Protein AF-A0A7C5PS23-F1 (afdb_monomer)

Foldseek 3Di:
DQLLLLLLCVLQVQLCLLLLLLLQLLLQLLLCVLVVHDPPDPVSLVSSLVSLLVSLLVLLVPDDPPDPDRSNVVSVVSSVVSNVSSVVSLVSRPDPCSVVSSVCLQQADQLVPDDPVLVVVLCVLVVVLVVVCVVCVVLSCCCRNPVPVCVVVVHDSSVSSSSSSSSVSSNSSSVCNHQHSLLSSLLNNLLNVLLVLPDDDPVSSSVSSVVLLVVLLVVLVVVCVVHRSNVSSSLSSVLVSLVSVLVSVVVVPPDPVVNVVSVCVSVVSVVVVVVVVVVVVVVVVVLVVVVVPPDDDDDDDDDDDDDDDDDPVVVVLVVLLCQCQDSDLVSVVVSLVVCVVPPDLVCLVSLVNSLVSDPDLVSNLSSLLSNLLSVNLVSLVVLLVSLVPDPDPVSNVSSVVSNVQAADDDPVQVPDPDNDSVVSNVCCVVQSVQWGQDPVSNHTYGVPD

Mean predicted aligned error: 16.63 Å

Solvent-accessible surface area (backbone atoms only — not comparable to full-atom values): 24236 Å² total; per-residue (Å²): 109,47,26,58,52,18,42,43,32,60,54,59,63,35,77,59,49,59,61,21,37,42,30,28,16,49,29,19,30,49,52,26,40,60,74,72,38,58,83,88,38,72,64,19,52,51,35,11,48,52,36,16,44,52,49,14,46,51,56,22,73,63,61,56,93,88,49,96,62,60,61,46,57,55,36,52,52,51,24,53,51,28,46,54,49,34,53,54,50,45,73,71,28,91,53,87,56,44,64,58,57,48,49,45,41,48,58,17,45,69,74,89,75,66,50,71,68,58,52,52,53,50,49,52,55,50,48,53,50,48,49,53,48,60,76,44,38,66,61,54,49,36,54,31,72,38,48,67,65,33,45,77,71,69,47,62,61,53,60,56,38,27,53,47,37,35,53,47,32,56,50,45,51,60,42,20,51,41,41,2,50,69,34,48,50,42,47,18,47,50,18,24,51,54,9,58,75,78,33,88,52,67,70,57,18,39,54,47,8,48,54,47,48,53,50,27,47,54,54,12,56,70,70,14,78,93,51,65,44,45,65,38,22,41,52,38,44,52,51,54,49,52,53,51,52,48,54,52,47,66,74,63,73,67,57,76,76,58,53,59,54,51,51,49,48,51,52,47,51,51,48,49,51,50,50,49,51,50,51,52,49,51,53,54,51,51,56,54,61,60,63,67,73,76,77,89,79,88,80,92,77,90,75,90,77,80,94,71,91,73,59,75,68,59,57,52,50,58,48,45,46,48,30,36,62,42,91,50,64,70,47,25,51,54,37,50,55,51,37,72,76,53,79,56,72,89,46,49,68,40,47,54,54,29,47,74,71,48,82,53,69,68,62,38,48,54,48,31,49,56,38,40,74,64,67,38,68,66,30,56,56,51,41,50,48,45,40,58,68,46,84,53,68,67,66,25,51,51,36,50,52,50,46,62,62,43,30,66,69,56,70,82,64,65,71,44,95,69,76,51,42,69,58,53,49,54,46,43,74,71,47,53,86,54,48,42,78,36,84,88,77,63,21,31,34,46,92,89,117

Secondary structure (DSSP, 8-state):
-HHHHHHHHHHHT-TTHHHHHHHHHHHHHHHHHHTTPPTTSHHHHHHHHHHHHHHHHHHHHH--TT-SS-HHHHHHHHHHHHHHHHHHHHHT-S-TTHHHHHHHHHH---GGG--HHHHHHHHHHHHHHHHHHHHTHHHHHHHHH-HHHHHHTT--HHHHHHHHHHHHHHHHHHHHHHH-HHHHHHHHHHHHHHHHHH-SSHHHHHHHHHHHHHHHHHHHHHHTTTS-HHHHHHHHHHHHHHHHHHHHHHHTT--HHHHHHHHHHHHHHHHHHHHHHHHHHHHHHHHHHHHTTS-----------------HHHHHHHHHHHHHT-S-HHHHHHHHHHHHHS--GGGHHHHHHHHHH---HHHHHHHHHHHHHTT-THHHHHHHHHHHH--SHHHHHHHHHHHHHHB---HHHHS-SS--HHHHHHHHHHHGGG-EEETTTTEEE-TT-

pLDDT: mean 80.52, std 16.59, range [25.97, 97.06]

Sequence (449 aa):
MHAWLGIHILSRGVIFVDLALAQIAALGAMTGILFGIEPGTTLSYVFALGFTLVGALVFSLTRFEKSKIPQEAIIGIVYAVAGALGIVVTAGTPDIHAVEKVRHILMGRSIVWVSGAVVLKTSLVYGGVALVHYLFRKPFLLVSTRPEEARERGMNLRFWDFLFYTTFGVVITSSVQIAGVLLVFCFLIVPAVFGAMWAEKISTRLFLGWGLGTLASMIGLLLSYELPSGPVIVVVFGGLLLSSGMVKLLLSGRRKAQITGGAGLIVGLSLLVLLFASRFHAAAESEENTGSRTGTAGEGVQGTPSHKAVPHEDLSLRHMERELLSSDSSRREKALEVLRAHPNPKLLPALHKALQREDDPDLRIHIAEEGMRMRDRAFVGEVVQLIGKTEMPFFREEAIHLLKRFVELPPELTRAEDLDASRLASWWKKAGKQLVWDPKKHRFASPGN

Structure (mmCIF, N/CA/C/O backbone):
data_AF-A0A7C5PS23-F1
#
_entry.id   AF-A0A7C5PS23-F1
#
loop_
_atom_site.group_PDB
_atom_site.id
_atom_site.type_symbol
_atom_site.label_atom_id
_atom_site.label_alt_id
_atom_site.label_comp_id
_atom_site.label_asym_id
_atom_site.label_entity_id
_atom_site.label_seq_id
_atom_site.pdbx_PDB_ins_code
_atom_site.Cartn_x
_atom_site.Cartn_y
_atom_site.Cartn_z
_atom_site.occupancy
_atom_site.B_iso_or_equiv
_atom_site.auth_seq_id
_atom_site.auth_comp_id
_atom_site.auth_asym_id
_atom_site.auth_atom_id
_atom_site.pdbx_PDB_model_num
ATOM 1 N N . MET A 1 1 ? -12.350 8.199 2.920 1.00 91.25 1 MET A N 1
ATOM 2 C CA . MET A 1 1 ? -12.542 6.732 2.834 1.00 91.25 1 MET A CA 1
ATOM 3 C C . MET A 1 1 ? -11.549 5.937 3.670 1.00 91.25 1 MET A C 1
ATOM 5 O O . MET A 1 1 ? -12.010 5.169 4.503 1.00 91.25 1 MET A O 1
ATOM 9 N N . HIS A 1 2 ? -10.233 6.144 3.536 1.00 94.12 2 HIS A N 1
ATOM 10 C CA . HIS A 1 2 ? -9.227 5.377 4.292 1.00 94.12 2 HIS A CA 1
ATOM 11 C C . HIS A 1 2 ? -9.458 5.339 5.813 1.00 94.12 2 HIS A C 1
ATOM 13 O O . HIS A 1 2 ? -9.547 4.253 6.365 1.00 94.12 2 HIS A O 1
ATOM 19 N N . ALA A 1 3 ? -9.704 6.473 6.480 1.00 94.81 3 ALA A N 1
ATOM 20 C CA . ALA A 1 3 ? -9.984 6.471 7.925 1.00 94.81 3 ALA A CA 1
ATOM 21 C C . ALA A 1 3 ? -11.211 5.618 8.329 1.00 94.81 3 ALA A C 1
ATOM 23 O O . ALA A 1 3 ? -11.201 4.984 9.379 1.00 94.81 3 ALA A O 1
ATOM 24 N N . TRP A 1 4 ? -12.259 5.564 7.495 1.00 96.25 4 TRP A N 1
ATOM 25 C CA . TRP A 1 4 ? -13.438 4.724 7.751 1.00 96.25 4 TRP A CA 1
ATOM 26 C C . TRP A 1 4 ? -13.089 3.237 7.661 1.00 96.25 4 TRP A C 1
ATOM 28 O O . TRP A 1 4 ? -13.391 2.468 8.570 1.00 96.25 4 TRP A O 1
ATOM 38 N N . LEU A 1 5 ? -12.404 2.844 6.586 1.00 96.88 5 LEU A N 1
ATOM 39 C CA . LEU A 1 5 ? -11.954 1.468 6.391 1.00 96.88 5 LEU A CA 1
ATOM 40 C C . LEU A 1 5 ? -10.955 1.052 7.476 1.00 96.88 5 LEU A C 1
ATOM 42 O O . LEU A 1 5 ? -11.089 -0.026 8.043 1.00 96.88 5 LEU A O 1
ATOM 46 N N . GLY A 1 6 ? -10.029 1.938 7.842 1.00 96.50 6 GLY A N 1
ATOM 47 C CA . GLY A 1 6 ? -9.070 1.734 8.923 1.00 96.50 6 GLY A CA 1
ATOM 48 C C . GLY A 1 6 ? -9.733 1.456 10.273 1.00 96.50 6 GLY A C 1
ATOM 49 O O . GLY A 1 6 ? -9.273 0.587 11.006 1.00 96.50 6 GLY A O 1
ATOM 50 N N . ILE A 1 7 ? -10.859 2.111 10.592 1.00 95.44 7 ILE A N 1
ATOM 51 C CA . ILE A 1 7 ? -11.634 1.800 11.806 1.00 95.44 7 ILE A CA 1
ATOM 52 C C . ILE A 1 7 ? -12.150 0.356 11.764 1.00 95.44 7 ILE A C 1
ATOM 54 O O . ILE A 1 7 ? -12.026 -0.355 12.759 1.00 95.44 7 ILE A O 1
ATOM 58 N N . HIS A 1 8 ? -12.685 -0.099 10.628 1.00 96.00 8 HIS A N 1
ATOM 59 C CA . HIS A 1 8 ? -13.132 -1.486 10.474 1.00 96.00 8 HIS A CA 1
ATOM 60 C C . HIS A 1 8 ? -11.981 -2.485 10.586 1.00 96.00 8 HIS A C 1
ATOM 62 O O . HIS A 1 8 ? -12.124 -3.490 11.279 1.00 96.00 8 HIS A O 1
ATOM 68 N N . ILE A 1 9 ? -10.850 -2.206 9.936 1.00 95.50 9 ILE A N 1
ATOM 69 C CA . ILE A 1 9 ? -9.643 -3.036 9.996 1.00 95.50 9 ILE A CA 1
ATOM 70 C C . ILE A 1 9 ? -9.133 -3.164 11.431 1.00 95.50 9 ILE A C 1
ATOM 72 O O . ILE A 1 9 ? -8.915 -4.277 11.913 1.00 95.50 9 ILE A O 1
ATOM 76 N N . LEU A 1 10 ? -9.038 -2.039 12.143 1.00 94.19 10 LEU A N 1
ATOM 77 C CA . LEU A 1 10 ? -8.621 -2.006 13.539 1.00 94.19 10 LEU A CA 1
ATOM 78 C C . LEU A 1 10 ? -9.597 -2.776 14.440 1.00 94.19 10 LEU A C 1
ATOM 80 O O . LEU A 1 10 ? -9.163 -3.538 15.295 1.00 94.19 10 LEU A O 1
ATOM 84 N N . SER A 1 11 ? -10.911 -2.633 14.229 1.00 92.12 11 SER A N 1
ATOM 85 C CA . SER A 1 11 ? -11.928 -3.391 14.976 1.00 92.12 11 SER A CA 1
ATOM 86 C C . SER A 1 11 ? -11.888 -4.895 14.703 1.00 92.12 11 SER A C 1
ATOM 88 O O . SER A 1 11 ? -12.205 -5.680 15.589 1.00 92.12 11 SER A O 1
ATOM 90 N N . ARG A 1 12 ? -11.493 -5.298 13.493 1.00 91.62 12 ARG A N 1
ATOM 91 C CA . ARG A 1 12 ? -11.368 -6.704 13.089 1.00 91.62 12 ARG A CA 1
ATOM 92 C C . ARG A 1 12 ? -10.048 -7.345 13.533 1.00 91.62 12 ARG A C 1
ATOM 94 O O . ARG A 1 12 ? -9.945 -8.565 13.453 1.00 91.62 12 ARG A O 1
ATOM 101 N N . GLY A 1 13 ? -9.065 -6.552 13.966 1.00 90.69 13 GLY A N 1
ATOM 102 C CA . GLY A 1 13 ? -7.738 -7.035 14.360 1.00 90.69 13 GLY A CA 1
ATOM 103 C C . GLY A 1 13 ? -6.916 -7.594 13.194 1.00 90.69 13 GLY A C 1
ATOM 104 O O . GLY A 1 13 ? -6.137 -8.517 13.402 1.00 90.69 13 GLY A O 1
ATOM 105 N N . VAL A 1 14 ? -7.133 -7.078 11.979 1.00 93.12 14 VAL A N 1
ATOM 106 C CA . VAL A 1 14 ? -6.509 -7.569 10.734 1.00 93.12 14 VAL A CA 1
ATOM 107 C C . VAL A 1 14 ? -5.661 -6.489 10.059 1.00 93.12 14 VAL A C 1
ATOM 109 O O . VAL A 1 14 ? -5.931 -6.087 8.930 1.00 93.12 14 VAL A O 1
ATOM 112 N N . ILE A 1 15 ? -4.706 -5.926 10.797 1.00 93.56 15 ILE A N 1
ATOM 113 C CA . ILE A 1 15 ? -4.019 -4.676 10.446 1.00 93.56 15 ILE A CA 1
ATOM 114 C C . ILE A 1 15 ? -3.259 -4.816 9.124 1.00 93.56 15 ILE A C 1
ATOM 116 O O . ILE A 1 15 ? -3.315 -3.892 8.323 1.00 93.56 15 ILE A O 1
ATOM 120 N N . PHE A 1 16 ? -2.630 -5.967 8.871 1.00 93.38 16 PHE A N 1
ATOM 121 C CA . PHE A 1 16 ? -1.811 -6.218 7.678 1.00 93.38 16 PHE A CA 1
ATOM 122 C C . PHE A 1 16 ? -2.591 -6.664 6.434 1.00 93.38 16 PHE A C 1
ATOM 124 O O . PHE A 1 16 ? -1.989 -6.987 5.404 1.00 93.38 16 PHE A O 1
ATOM 131 N N . VAL A 1 17 ? -3.929 -6.717 6.490 1.00 95.38 17 VAL A N 1
ATOM 132 C CA . VAL A 1 17 ? -4.725 -7.172 5.335 1.00 95.38 17 VAL A CA 1
ATOM 133 C C . VAL A 1 17 ? -4.585 -6.246 4.130 1.00 95.38 17 VAL A C 1
ATOM 135 O O . VAL A 1 17 ? -4.748 -6.675 2.991 1.00 95.38 17 VAL A O 1
ATOM 138 N N . ASP A 1 18 ? -4.261 -4.980 4.365 1.00 93.88 18 ASP A N 1
ATOM 139 C CA . ASP A 1 18 ? -4.000 -4.005 3.319 1.00 93.88 18 ASP A CA 1
ATOM 140 C C . ASP A 1 18 ? -2.707 -4.313 2.555 1.00 93.88 18 ASP A C 1
ATOM 142 O O . ASP A 1 18 ? -2.748 -4.381 1.328 1.00 93.88 18 ASP A O 1
ATOM 146 N N . LEU A 1 19 ? -1.602 -4.599 3.254 1.00 93.12 19 LEU A N 1
ATOM 147 C CA . LEU A 1 19 ? -0.331 -5.004 2.654 1.00 93.12 19 LEU A CA 1
ATOM 148 C C . LEU A 1 19 ? -0.496 -6.304 1.872 1.00 93.12 19 LEU A C 1
ATOM 150 O O . LEU A 1 19 ? -0.012 -6.420 0.747 1.00 93.12 19 LEU A O 1
ATOM 154 N N . ALA A 1 20 ? -1.228 -7.269 2.432 1.00 95.69 20 ALA A N 1
ATOM 155 C CA . ALA A 1 20 ? -1.489 -8.529 1.754 1.00 95.69 20 ALA A CA 1
ATOM 156 C C . ALA A 1 20 ? -2.298 -8.326 0.464 1.00 95.69 20 ALA A C 1
ATOM 158 O O . ALA A 1 20 ? -1.911 -8.834 -0.585 1.00 95.69 20 ALA A O 1
ATOM 159 N N . LEU A 1 21 ? -3.383 -7.544 0.499 1.00 95.81 21 LEU A N 1
ATOM 160 C CA . LEU A 1 21 ? -4.170 -7.255 -0.704 1.00 95.81 21 LEU A CA 1
ATOM 161 C C . LEU A 1 21 ? -3.401 -6.415 -1.723 1.00 95.81 21 LEU A C 1
ATOM 163 O O . LEU A 1 21 ? -3.561 -6.647 -2.918 1.00 95.81 21 LEU A O 1
ATOM 167 N N . ALA A 1 22 ? -2.556 -5.483 -1.277 1.00 92.75 22 ALA A N 1
ATOM 168 C CA . ALA A 1 22 ? -1.664 -4.733 -2.151 1.00 92.75 22 ALA A CA 1
ATOM 169 C C . ALA A 1 22 ? -0.671 -5.663 -2.862 1.00 92.75 22 ALA A C 1
ATOM 171 O O . ALA A 1 22 ? -0.489 -5.550 -4.072 1.00 92.75 22 ALA A O 1
ATOM 172 N N . GLN A 1 23 ? -0.095 -6.631 -2.144 1.00 93.19 23 GLN A N 1
ATOM 173 C CA . GLN A 1 23 ? 0.831 -7.605 -2.718 1.00 93.19 23 GLN A CA 1
ATOM 174 C C . GLN A 1 23 ? 0.135 -8.558 -3.698 1.00 93.19 23 GLN A C 1
ATOM 176 O O . GLN A 1 23 ? 0.675 -8.857 -4.760 1.00 93.19 23 GLN A O 1
ATOM 181 N N . ILE A 1 24 ? -1.086 -8.995 -3.384 1.00 95.50 24 ILE A N 1
ATOM 182 C CA . ILE A 1 24 ? -1.919 -9.798 -4.290 1.00 95.50 24 ILE A CA 1
ATOM 183 C C . ILE A 1 24 ? -2.291 -8.994 -5.545 1.00 95.50 24 ILE A C 1
ATOM 185 O O . ILE A 1 24 ? -2.220 -9.519 -6.655 1.00 95.50 24 ILE A O 1
ATOM 189 N N . ALA A 1 25 ? -2.654 -7.718 -5.392 1.00 93.56 25 ALA A N 1
ATOM 190 C CA . ALA A 1 25 ? -2.940 -6.830 -6.517 1.00 93.56 25 ALA A CA 1
ATOM 191 C C . ALA A 1 25 ? -1.703 -6.649 -7.408 1.00 93.56 25 ALA A C 1
ATOM 193 O O . ALA A 1 25 ? -1.803 -6.722 -8.633 1.00 93.56 25 ALA A O 1
ATOM 194 N N . ALA A 1 26 ? -0.531 -6.456 -6.795 1.00 89.69 26 ALA A N 1
ATOM 195 C CA . ALA A 1 26 ? 0.741 -6.355 -7.498 1.00 89.69 26 ALA A CA 1
ATOM 196 C C . ALA A 1 26 ? 1.068 -7.653 -8.250 1.00 89.69 26 ALA A C 1
ATOM 198 O O . ALA A 1 26 ? 1.420 -7.589 -9.423 1.00 89.69 26 ALA A O 1
ATOM 199 N N . LEU A 1 27 ? 0.871 -8.822 -7.630 1.00 92.31 27 LEU A N 1
ATOM 200 C CA . LEU A 1 27 ? 0.997 -10.122 -8.296 1.00 92.31 27 LEU A CA 1
ATOM 201 C C . LEU A 1 27 ? 0.056 -10.235 -9.507 1.00 92.31 27 LEU A C 1
ATOM 203 O O . LEU A 1 27 ? 0.470 -10.708 -10.565 1.00 92.31 27 LEU A O 1
ATOM 207 N N . GLY A 1 28 ? -1.190 -9.772 -9.388 1.00 92.75 28 GLY A N 1
ATOM 208 C CA . GLY A 1 28 ? -2.127 -9.735 -10.512 1.00 92.75 28 GLY A CA 1
ATOM 209 C C . GLY A 1 28 ? -1.650 -8.827 -11.645 1.00 92.75 28 GLY A C 1
ATOM 210 O O . GLY A 1 28 ? -1.681 -9.227 -12.808 1.00 92.75 28 GLY A O 1
ATOM 211 N N . ALA A 1 29 ? -1.136 -7.638 -11.319 1.00 89.00 29 ALA A N 1
ATOM 212 C CA . ALA A 1 29 ? -0.546 -6.731 -12.302 1.00 89.00 29 ALA A CA 1
ATOM 213 C C . ALA A 1 29 ? 0.681 -7.353 -12.996 1.00 89.00 29 ALA A C 1
ATOM 215 O O . ALA A 1 29 ? 0.767 -7.294 -14.220 1.00 89.00 29 ALA A O 1
ATOM 216 N N . MET A 1 30 ? 1.580 -7.999 -12.241 1.00 87.62 30 MET A N 1
ATOM 217 C CA . MET A 1 30 ? 2.749 -8.725 -12.766 1.00 87.62 30 MET A CA 1
ATOM 218 C C . MET A 1 30 ? 2.343 -9.859 -13.698 1.00 87.62 30 MET A C 1
ATOM 220 O O . MET A 1 30 ? 2.901 -10.017 -14.778 1.00 87.62 30 MET A O 1
ATOM 224 N N . THR A 1 31 ? 1.323 -10.616 -13.304 1.00 90.56 31 THR A N 1
ATOM 225 C CA . THR A 1 31 ? 0.764 -11.680 -14.136 1.00 90.56 31 THR A CA 1
ATOM 226 C C . THR A 1 31 ? 0.205 -11.104 -15.438 1.00 90.56 31 THR A C 1
ATOM 228 O O . THR A 1 31 ? 0.403 -11.682 -16.498 1.00 90.56 31 THR A O 1
ATOM 231 N N . GLY A 1 32 ? -0.427 -9.928 -15.395 1.00 89.56 32 GLY A N 1
ATOM 232 C CA . GLY A 1 32 ? -0.833 -9.207 -16.601 1.00 89.56 32 GLY A CA 1
ATOM 233 C C . GLY A 1 32 ? 0.348 -8.863 -17.517 1.00 89.56 32 GLY A C 1
ATOM 234 O O . GLY A 1 32 ? 0.263 -9.092 -18.721 1.00 89.56 32 GLY A O 1
ATOM 235 N N . ILE A 1 33 ? 1.462 -8.376 -16.958 1.00 85.38 33 ILE A N 1
ATOM 236 C CA . ILE A 1 33 ? 2.686 -8.071 -17.723 1.00 85.38 33 ILE A CA 1
ATOM 237 C C . ILE A 1 33 ? 3.245 -9.338 -18.384 1.00 85.38 33 ILE A C 1
ATOM 239 O O . ILE A 1 33 ? 3.627 -9.291 -19.551 1.00 85.38 33 ILE A O 1
ATOM 243 N N . LEU A 1 34 ? 3.222 -10.480 -17.688 1.00 85.75 34 LEU A N 1
ATOM 244 C CA . LEU A 1 34 ? 3.616 -11.773 -18.258 1.00 85.75 34 LEU A CA 1
ATOM 245 C C . LEU A 1 34 ? 2.776 -12.144 -19.495 1.00 85.75 34 LEU A C 1
ATOM 247 O O . LEU A 1 34 ? 3.300 -12.720 -20.445 1.00 85.75 34 LEU A O 1
ATOM 251 N N . PHE A 1 35 ? 1.496 -11.763 -19.523 1.00 87.12 35 PHE A N 1
ATOM 252 C CA . PHE A 1 35 ? 0.611 -11.914 -20.685 1.00 87.12 35 PHE A CA 1
ATOM 253 C C . PHE A 1 35 ? 0.748 -10.791 -21.733 1.00 87.12 35 PHE A C 1
ATOM 255 O O . PHE A 1 35 ? -0.070 -10.703 -22.648 1.00 87.12 35 PHE A O 1
ATOM 262 N N . GLY A 1 36 ? 1.763 -9.929 -21.624 1.00 83.75 36 GLY A N 1
ATOM 263 C CA . GLY A 1 36 ? 2.016 -8.827 -22.556 1.00 83.75 36 GLY A CA 1
ATOM 264 C C . GLY A 1 36 ? 1.138 -7.593 -22.331 1.00 83.75 36 GLY A C 1
ATOM 265 O O . GLY A 1 36 ? 1.047 -6.741 -23.211 1.00 83.75 36 GLY A O 1
ATOM 266 N N . ILE A 1 37 ? 0.472 -7.476 -21.177 1.00 86.31 37 ILE A N 1
ATOM 267 C CA . ILE A 1 37 ? -0.352 -6.309 -20.849 1.00 86.31 37 ILE A CA 1
ATOM 268 C C . ILE A 1 37 ? 0.539 -5.194 -20.304 1.00 86.31 37 ILE A C 1
ATOM 270 O O . ILE A 1 37 ? 1.207 -5.351 -19.282 1.00 86.31 37 ILE A O 1
ATOM 274 N N . GLU A 1 38 ? 0.494 -4.030 -20.947 1.00 79.69 38 GLU A N 1
ATOM 275 C CA . GLU A 1 38 ? 1.264 -2.870 -20.509 1.00 79.69 38 GLU A CA 1
ATOM 276 C C . GLU A 1 38 ? 0.832 -2.372 -19.110 1.00 79.69 38 GLU A C 1
ATOM 278 O O . GLU A 1 38 ? -0.374 -2.281 -18.816 1.00 79.69 38 GLU A O 1
ATOM 283 N N . PRO A 1 39 ? 1.790 -1.999 -18.237 1.00 76.06 39 PRO A N 1
ATOM 284 C CA . PRO A 1 39 ? 1.496 -1.429 -16.926 1.00 76.06 39 PRO A CA 1
ATOM 285 C C . PRO A 1 39 ? 0.683 -0.134 -17.014 1.00 76.06 39 PRO A C 1
ATOM 287 O O . PRO A 1 39 ? 0.879 0.696 -17.897 1.00 76.06 39 PRO A O 1
ATOM 290 N N . GLY A 1 40 ? -0.216 0.081 -16.052 1.00 73.88 40 GLY A N 1
ATOM 291 C CA . GLY A 1 40 ? -1.007 1.316 -15.966 1.00 73.88 40 GLY A CA 1
ATOM 292 C C . GLY A 1 40 ? -2.178 1.402 -16.952 1.00 73.88 40 GLY A C 1
ATOM 293 O O . GLY A 1 40 ? -2.942 2.367 -16.902 1.00 73.88 40 GLY A O 1
ATOM 294 N N . THR A 1 41 ? -2.371 0.388 -17.798 1.00 83.50 41 THR A N 1
ATOM 295 C CA . THR A 1 41 ? -3.576 0.240 -18.619 1.00 83.50 41 THR A CA 1
ATOM 296 C C . THR A 1 41 ? -4.783 -0.188 -17.780 1.00 83.50 41 THR A C 1
ATOM 298 O O . THR A 1 41 ? -4.661 -0.760 -16.692 1.00 83.50 41 THR A O 1
ATOM 301 N N . THR A 1 42 ? -5.992 0.039 -18.303 1.00 87.00 42 THR A N 1
ATOM 302 C CA . THR A 1 42 ? -7.229 -0.455 -17.675 1.00 87.00 42 THR A CA 1
ATOM 303 C C . THR A 1 42 ? -7.226 -1.980 -17.542 1.00 87.00 42 THR A C 1
ATOM 305 O O . THR A 1 42 ? -7.707 -2.492 -16.536 1.00 87.00 42 THR A O 1
ATOM 308 N N . LEU A 1 43 ? -6.643 -2.705 -18.503 1.00 88.38 43 LEU A N 1
ATOM 309 C CA . LEU A 1 43 ? -6.520 -4.163 -18.441 1.00 88.38 43 LEU A CA 1
ATOM 310 C C . LEU A 1 43 ? -5.600 -4.609 -17.301 1.00 88.38 43 LEU A C 1
ATOM 312 O O . LEU A 1 43 ? -5.982 -5.489 -16.534 1.00 88.38 43 LEU A O 1
ATOM 316 N N . SER A 1 44 ? -4.448 -3.955 -17.119 1.00 87.44 44 SER A N 1
ATOM 317 C CA . SER A 1 44 ? -3.558 -4.222 -15.980 1.00 87.44 44 SER A CA 1
ATOM 318 C C . SER A 1 44 ? -4.279 -4.004 -14.641 1.00 87.44 44 SER A C 1
ATOM 320 O O . SER A 1 44 ? -4.186 -4.835 -13.736 1.00 87.44 44 SER A O 1
ATOM 322 N N . TYR A 1 45 ? -5.092 -2.945 -14.536 1.00 87.88 45 TYR A N 1
ATOM 323 C CA . TYR A 1 45 ? -5.937 -2.705 -13.361 1.00 87.88 45 TYR A CA 1
ATOM 324 C C . TYR A 1 45 ? -6.994 -3.803 -13.147 1.00 87.88 45 TYR A C 1
ATOM 326 O O . TYR A 1 45 ? -7.205 -4.224 -12.013 1.00 87.88 45 TYR A O 1
ATOM 334 N N . VAL A 1 46 ? -7.641 -4.296 -14.209 1.00 92.56 46 VAL A N 1
ATOM 335 C CA . VAL A 1 46 ? -8.621 -5.395 -14.116 1.00 92.56 46 VAL A CA 1
ATOM 336 C C . VAL A 1 46 ? -7.960 -6.695 -13.651 1.00 92.56 46 VAL A C 1
ATOM 338 O O . VAL A 1 46 ? -8.528 -7.386 -12.810 1.00 92.56 46 VAL A O 1
ATOM 341 N N . PHE A 1 47 ? -6.753 -7.004 -14.132 1.00 92.88 47 PHE A N 1
ATOM 342 C CA . PHE A 1 47 ? -5.976 -8.160 -13.670 1.00 92.88 47 PHE A CA 1
ATOM 343 C C . PHE A 1 47 ? -5.606 -8.050 -12.190 1.00 92.88 47 PHE A C 1
ATOM 345 O O . PHE A 1 47 ? -5.849 -8.985 -11.424 1.00 92.88 47 PHE A O 1
ATOM 352 N N . ALA A 1 48 ? -5.081 -6.893 -11.776 1.00 93.38 48 ALA A N 1
ATOM 353 C CA . ALA A 1 48 ? -4.787 -6.611 -10.375 1.00 93.38 48 ALA A CA 1
ATOM 354 C C . ALA A 1 48 ? -6.036 -6.808 -9.507 1.00 93.38 48 ALA A C 1
ATOM 356 O O . ALA A 1 48 ? -6.006 -7.567 -8.541 1.00 93.38 48 ALA A O 1
ATOM 357 N N . LEU A 1 49 ? -7.160 -6.210 -9.915 1.00 94.44 49 LEU A N 1
ATOM 358 C CA . LEU A 1 49 ? -8.427 -6.322 -9.206 1.00 94.44 49 LEU A CA 1
ATOM 359 C C . LEU A 1 49 ? -8.932 -7.770 -9.148 1.00 94.44 49 LEU A C 1
ATOM 361 O O . LEU A 1 49 ? -9.401 -8.200 -8.100 1.00 94.44 49 LEU A O 1
ATOM 365 N N . GLY A 1 50 ? -8.818 -8.534 -10.237 1.00 96.56 50 GLY A N 1
ATOM 366 C CA . GLY A 1 50 ? -9.207 -9.944 -10.283 1.00 96.56 50 GLY A CA 1
ATOM 367 C C . GLY A 1 50 ? -8.472 -10.777 -9.234 1.00 96.56 50 GLY A C 1
ATOM 368 O O . GLY A 1 50 ? -9.102 -11.509 -8.472 1.00 96.56 50 GLY A O 1
ATOM 369 N N . PHE A 1 51 ? -7.157 -10.595 -9.116 1.00 96.81 51 PHE A N 1
ATOM 370 C CA . PHE A 1 51 ? -6.368 -11.233 -8.061 1.00 96.81 51 PHE A CA 1
ATOM 371 C C . PHE A 1 51 ? -6.783 -10.744 -6.672 1.00 96.81 51 PHE A C 1
ATOM 373 O O . PHE A 1 51 ? -6.959 -11.552 -5.760 1.00 96.81 51 PHE A O 1
ATOM 380 N N . THR A 1 52 ? -7.011 -9.442 -6.496 1.00 96.50 52 THR A N 1
ATOM 381 C CA . THR A 1 52 ? -7.502 -8.889 -5.228 1.00 96.50 52 THR A CA 1
ATOM 382 C C . THR A 1 52 ? -8.848 -9.485 -4.816 1.00 96.50 52 THR A C 1
ATOM 384 O O . THR A 1 52 ? -9.049 -9.740 -3.631 1.00 96.50 52 THR A O 1
ATOM 387 N N . LEU A 1 53 ? -9.756 -9.761 -5.75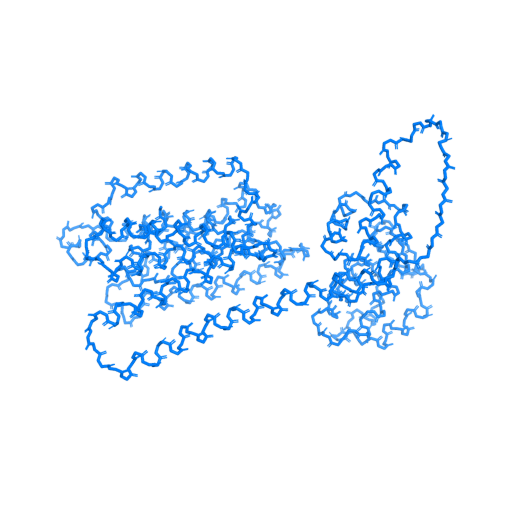9 1.00 96.75 53 LEU A N 1
ATOM 388 C CA . LEU A 1 53 ? -11.030 -10.438 -5.488 1.00 96.75 53 LEU A CA 1
ATOM 389 C C . LEU A 1 53 ? -10.819 -11.880 -5.019 1.00 96.75 53 LEU A C 1
ATOM 391 O O . LEU A 1 53 ? -11.489 -12.318 -4.084 1.00 96.75 53 LEU A O 1
ATOM 395 N N . VAL A 1 54 ? -9.863 -12.598 -5.614 1.00 97.06 54 VAL A N 1
ATOM 396 C CA . VAL A 1 54 ? -9.458 -13.928 -5.133 1.00 97.06 54 VAL A CA 1
ATOM 397 C C . VAL A 1 54 ? -8.903 -13.826 -3.710 1.00 97.06 54 VAL A C 1
ATOM 399 O O . VAL A 1 54 ? -9.323 -14.583 -2.839 1.00 97.06 54 VAL A O 1
ATOM 402 N N . GLY A 1 55 ? -8.040 -12.847 -3.430 1.00 96.12 55 GLY A N 1
ATOM 403 C CA . GLY A 1 55 ? -7.535 -12.578 -2.081 1.00 96.12 55 GLY A CA 1
ATOM 404 C C . GLY A 1 55 ? -8.645 -12.259 -1.075 1.00 96.12 55 GLY A C 1
ATOM 4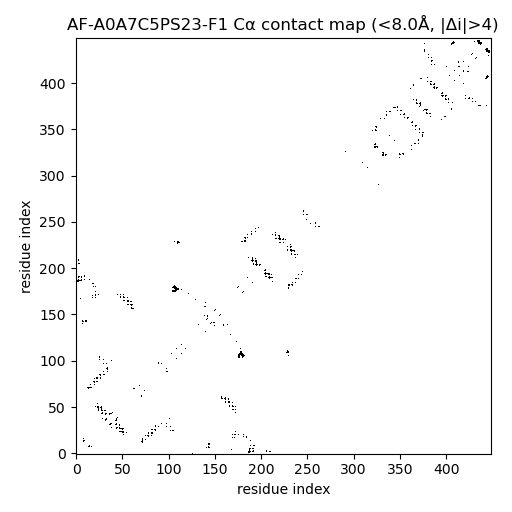05 O O . GLY A 1 55 ? -8.676 -12.813 0.022 1.00 96.12 55 GLY A O 1
ATOM 406 N N . ALA A 1 56 ? -9.608 -11.421 -1.461 1.00 95.62 56 ALA A N 1
ATOM 407 C CA . ALA A 1 56 ? -10.773 -11.087 -0.648 1.00 95.62 56 ALA A CA 1
ATOM 408 C C . ALA A 1 56 ? -11.654 -12.312 -0.359 1.00 95.62 56 ALA A C 1
ATOM 410 O O . ALA A 1 56 ? -12.158 -12.463 0.758 1.00 95.62 56 ALA A O 1
ATOM 411 N N . LEU A 1 57 ? -11.814 -13.202 -1.343 1.00 96.00 57 LEU A N 1
ATOM 412 C CA . LEU A 1 57 ? -12.502 -14.477 -1.169 1.00 96.00 57 LEU A CA 1
ATOM 413 C C . LEU A 1 57 ? -11.758 -15.371 -0.178 1.00 96.00 57 LEU A C 1
ATOM 415 O O . LEU A 1 57 ? -12.377 -15.861 0.763 1.00 96.00 57 LEU A O 1
ATOM 419 N N . VAL A 1 58 ? -10.441 -15.526 -0.337 1.00 94.81 58 VAL A N 1
ATOM 420 C CA . VAL A 1 58 ? -9.598 -16.297 0.588 1.00 94.81 58 VAL A CA 1
ATOM 421 C C . VAL A 1 58 ? -9.749 -15.759 2.010 1.00 94.81 58 VAL A C 1
ATOM 423 O O . VAL A 1 58 ? -10.122 -16.517 2.899 1.00 94.81 58 VAL A O 1
ATOM 426 N N . PHE A 1 59 ? -9.573 -14.453 2.232 1.00 94.00 59 PHE A N 1
ATOM 427 C CA . PHE A 1 59 ? -9.675 -13.870 3.574 1.00 94.00 59 PHE A CA 1
ATOM 428 C C . PHE A 1 59 ? -11.071 -13.963 4.184 1.00 94.00 59 PHE A C 1
ATOM 430 O O . PHE A 1 59 ? -11.191 -14.129 5.397 1.00 94.00 59 PHE A O 1
ATOM 437 N N . SER A 1 60 ? -12.126 -13.893 3.371 1.00 92.56 60 SER A N 1
ATOM 438 C CA . SER A 1 60 ? -13.489 -14.129 3.849 1.00 92.56 60 SER A CA 1
ATOM 439 C C . SER A 1 60 ? -13.711 -15.588 4.263 1.00 92.56 60 SER A C 1
ATOM 441 O O . SER A 1 60 ? -14.284 -15.857 5.319 1.00 92.56 60 SER A O 1
ATOM 443 N N . LEU A 1 61 ? -13.228 -16.543 3.463 1.00 91.38 61 LEU A N 1
ATOM 444 C CA . LEU A 1 61 ? -13.402 -17.970 3.731 1.00 91.38 61 LEU A CA 1
ATOM 445 C C . LEU A 1 61 ? -12.566 -18.456 4.915 1.00 91.38 61 LEU A C 1
ATOM 447 O O . LEU A 1 61 ? -13.007 -19.361 5.621 1.00 91.38 61 LEU A O 1
ATOM 451 N N . THR A 1 62 ? -11.393 -17.864 5.147 1.00 89.56 62 THR A N 1
ATOM 452 C CA . THR A 1 62 ? -10.485 -18.266 6.230 1.00 89.56 62 THR A CA 1
ATOM 453 C C . THR A 1 62 ? -10.787 -17.607 7.571 1.00 89.56 62 THR A C 1
ATOM 455 O O . THR A 1 62 ? -10.197 -17.991 8.580 1.00 89.56 62 THR A O 1
ATOM 458 N N . ARG A 1 63 ? -11.698 -16.626 7.618 1.00 83.88 63 ARG A N 1
ATOM 459 C CA . ARG A 1 63 ? -12.071 -15.956 8.867 1.00 83.88 63 ARG A CA 1
ATOM 460 C C . ARG A 1 63 ? -12.988 -16.858 9.695 1.00 83.88 63 ARG A C 1
ATOM 462 O O . ARG A 1 63 ? -14.207 -16.858 9.531 1.00 83.88 63 ARG A O 1
ATOM 469 N N . PHE A 1 64 ? -12.389 -17.620 10.608 1.00 76.75 64 PHE A N 1
ATOM 470 C CA . PHE A 1 64 ? -13.101 -18.500 11.540 1.00 76.75 64 PHE A CA 1
ATOM 471 C C . PHE A 1 64 ? -13.015 -17.979 12.986 1.00 76.75 64 PHE A C 1
ATOM 473 O O . PHE A 1 64 ? -11.940 -17.623 13.457 1.00 76.75 64 PHE A O 1
ATOM 480 N N . GLU A 1 65 ? -14.133 -17.996 13.719 1.00 62.28 65 GLU A N 1
ATOM 481 C CA . GLU A 1 65 ? -14.229 -17.526 15.120 1.00 62.28 65 GLU A CA 1
ATOM 482 C C . GLU A 1 65 ? -13.433 -18.357 16.121 1.00 62.28 65 GLU A C 1
ATOM 484 O O . GLU A 1 65 ? -12.817 -17.819 17.032 1.00 62.28 65 GLU A O 1
ATOM 489 N N . LYS A 1 66 ? -13.455 -19.683 15.961 1.00 65.25 66 LYS A N 1
ATOM 490 C CA . LYS A 1 66 ? -12.809 -20.634 16.879 1.00 65.25 66 LYS A CA 1
ATOM 491 C C . LYS A 1 66 ? -11.536 -21.219 16.281 1.00 65.25 66 LYS A C 1
ATOM 493 O O . LYS A 1 66 ? -11.190 -22.374 16.524 1.00 65.25 66 LYS A O 1
ATOM 498 N N . SER A 1 67 ? -10.865 -20.435 15.444 1.00 65.31 67 SER A N 1
ATOM 499 C CA . SER A 1 67 ? -9.566 -20.820 14.920 1.00 65.31 67 SER A CA 1
ATOM 500 C C . SER A 1 67 ? -8.521 -20.695 16.021 1.00 65.31 67 SER A C 1
ATOM 502 O O . SER A 1 67 ? -8.388 -19.648 16.647 1.00 65.31 67 SER A O 1
ATOM 504 N N . LYS A 1 68 ? -7.723 -21.748 16.214 1.00 77.00 68 LYS A N 1
ATOM 505 C CA . LYS A 1 68 ? -6.483 -21.658 17.002 1.00 77.00 68 LYS A CA 1
ATOM 506 C C . LYS A 1 68 ? -5.473 -20.689 16.367 1.00 77.00 68 LYS A C 1
ATOM 508 O O . LYS A 1 68 ? -4.539 -20.259 17.031 1.00 77.00 68 LYS A O 1
ATOM 513 N N . ILE A 1 69 ? -5.648 -20.383 15.081 1.00 84.62 69 ILE A N 1
ATOM 514 C CA . ILE A 1 69 ? -4.759 -19.557 14.269 1.00 84.62 69 ILE A CA 1
ATOM 515 C C . ILE A 1 69 ? -5.395 -18.167 14.105 1.00 84.62 69 ILE A C 1
ATOM 517 O O . ILE A 1 69 ? -6.499 -18.075 13.556 1.00 84.62 69 ILE A O 1
ATOM 521 N N . PRO A 1 70 ? -4.734 -17.082 14.538 1.00 88.94 70 PRO A N 1
ATOM 522 C CA . PRO A 1 70 ? -5.249 -15.736 14.327 1.00 88.94 70 PRO A CA 1
ATOM 523 C C . PRO A 1 70 ? -5.318 -15.425 12.826 1.00 88.94 70 PRO A C 1
ATOM 525 O O . PRO A 1 70 ? -4.402 -15.759 12.076 1.00 88.94 70 PRO A O 1
ATOM 528 N N . GLN A 1 71 ? -6.380 -14.741 12.389 1.00 90.25 71 GLN A N 1
ATOM 529 C CA . GLN A 1 71 ? -6.559 -14.349 10.982 1.00 90.25 71 GLN A CA 1
ATOM 530 C C . GLN A 1 71 ? -5.352 -13.560 10.447 1.00 90.25 71 GLN A C 1
ATOM 532 O O . GLN A 1 71 ? -4.968 -13.727 9.293 1.00 90.25 71 GLN A O 1
ATOM 537 N N . GLU A 1 72 ? -4.714 -12.759 11.301 1.00 92.62 72 GLU A N 1
ATOM 538 C CA . GLU A 1 72 ? -3.511 -11.996 10.961 1.00 92.62 72 GLU A CA 1
ATOM 539 C C . GLU A 1 72 ? -2.333 -12.886 10.533 1.00 92.62 72 GLU A C 1
ATOM 541 O O . GLU A 1 72 ? -1.581 -12.526 9.632 1.00 92.62 72 GLU A O 1
ATOM 546 N N . ALA A 1 73 ? -2.199 -14.089 11.105 1.00 93.12 73 ALA A N 1
ATOM 547 C CA . ALA A 1 73 ? -1.167 -15.032 10.676 1.00 93.12 73 ALA A CA 1
ATOM 548 C C . ALA A 1 73 ? -1.436 -15.551 9.256 1.00 93.12 73 ALA A C 1
ATOM 550 O O . ALA A 1 73 ? -0.513 -15.650 8.452 1.00 93.12 73 ALA A O 1
ATOM 551 N N . ILE A 1 74 ? -2.701 -15.830 8.920 1.00 93.44 74 ILE A N 1
ATOM 552 C CA . ILE A 1 74 ? -3.095 -16.242 7.564 1.00 93.44 74 ILE A CA 1
ATOM 553 C C . ILE A 1 74 ? -2.809 -15.111 6.573 1.00 93.44 74 ILE A C 1
ATOM 555 O O . ILE A 1 74 ? -2.232 -15.351 5.516 1.00 93.44 74 ILE A O 1
ATOM 559 N N . ILE A 1 75 ? -3.155 -13.876 6.937 1.00 94.81 75 ILE A N 1
ATOM 560 C CA . ILE A 1 75 ? -2.860 -12.677 6.147 1.00 94.81 75 ILE A CA 1
ATOM 561 C C . ILE A 1 75 ? -1.354 -12.542 5.895 1.00 94.81 75 ILE A C 1
ATOM 563 O O . ILE A 1 75 ? -0.951 -12.343 4.750 1.00 94.81 75 ILE A O 1
ATOM 567 N N . GLY A 1 76 ? -0.523 -12.712 6.928 1.00 95.00 76 GLY A N 1
ATOM 568 C CA . GLY A 1 76 ? 0.935 -12.659 6.806 1.00 95.00 76 GLY A CA 1
ATOM 569 C C . GLY A 1 76 ? 1.509 -13.745 5.888 1.00 95.00 76 GLY A C 1
ATOM 570 O O . GLY A 1 76 ? 2.370 -13.457 5.058 1.00 95.00 76 GLY A O 1
ATOM 571 N N . ILE A 1 77 ? 0.996 -14.978 5.975 1.00 95.56 77 ILE A N 1
ATOM 572 C CA . ILE A 1 77 ? 1.396 -16.077 5.081 1.00 95.56 77 ILE A CA 1
ATOM 573 C C . ILE A 1 77 ? 1.016 -15.755 3.635 1.00 95.56 77 ILE A C 1
ATOM 575 O O . ILE A 1 77 ? 1.845 -15.881 2.738 1.00 95.56 77 ILE A O 1
ATOM 579 N N . VAL A 1 78 ? -0.219 -15.306 3.397 1.00 96.31 78 VAL A N 1
ATOM 580 C CA . VAL A 1 78 ? -0.686 -14.953 2.049 1.00 96.31 78 VAL A CA 1
ATOM 581 C C . VAL A 1 78 ? 0.119 -13.786 1.474 1.00 96.31 78 VAL A C 1
ATOM 583 O O . VAL A 1 78 ? 0.478 -13.832 0.301 1.00 96.31 78 VAL A O 1
ATOM 586 N N . TYR A 1 79 ? 0.459 -12.780 2.285 1.00 94.94 79 TYR A N 1
ATOM 587 C CA . TYR A 1 79 ? 1.360 -11.694 1.893 1.00 94.94 79 TYR A CA 1
ATOM 588 C C . TYR A 1 79 ? 2.723 -12.228 1.425 1.00 94.94 79 TYR A C 1
ATOM 590 O O . TYR A 1 79 ? 3.159 -11.903 0.320 1.00 94.94 79 TYR A O 1
ATOM 598 N N . ALA A 1 80 ? 3.365 -13.094 2.218 1.00 95.19 80 ALA A N 1
ATOM 599 C CA . ALA A 1 80 ? 4.665 -13.671 1.875 1.00 95.19 80 ALA A CA 1
ATOM 600 C C . ALA A 1 80 ? 4.604 -14.522 0.595 1.00 95.19 80 ALA A C 1
ATOM 602 O O . ALA A 1 80 ? 5.459 -14.386 -0.280 1.00 95.19 80 ALA A O 1
ATOM 603 N N . VAL A 1 81 ? 3.566 -15.353 0.450 1.00 96.25 81 VAL A N 1
ATOM 604 C CA . VAL A 1 81 ? 3.349 -16.186 -0.744 1.00 96.25 81 VAL A CA 1
ATOM 605 C C . VAL A 1 81 ? 3.100 -15.325 -1.980 1.00 96.25 81 VAL A C 1
ATOM 607 O O . VAL A 1 81 ? 3.712 -15.569 -3.015 1.00 96.25 81 VAL A O 1
ATOM 610 N N . ALA A 1 82 ? 2.252 -14.298 -1.890 1.00 94.56 82 ALA A N 1
ATOM 611 C CA . ALA A 1 82 ? 1.998 -13.388 -3.006 1.00 94.56 82 ALA A CA 1
ATOM 612 C C . ALA A 1 82 ? 3.268 -12.627 -3.421 1.00 94.56 82 ALA A C 1
ATOM 614 O O . ALA A 1 82 ? 3.508 -12.435 -4.612 1.00 94.56 82 ALA A O 1
ATOM 615 N N . GLY A 1 83 ? 4.104 -12.238 -2.453 1.00 88.56 83 GLY A N 1
ATOM 616 C CA . GLY A 1 83 ? 5.416 -11.640 -2.700 1.00 88.56 83 GLY A CA 1
ATOM 617 C C . GLY A 1 83 ? 6.363 -12.578 -3.437 1.00 88.56 83 GLY A C 1
ATOM 618 O O . GLY A 1 83 ? 6.871 -12.226 -4.500 1.00 88.56 83 GLY A O 1
ATOM 619 N N . ALA A 1 84 ? 6.543 -13.792 -2.917 1.00 91.19 84 ALA A N 1
ATOM 620 C CA . ALA A 1 84 ? 7.396 -14.805 -3.530 1.00 91.19 84 ALA A CA 1
ATOM 621 C C . ALA A 1 84 ? 6.920 -15.180 -4.942 1.00 91.19 84 ALA A C 1
ATOM 623 O O . ALA A 1 84 ? 7.724 -15.230 -5.871 1.00 91.19 84 ALA A O 1
ATOM 624 N N . LEU A 1 85 ? 5.611 -15.370 -5.133 1.00 92.81 85 LEU A N 1
ATOM 625 C CA . LEU A 1 85 ? 5.030 -15.606 -6.455 1.00 92.81 85 LEU A CA 1
ATOM 626 C C . LEU A 1 85 ? 5.252 -14.419 -7.391 1.00 92.81 85 LEU A C 1
ATOM 628 O O . LEU A 1 85 ? 5.539 -14.634 -8.561 1.00 92.81 85 LEU A O 1
ATOM 632 N N . GLY A 1 86 ? 5.168 -13.183 -6.894 1.00 88.62 86 GLY A N 1
ATOM 633 C CA . GLY A 1 86 ? 5.444 -11.991 -7.694 1.00 88.62 86 GLY A CA 1
ATOM 634 C C . GLY A 1 86 ? 6.873 -11.987 -8.235 1.00 88.62 86 GLY A C 1
ATOM 635 O O . GLY A 1 86 ? 7.085 -11.738 -9.420 1.00 88.62 86 GLY A O 1
ATOM 636 N N . ILE A 1 87 ? 7.845 -12.356 -7.396 1.00 84.69 87 ILE A N 1
ATOM 637 C CA . ILE A 1 87 ? 9.250 -12.502 -7.801 1.00 84.69 87 ILE A CA 1
ATOM 638 C C . ILE A 1 87 ? 9.392 -13.597 -8.867 1.00 84.69 87 ILE A C 1
ATOM 640 O O . ILE A 1 87 ? 10.020 -13.361 -9.895 1.00 84.69 87 ILE A O 1
ATOM 644 N N . VAL A 1 88 ? 8.765 -14.763 -8.671 1.00 88.19 88 VAL A N 1
ATOM 645 C CA . VAL A 1 88 ? 8.803 -15.875 -9.640 1.00 88.19 88 VAL A CA 1
ATOM 646 C C . VAL A 1 88 ? 8.176 -15.482 -10.983 1.00 88.19 88 VAL A C 1
ATOM 648 O O . VAL A 1 88 ? 8.762 -15.740 -12.032 1.00 88.19 88 VAL A O 1
ATOM 651 N N . VAL A 1 89 ? 7.013 -14.825 -10.967 1.00 87.56 89 VAL A N 1
ATOM 652 C CA . VAL A 1 89 ? 6.337 -14.332 -12.180 1.00 87.56 89 VAL A CA 1
ATOM 653 C C . VAL A 1 89 ? 7.214 -13.316 -12.906 1.00 87.56 89 VAL A C 1
ATOM 655 O O . VAL A 1 89 ? 7.366 -13.388 -14.125 1.00 87.56 89 VAL A O 1
ATOM 658 N N . THR A 1 90 ? 7.839 -12.404 -12.163 1.00 81.00 90 THR A N 1
ATOM 659 C CA . THR A 1 90 ? 8.735 -11.391 -12.731 1.00 81.00 90 THR A CA 1
ATOM 660 C C . THR A 1 90 ? 9.976 -12.032 -13.352 1.00 81.00 90 THR A C 1
ATOM 662 O O . THR A 1 90 ? 10.346 -11.669 -14.462 1.00 81.00 90 THR A O 1
ATOM 665 N N . ALA A 1 91 ? 10.567 -13.043 -12.707 1.00 81.38 91 ALA A N 1
ATOM 666 C CA . ALA A 1 91 ? 11.707 -13.788 -13.247 1.00 81.38 91 ALA A CA 1
ATOM 667 C C . ALA A 1 91 ? 11.373 -14.547 -14.547 1.00 81.38 91 ALA A C 1
ATOM 669 O O . ALA A 1 91 ? 12.239 -14.724 -15.399 1.00 81.38 91 ALA A O 1
ATOM 670 N N . GLY A 1 92 ? 10.120 -14.984 -14.712 1.00 77.31 92 GLY A N 1
ATOM 671 C CA . GLY A 1 92 ? 9.630 -15.604 -15.947 1.00 77.31 92 GLY A CA 1
ATOM 672 C C . GLY A 1 92 ? 9.196 -14.611 -17.031 1.00 77.31 92 GLY A C 1
ATOM 673 O O . GLY A 1 92 ? 8.842 -15.034 -18.130 1.00 77.31 92 GLY A O 1
ATOM 674 N N . THR A 1 93 ? 9.189 -13.307 -16.742 1.00 77.50 93 THR A N 1
ATOM 675 C CA . THR A 1 93 ? 8.729 -12.280 -17.680 1.00 77.50 93 THR A CA 1
ATOM 676 C C . THR A 1 93 ? 9.876 -11.882 -18.624 1.00 77.50 93 THR A C 1
ATOM 678 O O . THR A 1 93 ? 10.933 -11.480 -18.145 1.00 77.50 93 THR A O 1
ATOM 681 N N . PRO A 1 94 ? 9.698 -11.930 -19.962 1.00 65.56 94 PRO A N 1
ATOM 682 C CA . PRO A 1 94 ? 10.748 -11.559 -20.926 1.00 65.56 94 PRO A CA 1
ATOM 683 C C . PRO A 1 94 ? 11.159 -10.076 -20.890 1.00 65.56 94 PRO A C 1
ATOM 685 O O . PRO A 1 94 ? 12.160 -9.685 -21.488 1.00 65.56 94 PRO A O 1
ATOM 688 N N . ASP A 1 95 ? 10.354 -9.241 -20.232 1.00 67.50 95 ASP A N 1
ATOM 689 C CA . ASP A 1 95 ? 10.552 -7.804 -20.091 1.00 67.50 95 ASP A CA 1
ATOM 690 C C . ASP A 1 95 ? 11.568 -7.493 -18.983 1.00 67.50 95 ASP A C 1
ATOM 692 O O . ASP A 1 95 ? 11.297 -7.636 -17.792 1.00 67.50 95 ASP A O 1
ATOM 696 N N . ILE A 1 96 ? 12.737 -7.009 -19.393 1.00 59.19 96 ILE A N 1
ATOM 697 C CA . ILE A 1 96 ? 13.861 -6.623 -18.529 1.00 59.19 96 ILE A CA 1
ATOM 698 C C . ILE A 1 96 ? 13.465 -5.561 -17.495 1.00 59.19 96 ILE A C 1
ATOM 700 O O . ILE A 1 96 ? 14.028 -5.520 -16.404 1.00 59.19 96 ILE A O 1
ATOM 704 N N . HIS A 1 97 ? 12.504 -4.692 -17.811 1.00 66.75 97 HIS A N 1
ATOM 705 C CA . HIS A 1 97 ? 12.074 -3.626 -16.908 1.00 66.75 97 HIS A CA 1
ATOM 706 C C . HIS A 1 97 ? 10.880 -4.045 -16.046 1.00 66.75 97 HIS A C 1
ATOM 708 O O . HIS A 1 97 ? 10.297 -3.201 -15.369 1.00 66.75 97 HIS A O 1
ATOM 714 N N . ALA A 1 98 ? 10.492 -5.325 -16.044 1.00 65.69 98 ALA A N 1
ATOM 715 C CA . ALA A 1 98 ? 9.383 -5.810 -15.229 1.00 65.69 98 ALA A CA 1
ATOM 716 C C . ALA A 1 98 ? 9.603 -5.526 -13.733 1.00 65.69 98 ALA A C 1
ATOM 718 O O . ALA A 1 98 ? 8.675 -5.080 -13.062 1.00 65.69 98 ALA A O 1
ATOM 719 N N . VAL A 1 99 ? 10.835 -5.683 -13.229 1.00 67.06 99 VAL A N 1
ATOM 720 C CA . VAL A 1 99 ? 11.187 -5.374 -11.829 1.00 67.06 99 VAL A CA 1
ATOM 721 C C . VAL A 1 99 ? 10.993 -3.886 -11.518 1.00 67.06 99 VAL A C 1
ATOM 723 O O . VAL A 1 99 ? 10.351 -3.546 -10.524 1.00 67.06 99 VAL A O 1
ATOM 726 N N . GLU A 1 100 ? 11.472 -2.991 -12.385 1.00 67.94 100 GLU A N 1
ATOM 727 C CA . GLU A 1 100 ? 11.347 -1.542 -12.172 1.00 67.94 100 GLU A CA 1
ATOM 728 C C . GLU A 1 100 ? 9.892 -1.069 -12.326 1.00 67.94 100 GLU A C 1
ATOM 730 O O . GLU A 1 100 ? 9.375 -0.301 -11.516 1.00 67.94 100 GLU A O 1
ATOM 735 N N . LYS A 1 101 ? 9.151 -1.625 -13.292 1.00 67.94 101 LYS A N 1
ATOM 736 C CA . LYS A 1 101 ? 7.705 -1.394 -13.449 1.00 67.94 101 LYS A CA 1
ATOM 737 C C . LYS A 1 101 ? 6.931 -1.797 -12.191 1.00 67.94 101 LYS A C 1
ATOM 739 O O . LYS A 1 101 ? 6.025 -1.078 -11.770 1.00 67.94 101 LYS A O 1
ATOM 744 N N . VAL A 1 102 ? 7.295 -2.916 -11.566 1.00 68.56 102 VAL A N 1
ATOM 745 C CA . VAL A 1 102 ? 6.723 -3.360 -10.287 1.00 68.56 102 VAL A CA 1
ATOM 746 C C . VAL A 1 102 ? 7.087 -2.409 -9.156 1.00 68.56 102 VAL A C 1
ATOM 748 O O . VAL A 1 102 ? 6.207 -2.013 -8.388 1.00 68.56 102 VAL A O 1
ATOM 751 N N . ARG A 1 103 ? 8.356 -2.003 -9.067 1.00 69.50 103 ARG A N 1
ATOM 752 C CA . ARG A 1 103 ? 8.823 -1.041 -8.066 1.00 69.50 103 ARG A CA 1
ATOM 753 C C . ARG A 1 103 ? 8.037 0.265 -8.151 1.00 69.50 103 ARG A C 1
ATOM 755 O O . ARG A 1 103 ? 7.522 0.714 -7.130 1.00 69.50 103 ARG A O 1
ATOM 762 N N . HIS A 1 104 ? 7.845 0.816 -9.347 1.00 70.38 104 HIS A N 1
ATOM 763 C CA . HIS A 1 104 ? 7.034 2.017 -9.552 1.00 70.38 104 HIS A CA 1
ATOM 764 C C . HIS A 1 104 ? 5.564 1.839 -9.142 1.00 70.38 104 HIS A C 1
ATOM 766 O O . HIS A 1 104 ? 4.971 2.761 -8.586 1.00 70.38 104 HIS A O 1
ATOM 772 N N . ILE A 1 105 ? 4.962 0.664 -9.360 1.00 70.06 105 ILE A N 1
ATOM 773 C CA . ILE A 1 105 ? 3.592 0.384 -8.891 1.00 70.06 105 ILE A CA 1
ATOM 774 C C . ILE A 1 105 ? 3.530 0.363 -7.357 1.00 70.06 105 ILE A C 1
ATOM 776 O O . ILE A 1 105 ? 2.588 0.900 -6.777 1.00 70.06 105 ILE A O 1
ATOM 780 N N . LEU A 1 106 ? 4.519 -0.243 -6.694 1.00 70.56 106 LEU A N 1
ATOM 781 C CA . LEU A 1 106 ? 4.552 -0.378 -5.233 1.00 70.56 106 LEU A CA 1
ATOM 782 C C . LEU A 1 106 ? 4.923 0.927 -4.519 1.00 70.56 106 LEU A C 1
ATOM 784 O O . LEU A 1 106 ? 4.401 1.202 -3.437 1.00 70.56 106 LEU A O 1
ATOM 788 N N . MET A 1 107 ? 5.805 1.730 -5.117 1.00 69.75 107 MET A N 1
ATOM 789 C CA . MET A 1 107 ? 6.187 3.053 -4.610 1.00 69.75 107 MET A CA 1
ATOM 790 C C . MET A 1 107 ? 5.139 4.126 -4.918 1.00 69.75 107 MET A C 1
ATOM 792 O O . MET A 1 107 ? 5.115 5.160 -4.252 1.00 69.75 107 MET A O 1
ATOM 796 N N . GLY A 1 108 ? 4.231 3.851 -5.856 1.00 65.50 108 GLY A N 1
ATOM 797 C CA . GLY A 1 108 ? 3.234 4.801 -6.322 1.00 65.50 108 GLY A CA 1
ATOM 798 C C . GLY A 1 108 ? 3.817 5.819 -7.295 1.00 65.50 108 GLY A C 1
ATOM 799 O O . GLY A 1 108 ? 5.030 5.967 -7.456 1.00 65.50 108 GLY A O 1
ATOM 800 N N . ARG A 1 109 ? 2.927 6.555 -7.958 1.00 63.84 109 ARG A N 1
ATOM 801 C CA . ARG A 1 109 ? 3.314 7.717 -8.761 1.00 63.84 109 ARG A CA 1
ATOM 802 C C . ARG A 1 109 ? 3.534 8.905 -7.827 1.00 63.84 109 ARG A C 1
ATOM 804 O O . ARG A 1 109 ? 2.872 9.029 -6.802 1.00 63.84 109 ARG A O 1
ATOM 811 N N . SER A 1 110 ? 4.449 9.810 -8.169 1.00 61.47 110 SER A N 1
ATOM 812 C CA . SER A 1 110 ? 4.618 11.034 -7.377 1.00 61.47 110 SER A CA 1
ATOM 813 C C . SER A 1 110 ? 3.273 11.766 -7.277 1.00 61.47 110 SER A C 1
ATOM 815 O O . SER A 1 110 ? 2.705 12.177 -8.292 1.00 61.47 110 SER A O 1
ATOM 817 N N . ILE A 1 111 ? 2.749 11.896 -6.052 1.00 63.25 111 ILE A N 1
ATOM 818 C CA . ILE A 1 111 ? 1.384 12.383 -5.779 1.00 63.25 111 ILE A CA 1
ATOM 819 C C . ILE A 1 111 ? 1.170 13.820 -6.286 1.00 63.25 111 ILE A C 1
ATOM 821 O O . ILE A 1 111 ? 0.040 14.251 -6.503 1.00 63.25 111 ILE A O 1
ATOM 825 N N . VAL A 1 112 ? 2.274 14.539 -6.501 1.00 60.66 112 VAL A N 1
ATOM 826 C CA . VAL A 1 112 ? 2.336 15.920 -6.985 1.00 60.66 112 VAL A CA 1
ATOM 827 C C . VAL A 1 112 ? 1.922 16.031 -8.459 1.00 60.66 112 VAL A C 1
ATOM 829 O O . VAL A 1 112 ? 1.365 17.047 -8.859 1.00 60.66 112 VAL A O 1
ATOM 832 N N . TRP A 1 113 ? 2.121 14.981 -9.262 1.00 63.06 113 TRP A N 1
ATOM 833 C CA . TRP A 1 113 ? 1.918 15.006 -10.720 1.00 63.06 113 TRP A CA 1
ATOM 834 C C . TRP A 1 113 ? 0.647 14.271 -11.177 1.00 63.06 113 TRP A C 1
ATOM 836 O O . TRP A 1 113 ? 0.542 13.811 -12.315 1.00 63.06 113 TRP A O 1
ATOM 846 N N . VAL A 1 114 ? -0.338 14.123 -10.288 1.00 74.75 114 VAL A N 1
ATOM 847 C CA . VAL A 1 114 ? -1.587 13.411 -10.593 1.00 74.75 114 VAL A CA 1
ATOM 848 C C . VAL A 1 114 ? -2.482 14.259 -11.503 1.00 74.75 114 VAL A C 1
ATOM 850 O O . VAL A 1 114 ? -2.836 15.390 -11.181 1.00 74.75 114 VAL A O 1
ATOM 853 N N . SER A 1 115 ? -2.903 13.694 -12.638 1.00 80.94 115 SER A N 1
ATOM 854 C CA . SER A 1 115 ? -3.781 14.387 -13.586 1.00 80.94 115 SER A CA 1
ATOM 855 C C . SER A 1 115 ? -5.233 14.467 -13.097 1.00 80.94 115 SER A C 1
ATOM 857 O O . SER A 1 115 ? -5.731 13.578 -12.400 1.00 80.94 115 SER A O 1
ATOM 859 N N . GLY A 1 116 ? -5.967 15.497 -13.535 1.00 85.88 116 GLY A N 1
ATOM 860 C CA . GLY A 1 116 ? -7.388 15.665 -13.195 1.00 85.88 116 GLY A CA 1
ATOM 861 C C . GLY A 1 116 ? -8.265 14.468 -13.596 1.00 85.88 116 GLY A C 1
ATOM 862 O O . GLY A 1 116 ? -9.206 14.124 -12.884 1.00 85.88 116 GLY A O 1
ATOM 863 N N . ALA A 1 117 ? -7.914 13.763 -14.677 1.00 85.12 117 ALA A N 1
ATOM 864 C CA . ALA A 1 117 ? -8.603 12.541 -15.094 1.00 85.12 117 ALA A CA 1
ATOM 865 C C . ALA A 1 117 ? -8.452 11.404 -14.066 1.00 85.12 117 ALA A C 1
ATOM 867 O O . ALA A 1 117 ? -9.419 10.700 -13.770 1.00 85.12 117 ALA A O 1
ATOM 868 N N . VAL A 1 118 ? -7.259 11.247 -13.479 1.00 83.44 118 VAL A N 1
ATOM 869 C CA . VAL A 1 118 ? -7.015 10.270 -12.406 1.00 83.44 118 VAL A CA 1
ATOM 870 C C . VAL A 1 118 ? -7.783 10.659 -11.146 1.00 83.44 118 VAL A C 1
ATOM 872 O O . VAL A 1 118 ? -8.384 9.786 -10.517 1.00 83.44 118 VAL A O 1
ATOM 875 N N . VAL A 1 119 ? -7.840 11.952 -10.809 1.00 88.62 119 VAL A N 1
ATOM 876 C CA . VAL A 1 119 ? -8.636 12.449 -9.674 1.00 88.62 119 VAL A CA 1
ATOM 877 C C . VAL A 1 119 ? -10.116 12.127 -9.869 1.00 88.62 119 VAL A C 1
ATOM 879 O O . VAL A 1 119 ? -10.734 11.562 -8.967 1.00 88.62 119 VAL A O 1
ATOM 882 N N . LEU A 1 120 ? -10.683 12.411 -11.046 1.00 91.50 120 LEU A N 1
ATOM 883 C CA . LEU A 1 120 ? -12.090 12.133 -11.342 1.00 91.50 120 LEU A CA 1
ATOM 884 C C . LEU A 1 120 ? -12.392 10.630 -11.286 1.00 91.50 120 LEU A C 1
ATOM 886 O O . LEU A 1 120 ? -13.320 10.218 -10.591 1.00 91.50 120 LEU A O 1
ATOM 890 N N . LYS A 1 121 ? -11.575 9.800 -11.948 1.00 89.00 121 LYS A N 1
ATOM 891 C CA . LYS A 1 121 ? -11.713 8.335 -11.917 1.00 89.00 121 LYS A CA 1
ATOM 892 C C . LYS A 1 121 ? -11.678 7.805 -10.482 1.00 89.00 121 LYS A C 1
ATOM 894 O O . LYS A 1 121 ? -12.552 7.035 -10.088 1.00 89.00 121 LYS A O 1
ATOM 899 N N . THR A 1 122 ? -10.701 8.241 -9.689 1.00 90.12 122 THR A N 1
ATOM 900 C CA . THR A 1 122 ? -10.541 7.804 -8.294 1.00 90.12 122 THR A CA 1
ATOM 901 C C . THR A 1 122 ? -11.708 8.275 -7.432 1.00 90.12 122 THR A C 1
ATOM 903 O O . THR A 1 122 ? -12.222 7.506 -6.624 1.00 90.12 122 THR A O 1
ATOM 906 N N . SER A 1 123 ? -12.190 9.500 -7.653 1.00 92.88 123 SER A N 1
ATOM 907 C CA . SER A 1 123 ? -13.347 10.063 -6.953 1.00 92.88 123 SER A CA 1
ATOM 908 C C . SER A 1 123 ? -14.626 9.279 -7.237 1.00 92.88 123 SER A C 1
ATOM 910 O O . SER A 1 123 ? -15.391 9.020 -6.312 1.00 92.88 123 SER A O 1
ATOM 912 N N . LEU A 1 124 ? -14.839 8.833 -8.479 1.00 94.88 124 LEU A N 1
ATOM 913 C CA . LEU A 1 124 ? -15.977 7.983 -8.845 1.00 94.88 124 LEU A CA 1
ATOM 914 C C . LEU A 1 124 ? -15.894 6.600 -8.190 1.00 94.88 124 LEU A C 1
ATOM 916 O O . LEU A 1 124 ? -16.868 6.151 -7.586 1.00 94.88 124 LEU A O 1
ATOM 920 N N . VAL A 1 125 ? -14.728 5.946 -8.247 1.00 93.81 125 VAL A N 1
ATOM 921 C CA . VAL A 1 125 ? -14.511 4.639 -7.600 1.00 93.81 125 VAL A CA 1
ATOM 922 C C . VAL A 1 125 ? -14.729 4.748 -6.091 1.00 93.81 125 VAL A C 1
ATOM 924 O O . VAL A 1 125 ? -15.487 3.973 -5.505 1.00 93.81 125 VAL A O 1
ATOM 927 N N . TYR A 1 126 ? -14.117 5.743 -5.451 1.00 95.12 126 TYR A N 1
ATOM 928 C CA . TYR A 1 126 ? -14.252 5.959 -4.014 1.00 95.12 126 TYR A CA 1
ATOM 929 C C . TYR A 1 126 ? -15.664 6.379 -3.631 1.00 95.12 126 TYR A C 1
ATOM 931 O O . TYR A 1 126 ? -16.141 5.944 -2.589 1.00 95.12 126 TYR A O 1
ATOM 939 N N . GLY A 1 127 ? -16.336 7.190 -4.448 1.00 96.62 127 GLY A N 1
ATOM 940 C CA . GLY A 1 127 ? -17.724 7.594 -4.253 1.00 96.62 127 GLY A CA 1
ATOM 941 C C . GLY A 1 127 ? -18.671 6.397 -4.291 1.00 96.62 127 GLY A C 1
ATOM 942 O O . GLY A 1 127 ? -19.499 6.248 -3.395 1.00 96.62 127 GLY A O 1
ATOM 943 N N . GLY A 1 128 ? -18.489 5.487 -5.253 1.00 96.94 128 GLY A N 1
ATOM 944 C CA . GLY A 1 128 ? -19.239 4.232 -5.325 1.00 96.94 128 GLY A CA 1
ATOM 945 C C . GLY A 1 128 ? -19.015 3.350 -4.094 1.00 96.94 128 GLY A C 1
ATOM 946 O O . GLY A 1 128 ? -19.973 2.917 -3.452 1.00 96.94 128 GLY A O 1
ATOM 947 N N . VAL A 1 129 ? -17.756 3.146 -3.692 1.00 97.00 129 VAL A N 1
ATOM 948 C CA . VAL A 1 129 ? -17.433 2.365 -2.484 1.00 97.00 129 VAL A CA 1
ATOM 949 C C . VAL A 1 129 ? -17.954 3.045 -1.213 1.00 97.00 129 VAL A C 1
ATOM 951 O O . VAL A 1 129 ? -18.445 2.365 -0.308 1.00 97.00 129 VAL A O 1
ATOM 954 N N . ALA A 1 130 ? -17.880 4.375 -1.134 1.00 96.25 130 ALA A N 1
ATOM 955 C CA . ALA A 1 130 ? -18.412 5.167 -0.029 1.00 96.25 130 ALA A CA 1
ATOM 956 C C . ALA A 1 130 ? -19.924 5.014 0.084 1.00 96.25 130 ALA A C 1
ATOM 958 O O . ALA A 1 130 ? -20.427 4.816 1.186 1.00 96.25 130 ALA A O 1
ATOM 959 N N . LEU A 1 131 ? -20.638 5.048 -1.043 1.00 96.81 131 LEU A N 1
ATOM 960 C CA . LEU A 1 131 ? -22.081 4.859 -1.088 1.00 96.81 131 LEU A CA 1
ATOM 961 C C . LEU A 1 131 ? -22.472 3.468 -0.580 1.00 96.81 131 LEU A C 1
ATOM 963 O O . LEU A 1 131 ? -23.327 3.363 0.295 1.00 96.81 131 LEU A O 1
ATOM 967 N N . VAL A 1 132 ? -21.797 2.412 -1.048 1.00 96.81 132 VAL A N 1
ATOM 968 C CA . VAL A 1 132 ? -22.016 1.039 -0.557 1.00 96.81 132 VAL A CA 1
ATOM 969 C C . VAL A 1 132 ? -21.801 0.967 0.958 1.00 96.81 132 VAL A C 1
ATOM 971 O O . VAL A 1 132 ? -22.665 0.481 1.687 1.00 96.81 132 VAL A O 1
ATOM 974 N N . HIS A 1 133 ? -20.694 1.512 1.466 1.00 96.38 133 HIS A N 1
ATOM 975 C CA . HIS A 1 133 ? -20.422 1.516 2.906 1.00 96.38 133 HIS A CA 1
ATOM 976 C C . HIS A 1 133 ? -21.391 2.381 3.705 1.00 96.38 133 HIS A C 1
ATOM 978 O O . HIS A 1 133 ? -21.681 2.054 4.851 1.00 96.38 133 HIS A O 1
ATOM 984 N N . TYR A 1 134 ? -21.900 3.466 3.127 1.00 95.50 134 TYR A N 1
ATOM 985 C CA . TYR A 1 134 ? -22.878 4.330 3.770 1.00 95.50 134 TYR A CA 1
ATOM 986 C C . TYR A 1 134 ? -24.234 3.629 3.904 1.00 95.50 134 TYR A C 1
ATOM 988 O O . TYR A 1 134 ? -24.797 3.599 5.002 1.00 95.50 134 TYR A O 1
ATOM 996 N N . LEU A 1 135 ? -24.725 3.015 2.821 1.00 95.88 135 LEU A N 1
ATOM 997 C CA . LEU A 1 135 ? -25.984 2.264 2.796 1.00 95.88 135 LEU A CA 1
ATOM 998 C C . LEU A 1 135 ? -25.928 1.059 3.743 1.00 95.88 135 LEU A C 1
ATOM 1000 O O . LEU A 1 135 ? -26.828 0.854 4.559 1.00 95.88 135 LEU A O 1
ATOM 1004 N N . PHE A 1 136 ? -24.824 0.313 3.712 1.00 95.81 136 PHE A N 1
ATOM 1005 C CA . PHE A 1 136 ? -24.620 -0.885 4.525 1.00 95.81 136 PHE A CA 1
ATOM 1006 C C . PHE A 1 136 ? -23.803 -0.625 5.803 1.00 95.81 136 PHE A C 1
ATOM 1008 O O . PHE A 1 136 ? -23.222 -1.543 6.383 1.00 95.81 136 PHE A O 1
ATOM 1015 N N . ARG A 1 137 ? -23.783 0.613 6.317 1.00 94.19 137 ARG A N 1
ATOM 1016 C CA . ARG A 1 137 ? -22.962 0.972 7.492 1.00 94.19 137 ARG A CA 1
ATOM 1017 C C . ARG A 1 137 ? -23.299 0.163 8.744 1.00 94.19 137 ARG A C 1
ATOM 1019 O O . ARG A 1 137 ? -22.406 -0.223 9.490 1.00 94.19 137 ARG A O 1
ATOM 1026 N N . LYS A 1 138 ? -24.591 -0.099 8.980 1.00 93.19 138 LYS A N 1
ATOM 1027 C CA . LYS A 1 138 ? -25.072 -0.851 10.151 1.00 93.19 138 LYS A CA 1
ATOM 1028 C C . LYS A 1 138 ? -24.566 -2.302 10.140 1.00 93.19 138 LYS A C 1
ATOM 1030 O O . LYS A 1 138 ? -23.929 -2.681 11.122 1.00 93.19 138 LYS A O 1
ATOM 1035 N N . PRO A 1 139 ? -24.785 -3.098 9.070 1.00 94.25 139 PRO A N 1
ATOM 1036 C CA . PRO A 1 139 ? -24.274 -4.464 9.023 1.00 94.25 139 PRO A CA 1
ATOM 1037 C C . PRO A 1 139 ? -22.743 -4.517 9.030 1.0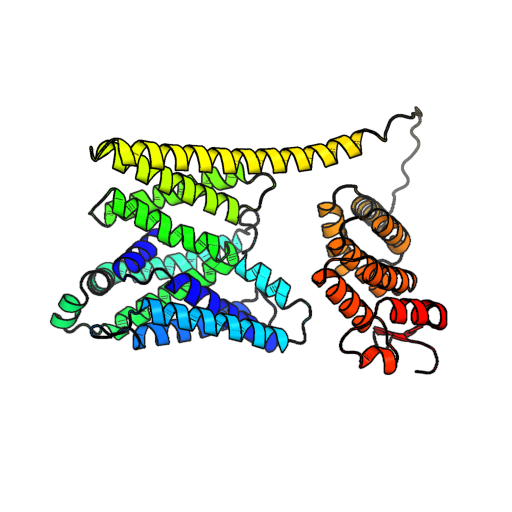0 94.25 139 PRO A C 1
ATOM 1039 O O . PRO A 1 139 ? -22.188 -5.314 9.782 1.00 94.25 139 PRO A O 1
ATOM 1042 N N . PHE A 1 140 ? -22.043 -3.633 8.305 1.00 94.75 140 PHE A N 1
ATOM 1043 C CA . PHE A 1 140 ? -20.575 -3.610 8.339 1.00 94.75 140 PHE A CA 1
ATOM 1044 C C . PHE A 1 140 ? -20.023 -3.352 9.743 1.00 94.75 140 PHE A C 1
ATOM 1046 O O . PHE A 1 140 ? -19.083 -4.028 10.170 1.00 94.75 140 PHE A O 1
ATOM 1053 N N . LEU A 1 141 ? -20.590 -2.385 10.471 1.00 93.75 141 LEU A N 1
ATOM 1054 C CA . LEU A 1 141 ? -20.158 -2.074 11.834 1.00 93.75 141 LEU A CA 1
ATOM 1055 C C . LEU A 1 141 ? -20.454 -3.219 12.800 1.00 93.75 141 LEU A C 1
ATOM 1057 O O . LEU A 1 141 ? -19.594 -3.542 13.618 1.00 93.75 141 LEU A O 1
ATOM 1061 N N . LEU A 1 142 ? -21.625 -3.851 12.684 1.00 93.75 142 LEU A N 1
ATOM 1062 C CA . LEU A 1 142 ? -22.003 -4.975 13.537 1.00 93.75 142 LEU A CA 1
ATOM 1063 C C . LEU A 1 142 ? -21.067 -6.172 13.320 1.00 93.75 142 LEU A C 1
ATOM 1065 O O . LEU A 1 142 ? -20.473 -6.650 14.276 1.00 93.75 142 LEU A O 1
ATOM 1069 N N . VAL A 1 143 ? -20.823 -6.572 12.068 1.00 93.06 143 VAL A N 1
ATOM 1070 C CA . VAL A 1 143 ? -19.920 -7.694 11.730 1.00 93.06 143 VAL A CA 1
ATOM 1071 C C . VAL A 1 143 ? -18.459 -7.413 12.116 1.00 93.06 143 VAL A C 1
ATOM 1073 O O . VAL A 1 143 ? -17.686 -8.335 12.381 1.00 93.06 143 VAL A O 1
ATOM 1076 N N . SER A 1 144 ? -18.054 -6.139 12.153 1.00 91.69 144 SER A N 1
ATOM 1077 C CA . SER A 1 144 ? -16.677 -5.760 12.499 1.00 91.69 144 SER A CA 1
ATOM 1078 C C . SER A 1 144 ? -16.448 -5.639 14.001 1.00 91.69 144 SER A C 1
ATOM 1080 O O . SER A 1 144 ? -15.363 -5.967 14.459 1.00 91.69 144 SER A O 1
ATOM 1082 N N . THR A 1 145 ? -17.431 -5.144 14.759 1.00 90.56 145 THR A N 1
ATOM 1083 C CA . THR A 1 145 ? -17.270 -4.889 16.201 1.00 90.56 145 THR A CA 1
ATOM 1084 C C . THR A 1 145 ? -17.829 -6.008 17.071 1.00 90.56 145 THR A C 1
ATOM 1086 O O . THR A 1 145 ? -17.295 -6.248 18.149 1.00 90.56 145 THR A O 1
ATOM 1089 N N . ARG A 1 146 ? -18.895 -6.687 16.625 1.00 91.69 146 ARG A N 1
ATOM 1090 C CA . ARG A 1 146 ? -19.621 -7.715 17.385 1.00 91.69 146 ARG A CA 1
ATOM 1091 C C . ARG A 1 146 ? -20.086 -8.855 16.463 1.00 91.69 146 ARG A C 1
ATOM 1093 O O . ARG A 1 146 ? -21.279 -8.967 16.172 1.00 91.69 146 ARG A O 1
ATOM 1100 N N . PRO A 1 147 ? -19.153 -9.690 15.970 1.00 89.62 147 PRO A N 1
ATOM 1101 C CA . PRO A 1 147 ? -19.472 -10.778 15.043 1.00 89.62 147 PRO A CA 1
ATOM 1102 C C . PRO A 1 147 ? -20.462 -11.801 15.627 1.00 89.62 147 PRO A C 1
ATOM 1104 O O . PRO A 1 147 ? -21.352 -12.250 14.906 1.00 89.62 147 PRO A O 1
ATOM 1107 N N . GLU A 1 148 ? -20.380 -12.086 16.929 1.00 89.25 148 GLU A N 1
ATOM 1108 C CA . GLU A 1 148 ? -21.293 -13.014 17.615 1.00 89.25 148 GLU A CA 1
ATOM 1109 C C . GLU A 1 148 ? -22.744 -12.497 17.599 1.00 89.25 148 GLU A C 1
ATOM 1111 O O . GLU A 1 148 ? -23.645 -13.197 17.139 1.00 89.25 148 GLU A O 1
ATOM 1116 N N . GLU A 1 149 ? -22.968 -11.220 17.950 1.00 91.50 149 GLU A N 1
ATOM 1117 C CA . GLU A 1 149 ? -24.298 -10.589 17.858 1.00 91.50 149 GLU A CA 1
ATOM 1118 C C . GLU A 1 149 ? -24.838 -10.585 16.416 1.00 91.50 149 GLU A C 1
ATOM 1120 O O . GLU A 1 149 ? -26.044 -10.699 16.194 1.00 91.50 149 GLU A O 1
ATOM 1125 N N . ALA A 1 150 ? -23.969 -10.424 15.410 1.00 90.75 150 ALA A N 1
ATOM 1126 C CA . ALA A 1 150 ? -24.381 -10.484 14.008 1.00 90.75 150 ALA A CA 1
ATOM 1127 C C . ALA A 1 150 ? -24.897 -11.885 13.638 1.00 90.75 150 ALA A C 1
ATOM 1129 O O . ALA A 1 150 ? -25.892 -12.008 12.918 1.00 90.75 150 ALA A O 1
ATOM 1130 N N . ARG A 1 151 ? -24.248 -12.940 14.148 1.00 87.00 151 ARG A N 1
ATOM 1131 C CA . ARG A 1 151 ? -24.658 -14.329 13.913 1.00 87.00 151 ARG A CA 1
ATOM 1132 C C . ARG A 1 151 ? -25.954 -14.674 14.626 1.00 87.00 151 ARG A C 1
ATOM 1134 O O . ARG A 1 151 ? -26.805 -15.314 14.017 1.00 87.00 151 ARG A O 1
ATOM 1141 N N . GLU A 1 152 ? -26.122 -14.244 15.873 1.00 91.69 152 GLU A N 1
ATOM 1142 C CA . GLU A 1 152 ? -27.369 -14.444 16.626 1.00 91.69 152 GLU A CA 1
ATOM 1143 C C . GLU A 1 152 ? -28.573 -13.839 15.893 1.00 91.69 152 GLU A C 1
ATOM 1145 O O . GLU A 1 152 ? -29.673 -14.383 15.922 1.00 91.69 152 GLU A O 1
ATOM 1150 N N . ARG A 1 153 ? -28.347 -12.756 15.141 1.00 92.62 153 ARG A N 1
ATOM 1151 C CA . ARG A 1 153 ? -29.344 -12.135 14.256 1.00 92.62 153 ARG A CA 1
ATOM 1152 C C . ARG A 1 153 ? -29.503 -12.833 12.897 1.00 92.62 153 ARG A C 1
ATOM 1154 O O . ARG A 1 153 ? -30.161 -12.289 12.014 1.00 92.62 153 ARG A O 1
ATOM 1161 N N . GLY A 1 154 ? -28.886 -13.997 12.695 1.00 91.19 154 GLY A N 1
ATOM 1162 C CA . GLY A 1 154 ? -28.966 -14.790 11.466 1.00 91.19 154 GLY A CA 1
ATOM 1163 C C . GLY A 1 154 ? -28.189 -14.218 10.277 1.00 91.19 154 GLY A C 1
ATOM 1164 O O . GLY A 1 154 ? -28.432 -14.616 9.138 1.00 91.19 154 GLY A O 1
ATOM 1165 N N . MET A 1 155 ? -27.267 -13.271 10.490 1.00 92.81 155 MET A N 1
ATOM 1166 C CA . MET A 1 155 ? -26.503 -12.689 9.386 1.00 92.81 155 MET A CA 1
ATOM 1167 C C . MET A 1 155 ? -25.464 -13.675 8.847 1.00 92.81 155 MET A C 1
ATOM 1169 O O . MET A 1 155 ? -24.780 -14.367 9.596 1.00 92.81 155 MET A O 1
ATOM 1173 N N . ASN A 1 156 ? -25.273 -13.686 7.528 1.00 90.94 156 ASN A N 1
ATOM 1174 C CA . ASN A 1 156 ? -24.199 -14.450 6.900 1.00 90.94 156 ASN A CA 1
ATOM 1175 C C . ASN A 1 156 ? -22.869 -13.678 6.990 1.00 90.94 156 ASN A C 1
ATOM 1177 O O . ASN A 1 156 ? -22.594 -12.817 6.152 1.00 90.94 156 ASN A O 1
ATOM 1181 N N . LEU A 1 157 ? -22.041 -13.981 7.997 1.00 89.94 157 LEU A N 1
ATOM 1182 C CA . LEU A 1 157 ? -20.760 -13.294 8.219 1.00 89.94 157 LEU A CA 1
ATOM 1183 C C . LEU A 1 157 ? -19.834 -13.369 6.997 1.00 89.94 157 LEU A C 1
ATOM 1185 O O . LEU A 1 157 ? -19.264 -12.353 6.610 1.00 89.94 157 LEU A O 1
ATOM 1189 N N . ARG A 1 158 ? -19.747 -14.533 6.339 1.00 90.12 158 ARG A N 1
ATOM 1190 C CA . ARG A 1 158 ? -18.874 -14.739 5.168 1.00 90.12 158 ARG A CA 1
ATOM 1191 C C . ARG A 1 158 ? -19.250 -13.823 4.010 1.00 90.12 158 ARG A C 1
ATOM 1193 O O . ARG A 1 158 ? -18.380 -13.262 3.352 1.00 90.12 158 ARG A O 1
ATOM 1200 N N . PHE A 1 159 ? -20.544 -13.634 3.770 1.00 93.94 159 PHE A N 1
ATOM 1201 C CA . PHE A 1 159 ? -20.999 -12.710 2.734 1.00 93.94 159 PHE A CA 1
ATOM 1202 C C . PHE A 1 159 ? -20.575 -11.267 3.042 1.00 93.94 159 PHE A C 1
ATOM 1204 O O . PHE A 1 159 ? -20.000 -10.594 2.188 1.00 93.94 159 PHE A O 1
ATOM 1211 N N . TRP A 1 160 ? -20.801 -10.803 4.274 1.00 95.19 160 TRP A N 1
ATOM 1212 C CA . TRP A 1 160 ? -20.437 -9.442 4.680 1.00 95.19 160 TRP A CA 1
ATOM 1213 C C . TRP A 1 160 ? -18.927 -9.215 4.712 1.00 95.19 160 TRP A C 1
ATOM 1215 O O . TRP A 1 160 ? -18.464 -8.128 4.368 1.00 95.19 160 TRP A O 1
ATOM 1225 N N . ASP A 1 161 ? -18.157 -10.236 5.074 1.00 94.19 161 ASP A N 1
ATOM 1226 C CA . ASP A 1 161 ? -16.698 -10.195 5.050 1.00 94.19 161 ASP A CA 1
ATOM 1227 C C . ASP A 1 161 ? -16.149 -10.205 3.635 1.00 94.19 161 ASP A C 1
ATOM 1229 O O . ASP A 1 161 ? -15.251 -9.426 3.331 1.00 94.19 161 ASP A O 1
ATOM 1233 N N . PHE A 1 162 ? -16.734 -11.005 2.747 1.00 95.62 162 PHE A N 1
ATOM 1234 C CA . PHE A 1 162 ? -16.381 -10.989 1.334 1.00 95.62 162 PHE A CA 1
ATOM 1235 C C . PHE A 1 162 ? -16.669 -9.623 0.712 1.00 95.62 162 PHE A C 1
ATOM 1237 O O . PHE A 1 162 ? -15.805 -9.060 0.042 1.00 95.62 162 PHE A O 1
ATOM 1244 N N . LEU A 1 163 ? -17.847 -9.050 0.980 1.00 96.38 163 LEU A N 1
ATOM 1245 C CA . LEU A 1 163 ? -18.215 -7.729 0.480 1.00 96.38 163 LEU A CA 1
ATOM 1246 C C . LEU A 1 163 ? -17.292 -6.636 1.040 1.00 96.38 163 LEU A C 1
ATOM 1248 O O . LEU A 1 163 ? -16.861 -5.749 0.298 1.00 96.38 163 LEU A O 1
ATOM 1252 N N . PHE A 1 164 ? -16.948 -6.715 2.329 1.00 96.62 164 PHE A N 1
ATOM 1253 C CA . PHE A 1 164 ? -15.999 -5.802 2.960 1.00 96.62 164 PHE A CA 1
ATOM 1254 C C . PHE A 1 164 ? -14.610 -5.920 2.327 1.00 96.62 164 PHE A C 1
ATOM 1256 O O . PHE A 1 164 ? -14.095 -4.925 1.833 1.00 96.62 164 PHE A O 1
ATOM 1263 N N . TYR A 1 165 ? -14.016 -7.117 2.272 1.00 96.44 165 TYR A N 1
ATOM 1264 C CA . TYR A 1 165 ? -12.678 -7.304 1.703 1.00 96.44 165 TYR A CA 1
ATOM 1265 C C . TYR A 1 165 ? -12.623 -6.984 0.207 1.00 96.44 165 TYR A C 1
ATOM 1267 O O . TYR A 1 165 ? -11.620 -6.456 -0.259 1.00 96.44 165 TYR A O 1
ATOM 1275 N N . THR A 1 166 ? -13.707 -7.222 -0.532 1.00 96.88 166 THR A N 1
ATOM 1276 C CA . THR A 1 166 ? -13.823 -6.846 -1.947 1.00 96.88 166 THR A CA 1
ATOM 1277 C C . THR A 1 166 ? -13.779 -5.332 -2.117 1.00 96.88 166 THR A C 1
ATOM 1279 O O . THR A 1 166 ? -12.940 -4.799 -2.838 1.00 96.88 166 THR A O 1
ATOM 1282 N N . THR A 1 167 ? -14.665 -4.614 -1.428 1.00 96.88 167 THR A N 1
ATOM 1283 C CA . THR A 1 167 ? -14.739 -3.151 -1.532 1.00 96.88 167 THR A CA 1
ATOM 1284 C C . THR A 1 167 ? -13.506 -2.465 -0.941 1.00 96.88 167 THR A C 1
ATOM 1286 O O . THR A 1 167 ? -13.043 -1.458 -1.475 1.00 96.88 167 THR A O 1
ATOM 1289 N N . PHE A 1 168 ? -12.927 -3.040 0.112 1.00 97.00 168 PHE A N 1
ATOM 1290 C CA . PHE A 1 168 ? -11.637 -2.647 0.661 1.00 97.00 168 PHE A CA 1
ATOM 1291 C C . PHE A 1 168 ? -10.519 -2.844 -0.368 1.00 97.00 168 PHE A C 1
ATOM 1293 O O . PHE A 1 168 ? -9.794 -1.901 -0.667 1.00 97.00 168 PHE A O 1
ATOM 1300 N N . GLY A 1 169 ? -10.440 -4.021 -0.991 1.00 96.00 169 GLY A N 1
ATOM 1301 C CA . GLY A 1 169 ? -9.469 -4.346 -2.030 1.00 96.00 169 GLY A CA 1
ATOM 1302 C C . GLY A 1 169 ? -9.542 -3.428 -3.252 1.00 96.00 169 GLY A C 1
ATOM 1303 O O . GLY A 1 169 ? -8.499 -3.017 -3.754 1.00 96.00 169 GLY A O 1
ATOM 1304 N N . VAL A 1 170 ? -10.743 -3.029 -3.687 1.00 96.25 170 VAL A N 1
ATOM 1305 C CA . VAL A 1 170 ? -10.934 -2.014 -4.746 1.00 96.25 170 VAL A CA 1
ATOM 1306 C C . VAL A 1 170 ? -10.254 -0.695 -4.366 1.00 96.25 170 VAL A C 1
ATOM 1308 O O . VAL A 1 170 ? -9.539 -0.102 -5.180 1.00 96.25 170 VAL A O 1
ATOM 1311 N N . VAL A 1 171 ? -10.453 -0.242 -3.122 1.00 95.94 171 VAL A N 1
ATOM 1312 C CA . VAL A 1 171 ? -9.823 0.980 -2.614 1.00 95.94 171 VAL A CA 1
ATOM 1313 C C . VAL A 1 171 ? -8.314 0.796 -2.545 1.00 95.94 171 VAL A C 1
ATOM 1315 O O . VAL A 1 171 ? -7.611 1.614 -3.127 1.00 95.94 171 VAL A O 1
ATOM 1318 N N . ILE A 1 172 ? -7.800 -0.273 -1.931 1.00 94.38 172 ILE A N 1
ATOM 1319 C CA . ILE A 1 172 ? -6.349 -0.508 -1.816 1.00 94.38 172 ILE A CA 1
ATOM 1320 C C . ILE A 1 172 ? -5.686 -0.556 -3.191 1.00 94.38 172 ILE A C 1
ATOM 1322 O O . ILE A 1 172 ? -4.760 0.207 -3.440 1.00 94.38 172 ILE A O 1
ATOM 1326 N N . THR A 1 173 ? -6.210 -1.361 -4.114 1.00 92.69 173 THR A N 1
ATOM 1327 C CA . THR A 1 173 ? -5.658 -1.521 -5.470 1.00 92.69 173 THR A CA 1
ATOM 1328 C C . THR A 1 173 ? -5.568 -0.189 -6.207 1.00 92.69 173 THR A C 1
ATOM 1330 O O . THR A 1 173 ? -4.536 0.132 -6.791 1.00 92.69 173 THR A O 1
ATOM 1333 N N . SER A 1 174 ? -6.625 0.625 -6.134 1.00 91.00 174 SER A N 1
ATOM 1334 C CA . SER A 1 174 ? -6.639 1.953 -6.759 1.00 91.00 174 SER A CA 1
ATOM 1335 C C . SER A 1 174 ? -5.669 2.923 -6.080 1.00 91.00 174 SER A C 1
ATOM 1337 O O . SER A 1 174 ? -5.022 3.724 -6.745 1.00 91.00 174 SER A O 1
ATOM 1339 N N . SER A 1 175 ? -5.571 2.862 -4.752 1.00 91.00 175 SER A N 1
ATOM 1340 C CA . SER A 1 175 ? -4.772 3.803 -3.958 1.00 91.00 175 SER A CA 1
ATOM 1341 C C . SER A 1 175 ? -3.283 3.537 -4.086 1.00 91.00 175 SER A C 1
ATOM 1343 O O . SER A 1 175 ? -2.508 4.480 -4.197 1.00 91.00 175 SER A O 1
ATOM 1345 N N . VAL A 1 176 ? -2.885 2.263 -4.092 1.00 88.94 176 VAL A N 1
ATOM 1346 C CA . VAL A 1 176 ? -1.482 1.840 -4.167 1.00 88.94 176 VAL A CA 1
ATOM 1347 C C . VAL A 1 176 ? -0.846 2.310 -5.468 1.00 88.94 176 VAL A C 1
ATOM 1349 O O . VAL A 1 176 ? 0.242 2.867 -5.437 1.00 88.94 176 VAL A O 1
ATOM 1352 N N . GLN A 1 177 ? -1.556 2.202 -6.593 1.00 83.19 177 GLN A N 1
ATOM 1353 C CA . GLN A 1 177 ? -1.057 2.691 -7.884 1.00 83.19 177 GLN A CA 1
ATOM 1354 C C . GLN A 1 177 ? -0.775 4.203 -7.893 1.00 83.19 177 GLN A C 1
ATOM 1356 O O . GLN A 1 177 ? 0.036 4.677 -8.687 1.00 83.19 177 GLN A O 1
ATOM 1361 N N . ILE A 1 178 ? -1.461 4.963 -7.035 1.00 83.94 178 ILE A N 1
ATOM 1362 C CA . ILE A 1 178 ? -1.307 6.414 -6.936 1.00 83.94 178 ILE A CA 1
ATOM 1363 C C . ILE A 1 178 ? -0.247 6.757 -5.899 1.00 83.94 178 ILE A C 1
ATOM 1365 O O . ILE A 1 178 ? 0.699 7.447 -6.228 1.00 83.94 178 ILE A O 1
ATOM 1369 N N . ALA A 1 179 ? -0.406 6.294 -4.663 1.00 84.81 179 ALA A N 1
ATOM 1370 C CA . ALA A 1 179 ? 0.339 6.779 -3.504 1.00 84.81 179 ALA A CA 1
ATOM 1371 C C . ALA A 1 179 ? 1.415 5.804 -2.997 1.00 84.81 179 ALA A C 1
ATOM 1373 O O . ALA A 1 179 ? 2.228 6.179 -2.156 1.00 84.81 179 ALA A O 1
ATOM 1374 N N . GLY A 1 180 ? 1.408 4.561 -3.477 1.00 87.19 180 GLY A N 1
ATOM 1375 C CA . GLY A 1 180 ? 2.288 3.497 -3.012 1.00 87.19 180 GLY A CA 1
ATOM 1376 C C . GLY A 1 180 ? 1.766 2.783 -1.767 1.00 87.19 180 GLY A C 1
ATOM 1377 O O . GLY A 1 180 ? 0.904 3.276 -1.037 1.00 87.19 180 GLY A O 1
ATOM 1378 N N . VAL A 1 181 ? 2.296 1.587 -1.514 1.00 89.50 181 VAL A N 1
ATOM 1379 C CA . VAL A 1 181 ? 1.809 0.685 -0.457 1.00 89.50 181 VAL A CA 1
ATOM 1380 C C . VAL A 1 181 ? 1.984 1.288 0.937 1.00 89.50 181 VAL A C 1
ATOM 1382 O O . VAL A 1 181 ? 1.043 1.297 1.730 1.00 89.50 181 VAL A O 1
ATOM 1385 N N . LEU A 1 182 ? 3.163 1.845 1.224 1.00 89.06 182 LEU A N 1
ATOM 1386 C CA . LEU A 1 182 ? 3.495 2.384 2.548 1.00 89.06 182 LEU A CA 1
ATOM 1387 C C . LEU A 1 182 ? 2.602 3.565 2.937 1.00 89.06 182 LEU A C 1
ATOM 1389 O O . LEU A 1 182 ? 2.101 3.637 4.059 1.00 89.06 182 LEU A O 1
ATOM 1393 N N . LEU A 1 183 ? 2.376 4.488 2.002 1.00 91.69 183 LEU A N 1
ATOM 1394 C CA . LEU A 1 183 ? 1.566 5.668 2.268 1.00 91.69 183 LEU A CA 1
ATOM 1395 C C . LEU A 1 183 ? 0.091 5.293 2.468 1.00 91.69 183 LEU A C 1
ATOM 1397 O O . LEU A 1 183 ? -0.556 5.809 3.380 1.00 91.69 183 LEU A O 1
ATOM 1401 N N . VAL A 1 184 ? -0.434 4.359 1.668 1.00 94.06 184 VAL A N 1
ATOM 1402 C CA . VAL A 1 184 ? -1.806 3.848 1.824 1.00 94.06 184 VAL A CA 1
ATOM 1403 C C . VAL A 1 184 ? -1.997 3.171 3.182 1.00 94.06 184 VAL A C 1
ATOM 1405 O O . VAL A 1 184 ? -2.986 3.464 3.859 1.00 94.06 184 VAL A O 1
ATOM 1408 N N . PHE A 1 185 ? -1.030 2.357 3.618 1.00 94.25 185 PHE A N 1
ATOM 1409 C CA . PHE A 1 185 ? -1.025 1.758 4.956 1.00 94.25 185 PHE A CA 1
ATOM 1410 C C . PHE A 1 185 ? -1.135 2.830 6.047 1.00 94.25 185 PHE A C 1
ATOM 1412 O O . PHE A 1 185 ? -2.009 2.769 6.919 1.00 94.25 185 PHE A O 1
ATOM 1419 N N . CYS A 1 186 ? -0.319 3.885 5.967 1.00 95.06 186 CYS A N 1
ATOM 1420 C CA . CYS A 1 186 ? -0.379 4.985 6.928 1.00 95.06 186 CYS A CA 1
ATOM 1421 C C . CYS A 1 186 ? -1.722 5.722 6.903 1.00 95.06 186 CYS A C 1
ATOM 1423 O O . CYS A 1 186 ? -2.280 5.973 7.970 1.00 95.06 186 CYS A O 1
ATOM 1425 N N . PHE A 1 187 ? -2.289 6.007 5.727 1.00 95.38 187 PHE A N 1
ATOM 1426 C CA . PHE A 1 187 ? -3.610 6.639 5.609 1.00 95.38 187 PHE A CA 1
ATOM 1427 C C . PHE A 1 187 ? -4.754 5.803 6.197 1.00 95.38 187 PHE A C 1
ATOM 1429 O O . PHE A 1 187 ? -5.787 6.363 6.581 1.00 95.38 187 PHE A O 1
ATOM 1436 N N . LEU A 1 188 ? -4.607 4.480 6.255 1.00 95.69 188 LEU A N 1
ATOM 1437 C CA . LEU A 1 188 ? -5.581 3.579 6.869 1.00 95.69 188 LEU A CA 1
ATOM 1438 C C . LEU A 1 188 ? -5.411 3.530 8.382 1.00 95.69 188 LEU A C 1
ATOM 1440 O O . LEU A 1 188 ? -6.352 3.812 9.126 1.00 95.69 188 LEU A O 1
ATOM 1444 N N . ILE A 1 189 ? -4.217 3.152 8.832 1.00 95.69 189 ILE A N 1
ATOM 1445 C CA . ILE A 1 189 ? -4.001 2.726 10.211 1.00 95.69 189 ILE A CA 1
ATOM 1446 C C . ILE A 1 189 ? -3.783 3.922 11.133 1.00 95.69 189 ILE A C 1
ATOM 1448 O O . ILE A 1 189 ? -4.430 4.009 12.177 1.00 95.69 189 ILE A O 1
ATOM 1452 N N . VAL A 1 190 ? -2.936 4.883 10.752 1.00 96.12 190 VAL A N 1
ATOM 1453 C CA . VAL A 1 190 ? -2.551 5.988 11.645 1.00 96.12 190 VAL A CA 1
ATOM 1454 C C . VAL A 1 190 ? -3.756 6.864 12.023 1.00 96.12 190 VAL A C 1
ATOM 1456 O O . VAL A 1 190 ? -4.001 7.033 13.222 1.00 96.12 190 VAL A O 1
ATOM 1459 N N . PRO A 1 191 ? -4.590 7.345 11.077 1.00 95.88 191 PRO A N 1
ATOM 1460 C CA . PRO A 1 191 ? -5.832 8.046 11.401 1.00 95.88 191 PRO A CA 1
ATOM 1461 C C . PRO A 1 191 ? -6.804 7.245 12.273 1.00 95.88 191 PRO A C 1
ATOM 1463 O O . PRO A 1 191 ? -7.446 7.810 13.161 1.00 95.88 191 PRO A O 1
ATOM 1466 N N . ALA A 1 192 ? -6.926 5.935 12.039 1.00 95.69 192 ALA A N 1
ATOM 1467 C CA . ALA A 1 192 ? -7.846 5.081 12.786 1.00 95.69 192 ALA A CA 1
ATOM 1468 C C . ALA A 1 192 ? -7.397 4.870 14.239 1.00 95.69 192 ALA A C 1
ATOM 1470 O O . ALA A 1 192 ? -8.237 4.906 15.148 1.00 95.69 192 ALA A O 1
ATOM 1471 N N . VAL A 1 193 ? -6.089 4.686 14.453 1.00 95.50 193 VAL A N 1
ATOM 1472 C CA . VAL A 1 193 ? -5.464 4.582 15.779 1.00 95.50 193 VAL A CA 1
ATOM 1473 C C . VAL A 1 193 ? -5.551 5.918 16.507 1.00 95.50 193 VAL A C 1
ATOM 1475 O O . VAL A 1 193 ? -6.039 5.953 17.635 1.00 95.50 193 VAL A O 1
ATOM 1478 N N . PHE A 1 194 ? -5.184 7.025 15.856 1.00 95.19 194 PHE A N 1
ATOM 1479 C CA . PHE A 1 194 ? -5.308 8.363 16.436 1.00 95.19 194 PHE A CA 1
ATOM 1480 C C . PHE A 1 194 ? -6.745 8.652 16.880 1.00 95.19 194 PHE A C 1
ATOM 1482 O O . PHE A 1 194 ? -6.978 9.018 18.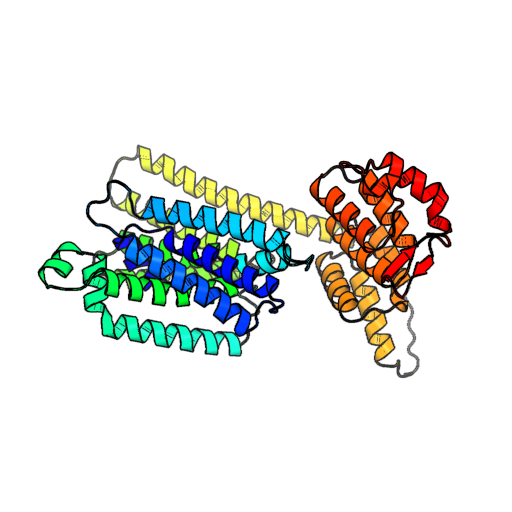029 1.00 95.19 194 PHE A O 1
ATOM 1489 N N . GLY A 1 195 ? -7.735 8.398 16.018 1.00 94.12 195 GLY A N 1
ATOM 1490 C CA . GLY A 1 195 ? -9.141 8.539 16.387 1.00 94.12 195 GLY A CA 1
ATOM 1491 C C . GLY A 1 195 ? -9.508 7.682 17.603 1.00 94.12 195 GLY A C 1
ATOM 1492 O O . GLY A 1 195 ? -10.128 8.185 18.537 1.00 94.12 195 GLY A O 1
ATOM 1493 N N . ALA A 1 196 ? -9.090 6.409 17.629 1.00 92.12 196 ALA A N 1
ATOM 1494 C CA . ALA A 1 196 ? -9.335 5.492 18.751 1.00 92.12 196 ALA A CA 1
ATOM 1495 C C . ALA A 1 196 ? -8.722 5.963 20.077 1.00 92.12 196 ALA A C 1
ATOM 1497 O O . ALA A 1 196 ? -9.248 5.664 21.146 1.00 92.12 196 ALA A O 1
ATOM 1498 N N . MET A 1 197 ? -7.600 6.682 20.021 1.00 90.69 197 MET A N 1
ATOM 1499 C CA . MET A 1 197 ? -6.935 7.197 21.212 1.00 90.69 197 MET A CA 1
ATOM 1500 C C . MET A 1 197 ? -7.720 8.330 21.873 1.00 90.69 197 MET A C 1
ATOM 1502 O O . MET A 1 197 ? -7.656 8.449 23.094 1.00 90.69 197 MET A O 1
ATOM 1506 N N . TRP A 1 198 ? -8.450 9.140 21.112 1.00 91.25 198 TRP A N 1
ATOM 1507 C CA . TRP A 1 198 ? -9.091 10.352 21.635 1.00 91.25 198 TRP A CA 1
ATOM 1508 C C . TRP A 1 198 ? -10.611 10.273 21.727 1.00 91.25 198 TRP A C 1
ATOM 1510 O O . TRP A 1 198 ? -11.214 11.097 22.409 1.00 91.25 198 TRP A O 1
ATOM 1520 N N . ALA A 1 199 ? -11.245 9.311 21.056 1.00 92.44 199 ALA A N 1
ATOM 1521 C CA . ALA A 1 199 ? -12.696 9.222 21.019 1.00 92.44 199 ALA A CA 1
ATOM 1522 C C . ALA A 1 199 ? -13.217 7.782 21.021 1.00 92.44 199 ALA A C 1
ATOM 1524 O O . ALA A 1 199 ? -12.714 6.911 20.316 1.00 92.44 199 ALA A O 1
ATOM 1525 N N . GLU A 1 200 ? -14.317 7.568 21.743 1.00 88.31 200 GLU A N 1
ATOM 1526 C CA . GLU A 1 200 ? -15.048 6.294 21.756 1.00 88.31 200 GLU A CA 1
ATOM 1527 C C . GLU A 1 200 ? -16.076 6.210 20.616 1.00 88.31 200 GLU A C 1
ATOM 1529 O O . GLU A 1 200 ? -16.248 5.169 19.980 1.00 88.31 200 GLU A O 1
ATOM 1534 N N . LYS A 1 201 ? -16.742 7.332 20.305 1.00 91.62 201 LYS A N 1
ATOM 1535 C CA . LYS A 1 201 ? -17.770 7.405 19.256 1.00 91.62 201 LYS A CA 1
ATOM 1536 C C . LYS A 1 201 ? -17.139 7.323 17.865 1.00 91.62 201 LYS A C 1
ATOM 1538 O O . LYS A 1 201 ? -16.294 8.143 17.514 1.00 91.62 201 LYS A O 1
ATOM 1543 N N . ILE A 1 202 ? -17.616 6.391 17.034 1.00 90.88 202 ILE A N 1
ATOM 1544 C CA . ILE A 1 202 ? -17.109 6.162 15.665 1.00 90.88 202 ILE A CA 1
ATOM 1545 C C . ILE A 1 202 ? -17.156 7.432 14.803 1.00 90.88 202 ILE A C 1
ATOM 1547 O O . ILE A 1 202 ? -16.213 7.694 14.062 1.00 90.88 202 ILE A O 1
ATOM 1551 N N . SER A 1 203 ? -18.214 8.242 14.915 1.00 92.00 203 SER A N 1
ATOM 1552 C CA . SER A 1 203 ? -18.325 9.505 14.173 1.00 92.00 203 SER A CA 1
ATOM 1553 C C . SER A 1 203 ? -17.187 10.467 14.515 1.00 92.00 203 SER A C 1
ATOM 1555 O O . SER A 1 203 ? -16.531 10.988 13.620 1.00 92.00 203 SER A O 1
ATOM 1557 N N . THR A 1 204 ? -16.894 10.652 15.803 1.00 92.75 204 THR A N 1
ATOM 1558 C CA . THR A 1 204 ? -15.793 11.502 16.268 1.00 92.75 204 THR A CA 1
ATOM 1559 C C . THR A 1 204 ? -14.436 10.942 15.845 1.00 92.75 204 THR A C 1
ATOM 1561 O O . THR A 1 204 ? -13.596 11.697 15.363 1.00 92.75 204 THR A O 1
ATOM 1564 N N . ARG A 1 205 ? -14.234 9.618 15.934 1.00 94.38 205 ARG A N 1
ATOM 1565 C CA . ARG A 1 205 ? -13.012 8.952 15.440 1.00 94.38 205 ARG A CA 1
ATOM 1566 C C . ARG A 1 205 ? -12.776 9.234 13.957 1.00 94.38 205 ARG A C 1
ATOM 1568 O O . ARG A 1 205 ? -11.643 9.476 13.556 1.00 94.38 205 ARG A O 1
ATOM 1575 N N . LEU A 1 206 ? -13.844 9.230 13.159 1.00 94.25 206 LEU A N 1
ATOM 1576 C CA . LEU A 1 206 ? -13.782 9.493 11.726 1.00 94.25 206 LEU A CA 1
ATOM 1577 C C . LEU A 1 206 ? -13.389 10.945 11.421 1.00 94.25 206 LEU A C 1
ATOM 1579 O O . LEU A 1 206 ? -12.494 11.159 10.607 1.00 94.25 206 LEU A O 1
ATOM 1583 N N . PHE A 1 207 ? -13.995 11.924 12.103 1.00 96.00 207 PHE A N 1
ATOM 1584 C CA . PHE A 1 207 ? -13.634 13.340 11.944 1.00 96.00 207 PHE A CA 1
ATOM 1585 C C . PHE A 1 207 ? -12.185 13.617 12.354 1.00 96.00 207 PHE A C 1
ATOM 1587 O O . PHE A 1 207 ? -11.460 14.280 11.615 1.00 96.00 207 PHE A O 1
ATOM 1594 N N . LEU A 1 208 ? -11.743 13.061 13.486 1.00 94.06 208 LEU A N 1
ATOM 1595 C CA . LEU A 1 208 ? -10.351 13.164 13.931 1.00 94.06 208 LEU A CA 1
ATOM 1596 C C . LEU A 1 208 ? -9.389 12.525 12.927 1.00 94.06 208 LEU A C 1
ATOM 1598 O O . LEU A 1 208 ? -8.359 13.109 12.606 1.00 94.06 208 LEU A O 1
ATOM 1602 N N . GLY A 1 209 ? -9.742 11.353 12.395 1.00 94.94 209 GLY A N 1
ATOM 1603 C CA . GLY A 1 209 ? -8.942 10.674 11.384 1.00 94.94 209 GLY A CA 1
ATOM 1604 C C . GLY A 1 209 ? -8.824 11.470 10.080 1.00 94.94 209 GLY A C 1
ATOM 1605 O O . GLY A 1 209 ? -7.736 11.567 9.520 1.00 94.94 209 GLY A O 1
ATOM 1606 N N . TRP A 1 210 ? -9.912 12.080 9.600 1.00 95.56 210 TRP A N 1
ATOM 1607 C CA . TRP A 1 210 ? -9.860 12.960 8.426 1.00 95.56 210 TRP A CA 1
ATOM 1608 C C . TRP A 1 210 ? -9.025 14.210 8.683 1.00 95.56 210 TRP A C 1
ATOM 1610 O O . TRP A 1 210 ? -8.189 14.544 7.851 1.00 95.56 210 TRP A O 1
ATOM 1620 N N . GLY A 1 211 ? -9.199 14.851 9.841 1.00 96.06 211 GLY A N 1
ATOM 1621 C CA . GLY A 1 211 ? -8.396 16.007 10.234 1.00 96.06 211 GLY A CA 1
ATOM 1622 C C . GLY A 1 211 ? -6.903 15.684 10.263 1.00 96.06 211 GLY A C 1
ATOM 1623 O O . GLY A 1 211 ? -6.114 16.385 9.634 1.00 96.06 211 GLY A O 1
ATOM 1624 N N . LEU A 1 212 ? -6.522 14.578 10.915 1.00 94.88 212 LEU A N 1
ATOM 1625 C CA . LEU A 1 212 ? -5.131 14.129 10.964 1.00 94.88 212 LEU A CA 1
ATOM 1626 C C . LEU A 1 212 ? -4.592 13.795 9.572 1.00 94.88 212 LEU A C 1
ATOM 1628 O O . LEU A 1 212 ? -3.486 14.204 9.238 1.00 94.88 212 LEU A O 1
ATOM 1632 N N . GLY A 1 213 ? -5.364 13.067 8.761 1.00 94.56 213 GLY A N 1
ATOM 1633 C CA . GLY A 1 213 ? -4.965 12.691 7.407 1.00 94.56 213 GLY A CA 1
ATOM 1634 C C . GLY A 1 213 ? -4.674 13.904 6.530 1.00 94.56 213 GLY A C 1
ATOM 1635 O O . GLY A 1 213 ? -3.622 13.963 5.895 1.00 94.56 213 GLY A O 1
ATOM 1636 N N . THR A 1 214 ? -5.568 14.894 6.540 1.00 94.50 214 THR A N 1
ATOM 1637 C CA . THR A 1 214 ? -5.390 16.148 5.798 1.00 94.50 214 THR A CA 1
ATOM 1638 C C . THR A 1 214 ? -4.186 16.929 6.315 1.00 94.50 214 THR A C 1
ATOM 1640 O O . THR A 1 214 ? -3.343 17.333 5.520 1.00 94.50 214 THR A O 1
ATOM 1643 N N . LEU A 1 215 ? -4.055 17.088 7.636 1.00 92.56 215 LEU A N 1
ATOM 1644 C CA . LEU A 1 215 ? -2.953 17.833 8.244 1.00 92.56 215 LEU A CA 1
ATOM 1645 C C . LEU A 1 215 ? -1.590 17.191 7.950 1.00 92.56 215 LEU A C 1
ATOM 1647 O O . LEU A 1 215 ? -0.671 17.879 7.514 1.00 92.56 215 LEU A O 1
ATOM 1651 N N . ALA A 1 216 ? -1.470 15.874 8.138 1.00 92.50 216 ALA A N 1
ATOM 1652 C CA . ALA A 1 216 ? -0.245 15.130 7.860 1.00 92.50 216 ALA A CA 1
ATOM 1653 C C . ALA A 1 216 ? 0.149 15.221 6.381 1.00 92.50 216 ALA A C 1
ATOM 1655 O O . ALA A 1 216 ? 1.324 15.388 6.069 1.00 92.50 216 ALA A O 1
ATOM 1656 N N . SER A 1 217 ? -0.835 15.173 5.478 1.00 91.12 217 SER A N 1
ATOM 1657 C CA . SER A 1 217 ? -0.600 15.322 4.039 1.00 91.12 217 SER A CA 1
ATOM 1658 C C . SER A 1 217 ? -0.128 16.728 3.687 1.00 91.12 217 SER A C 1
ATOM 1660 O O . SER A 1 217 ? 0.834 16.869 2.944 1.00 91.12 217 SER A O 1
ATOM 1662 N N . MET A 1 218 ? -0.766 17.768 4.235 1.00 90.75 218 MET A N 1
ATOM 1663 C CA . MET A 1 218 ? -0.363 19.158 4.000 1.00 90.75 218 MET A CA 1
ATOM 1664 C C . MET A 1 218 ? 1.060 19.415 4.496 1.00 90.75 218 MET A C 1
ATOM 1666 O O . MET A 1 218 ? 1.884 19.921 3.743 1.00 90.75 218 MET A O 1
ATOM 1670 N N . ILE A 1 219 ? 1.364 19.023 5.737 1.00 86.38 219 ILE A N 1
ATOM 1671 C CA . ILE A 1 219 ? 2.703 19.179 6.316 1.00 86.38 219 ILE A CA 1
ATOM 1672 C C . ILE A 1 219 ? 3.722 18.365 5.514 1.00 86.38 219 ILE A C 1
ATOM 1674 O O . ILE A 1 219 ? 4.765 18.891 5.142 1.00 86.38 219 ILE A O 1
ATOM 1678 N N . GLY A 1 220 ? 3.418 17.102 5.210 1.00 86.81 220 GLY A N 1
ATOM 1679 C C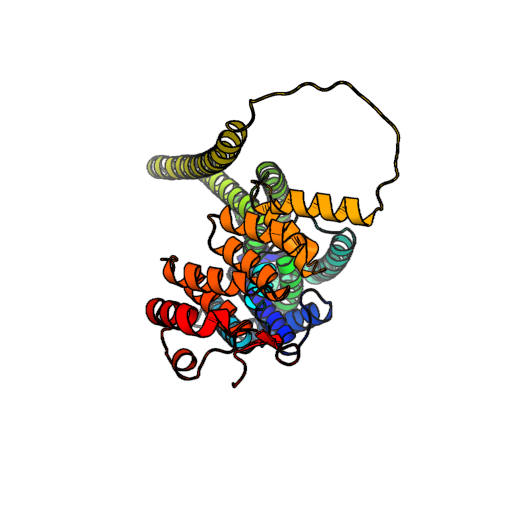A . GLY A 1 220 ? 4.320 16.235 4.461 1.00 86.81 220 GLY A CA 1
ATOM 1680 C C . GLY A 1 220 ? 4.618 16.763 3.061 1.00 86.81 220 GLY A C 1
ATOM 1681 O O . GLY A 1 220 ? 5.774 16.765 2.666 1.00 86.81 220 GLY A O 1
ATOM 1682 N N . LEU A 1 221 ? 3.618 17.286 2.345 1.00 85.75 221 LEU A N 1
ATOM 1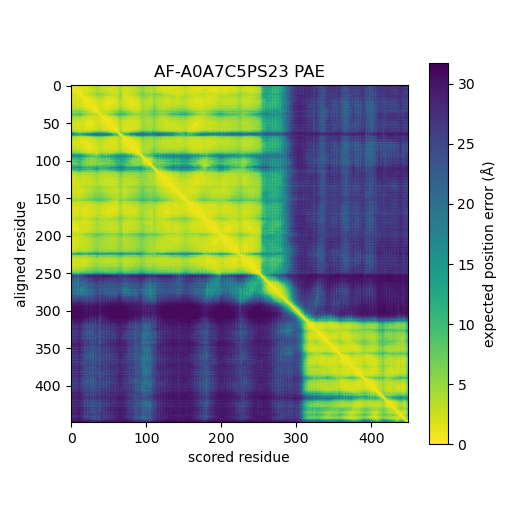683 C CA . LEU A 1 221 ? 3.819 17.906 1.032 1.00 85.75 221 LEU A CA 1
ATOM 1684 C C . LEU A 1 221 ? 4.658 19.184 1.107 1.00 85.75 221 LEU A C 1
ATOM 1686 O O . LEU A 1 221 ? 5.529 19.372 0.265 1.00 85.75 221 LEU A O 1
ATOM 1690 N N . LEU A 1 222 ? 4.441 20.033 2.116 1.00 84.38 222 LEU A N 1
ATOM 1691 C CA . LEU A 1 222 ? 5.243 21.247 2.315 1.00 84.38 222 LEU A CA 1
ATOM 1692 C C . LEU A 1 222 ? 6.711 20.924 2.629 1.00 84.38 222 LEU A C 1
ATOM 1694 O O . LEU A 1 222 ? 7.607 21.614 2.152 1.00 84.38 222 LEU A O 1
ATOM 1698 N N . LEU A 1 223 ? 6.959 19.869 3.410 1.00 81.88 223 LEU A N 1
ATOM 1699 C CA . LEU A 1 223 ? 8.309 19.410 3.758 1.00 81.88 223 LEU A CA 1
ATOM 1700 C C . LEU A 1 223 ? 8.980 18.593 2.646 1.00 81.88 223 LEU A C 1
ATOM 1702 O O . LEU A 1 223 ? 10.189 18.392 2.681 1.00 81.88 223 LEU A O 1
ATOM 1706 N N . SER A 1 224 ? 8.211 18.109 1.671 1.00 76.75 224 SER A N 1
ATOM 1707 C CA . SER A 1 224 ? 8.675 17.174 0.644 1.00 76.75 224 SER A CA 1
ATOM 1708 C C . SER A 1 224 ? 9.583 17.791 -0.422 1.00 76.75 224 SER A C 1
ATOM 1710 O O . SER A 1 224 ? 9.975 17.055 -1.312 1.00 76.75 224 SER A O 1
ATOM 1712 N N . TYR A 1 225 ? 9.916 19.083 -0.348 1.00 72.81 225 TYR A N 1
ATOM 1713 C CA . TYR A 1 225 ? 10.682 19.868 -1.335 1.00 72.81 225 TYR A CA 1
ATOM 1714 C C . TYR A 1 225 ? 11.379 19.052 -2.451 1.00 72.81 225 TYR A C 1
ATOM 1716 O O . TYR A 1 225 ? 10.803 18.901 -3.526 1.00 72.81 225 TYR A O 1
ATOM 1724 N N . GLU A 1 226 ? 12.547 18.457 -2.170 1.00 69.56 226 GLU A N 1
ATOM 1725 C CA . GLU A 1 226 ? 13.292 17.572 -3.092 1.00 69.56 226 GLU A CA 1
ATOM 1726 C C . GLU A 1 226 ? 13.231 16.083 -2.707 1.00 69.56 226 GLU A C 1
ATOM 1728 O O . GLU A 1 226 ? 13.835 15.226 -3.347 1.00 69.56 226 GLU A O 1
ATOM 1733 N N . LEU A 1 227 ? 12.493 15.752 -1.648 1.00 76.25 227 LEU A N 1
ATOM 1734 C CA . LEU A 1 227 ? 12.362 14.390 -1.146 1.00 76.25 227 LEU A CA 1
ATOM 1735 C C . LEU A 1 227 ? 11.129 13.687 -1.738 1.00 76.25 227 LEU A C 1
ATOM 1737 O O . LEU A 1 227 ? 10.140 14.329 -2.098 1.00 76.25 227 LEU A O 1
ATOM 1741 N N . PRO A 1 228 ? 11.108 12.344 -1.780 1.00 77.12 228 PRO A N 1
ATOM 1742 C CA . PRO A 1 228 ? 9.913 11.607 -2.169 1.00 77.12 228 PRO A CA 1
ATOM 1743 C C . PRO A 1 228 ? 8.727 11.892 -1.227 1.00 77.12 228 PRO A C 1
ATOM 1745 O O . PRO A 1 228 ? 8.743 11.533 -0.046 1.00 77.12 228 PRO A O 1
ATOM 1748 N N . SER A 1 229 ? 7.661 12.489 -1.767 1.00 82.19 229 SER A N 1
ATOM 1749 C CA . SER A 1 229 ? 6.482 12.922 -0.993 1.00 82.19 229 SER A CA 1
ATOM 1750 C C . SER A 1 229 ? 5.801 11.821 -0.194 1.00 82.19 229 SER A C 1
ATOM 1752 O O . SER A 1 229 ? 5.433 12.047 0.958 1.00 82.19 229 SER A O 1
ATOM 1754 N N . GLY A 1 230 ? 5.678 10.616 -0.754 1.00 85.25 230 GLY A N 1
ATOM 1755 C CA . GLY A 1 230 ? 5.090 9.470 -0.057 1.00 85.25 230 GLY A CA 1
ATOM 1756 C C . GLY A 1 230 ? 5.787 9.163 1.276 1.00 85.25 230 GLY A C 1
ATOM 1757 O O . GLY A 1 230 ? 5.159 9.288 2.331 1.00 85.25 230 GLY A O 1
ATOM 1758 N N . PRO A 1 231 ? 7.085 8.810 1.255 1.00 86.12 231 PRO A N 1
ATOM 1759 C CA . PRO A 1 231 ? 7.889 8.601 2.458 1.00 86.12 231 PRO A CA 1
ATOM 1760 C C . PRO A 1 231 ? 7.876 9.772 3.450 1.00 86.12 231 PRO A C 1
ATOM 1762 O O . PRO A 1 231 ? 7.739 9.540 4.650 1.00 86.12 231 PRO A O 1
ATOM 1765 N N . VAL A 1 232 ? 7.956 11.024 2.983 1.00 86.88 232 VAL A N 1
ATOM 1766 C CA . VAL A 1 232 ? 7.919 12.196 3.878 1.00 86.88 232 VAL A CA 1
ATOM 1767 C C . VAL A 1 232 ? 6.582 12.280 4.620 1.00 86.88 232 VAL A C 1
ATOM 1769 O O . VAL A 1 232 ? 6.564 12.443 5.840 1.00 86.88 232 VAL A O 1
ATOM 1772 N N . ILE A 1 233 ? 5.455 12.087 3.925 1.00 90.69 233 ILE A N 1
ATOM 1773 C CA . ILE A 1 233 ? 4.127 12.065 4.556 1.00 90.69 233 ILE A CA 1
ATOM 1774 C C . ILE A 1 233 ? 4.022 10.916 5.576 1.00 90.69 233 ILE A C 1
ATOM 1776 O O . ILE A 1 233 ? 3.458 11.105 6.655 1.00 90.69 233 ILE A O 1
ATOM 1780 N N . VAL A 1 234 ? 4.595 9.742 5.285 1.00 91.88 234 VAL A N 1
ATOM 1781 C CA . VAL A 1 234 ? 4.650 8.603 6.225 1.00 91.88 234 VAL A CA 1
ATOM 1782 C C . VAL A 1 234 ? 5.396 8.969 7.513 1.00 91.88 234 VAL A C 1
ATOM 1784 O O . VAL A 1 234 ? 4.900 8.697 8.610 1.00 91.88 234 VAL A O 1
ATOM 1787 N N . VAL A 1 235 ? 6.551 9.633 7.407 1.00 89.56 235 VAL A N 1
ATOM 1788 C CA . VAL A 1 235 ? 7.316 10.097 8.579 1.00 89.56 235 VAL A CA 1
ATOM 1789 C C . VAL A 1 235 ? 6.509 11.115 9.388 1.00 89.56 235 VAL A C 1
ATOM 1791 O O . VAL A 1 235 ? 6.441 11.007 10.614 1.00 89.56 235 VAL A O 1
ATOM 1794 N N . VAL A 1 236 ? 5.830 12.054 8.721 1.00 91.50 236 VAL A N 1
ATOM 1795 C CA . VAL A 1 236 ? 4.953 13.034 9.382 1.00 91.50 236 VAL A CA 1
ATOM 1796 C C . VAL A 1 236 ? 3.799 12.346 10.116 1.00 91.50 236 VAL A C 1
ATOM 1798 O O . VAL A 1 236 ? 3.532 12.680 11.271 1.00 91.50 236 VAL A O 1
ATOM 1801 N N . PHE A 1 237 ? 3.147 11.349 9.508 1.00 94.06 237 PHE A N 1
ATOM 1802 C CA . PHE A 1 237 ? 2.131 10.535 10.184 1.00 94.06 237 PHE A CA 1
ATOM 1803 C C . PHE A 1 237 ? 2.674 9.881 11.459 1.00 94.06 237 PHE A C 1
ATOM 1805 O O . PHE A 1 237 ? 2.032 9.960 12.509 1.00 94.06 237 PHE A O 1
ATOM 1812 N N . GLY A 1 238 ? 3.859 9.267 11.381 1.00 91.88 238 GLY A N 1
ATOM 1813 C CA . GLY A 1 238 ? 4.529 8.664 12.533 1.00 91.88 238 GLY A CA 1
ATOM 1814 C C . GLY A 1 238 ? 4.806 9.680 13.644 1.00 91.88 238 GLY A C 1
ATOM 1815 O O . GLY A 1 238 ? 4.455 9.445 14.801 1.00 91.88 238 GLY A O 1
ATOM 1816 N N . GLY A 1 239 ? 5.360 10.844 13.294 1.00 89.69 239 GLY A N 1
ATOM 1817 C CA . GLY A 1 239 ? 5.656 11.921 14.243 1.00 89.69 239 GLY A CA 1
ATOM 1818 C C . GLY A 1 239 ? 4.406 12.491 14.923 1.00 89.69 239 GLY A C 1
ATOM 1819 O O . GLY A 1 239 ? 4.381 12.670 16.145 1.00 89.69 239 GLY A O 1
ATOM 1820 N N . LEU A 1 240 ? 3.329 12.718 14.165 1.00 91.00 240 LEU A N 1
ATOM 1821 C CA . LEU A 1 240 ? 2.055 13.196 14.713 1.00 91.00 240 LEU A CA 1
ATOM 1822 C C . LEU A 1 240 ? 1.405 12.160 15.642 1.00 91.00 240 LEU A C 1
ATOM 1824 O O . LEU A 1 240 ? 0.863 12.516 16.689 1.00 91.00 240 LEU A O 1
ATOM 1828 N N . LEU A 1 241 ? 1.489 10.869 15.311 1.00 91.44 241 LEU A N 1
ATOM 1829 C CA . LEU A 1 241 ? 0.948 9.816 16.170 1.00 91.44 241 LEU A CA 1
ATOM 1830 C C . LEU A 1 241 ? 1.750 9.671 17.471 1.00 91.44 241 LEU A C 1
ATOM 1832 O O . LEU A 1 241 ? 1.160 9.575 18.549 1.00 91.44 241 LEU A O 1
ATOM 1836 N N . LEU A 1 242 ? 3.084 9.692 17.393 1.00 89.75 242 LEU A N 1
ATOM 1837 C CA . LEU A 1 242 ? 3.959 9.611 18.566 1.00 89.75 242 LEU A CA 1
ATOM 1838 C C . LEU A 1 242 ? 3.775 10.813 19.499 1.00 89.75 242 LEU A C 1
ATOM 1840 O O . LEU A 1 242 ? 3.597 10.630 20.705 1.00 89.75 242 LEU A O 1
ATOM 1844 N N . SER A 1 243 ? 3.751 12.031 18.950 1.00 87.69 243 SER A N 1
ATOM 1845 C CA . SER A 1 243 ? 3.484 13.245 19.733 1.00 87.69 243 SER A CA 1
ATOM 1846 C C . SER A 1 243 ? 2.108 13.191 20.394 1.00 87.69 243 SER A C 1
ATOM 1848 O O . SER A 1 243 ? 1.986 13.440 21.593 1.00 87.69 243 SER A O 1
ATOM 1850 N N . SER A 1 244 ? 1.083 12.744 19.670 1.00 88.75 244 SER A N 1
ATOM 1851 C CA . SER A 1 244 ? -0.243 12.517 20.236 1.00 88.75 244 SER A CA 1
ATOM 1852 C C . SER A 1 244 ? -0.249 11.490 21.376 1.00 88.75 244 SER A C 1
ATOM 1854 O O . SER A 1 244 ? -0.959 11.683 22.366 1.00 88.75 244 SER A O 1
ATOM 1856 N N . GLY A 1 245 ? 0.493 10.388 21.249 1.00 87.44 245 GLY A N 1
ATOM 1857 C CA . GLY A 1 245 ? 0.626 9.379 22.304 1.00 87.44 245 GLY A CA 1
ATOM 1858 C C . GLY A 1 245 ? 1.284 9.934 23.558 1.00 87.44 245 GLY A C 1
ATOM 1859 O O . GLY A 1 245 ? 0.814 9.667 24.665 1.00 87.44 245 GLY A O 1
ATOM 1860 N N . MET A 1 246 ? 2.300 10.777 23.385 1.00 82.88 246 MET A N 1
ATOM 1861 C CA . MET A 1 246 ? 2.962 11.467 24.487 1.00 82.88 246 MET A CA 1
ATOM 1862 C C . MET A 1 246 ? 2.028 12.417 25.223 1.00 82.88 246 MET A C 1
ATOM 1864 O O . MET A 1 246 ? 1.935 12.346 26.445 1.00 82.88 246 MET A O 1
ATOM 1868 N N . VAL A 1 247 ? 1.290 13.264 24.498 1.00 87.81 247 VAL A N 1
ATOM 1869 C CA . VAL A 1 247 ? 0.320 14.183 25.113 1.00 87.81 247 VAL A CA 1
ATOM 1870 C C . VAL A 1 247 ? -0.703 13.399 25.932 1.00 87.81 247 VAL A C 1
ATOM 1872 O O . VAL A 1 247 ? -0.965 13.742 27.081 1.00 87.81 247 VAL A O 1
ATOM 1875 N N . LYS A 1 248 ? -1.232 12.292 25.397 1.00 84.38 248 LYS A N 1
ATOM 1876 C CA . LYS A 1 248 ? -2.174 11.447 26.140 1.00 84.38 248 LYS A CA 1
ATOM 1877 C C . LYS A 1 248 ? -1.540 10.836 27.397 1.00 84.38 248 LYS A C 1
ATOM 1879 O O . LYS A 1 248 ? -2.193 10.778 28.438 1.00 84.38 248 LYS A O 1
ATOM 1884 N N . LEU A 1 249 ? -0.278 10.410 27.325 1.00 82.44 249 LEU A N 1
ATOM 1885 C CA . LEU A 1 249 ? 0.450 9.860 28.470 1.00 82.44 249 LEU A CA 1
ATOM 1886 C C . LEU A 1 249 ? 0.660 10.923 29.561 1.00 82.44 249 LEU A C 1
ATOM 1888 O O . LEU A 1 249 ? 0.356 10.653 30.723 1.00 82.44 249 LEU A O 1
ATOM 1892 N N . LEU A 1 250 ? 1.055 12.142 29.176 1.00 81.06 250 LEU A N 1
ATOM 1893 C CA . LEU A 1 250 ? 1.190 13.303 30.064 1.00 81.06 250 LEU A CA 1
ATOM 1894 C C . LEU A 1 250 ? -0.134 13.665 30.754 1.00 81.06 250 LEU A C 1
ATOM 1896 O O . LEU A 1 250 ? -0.160 13.865 31.966 1.00 81.06 250 LEU A O 1
ATOM 1900 N N . LEU A 1 251 ? -1.240 13.689 30.004 1.00 82.44 251 LEU A N 1
ATOM 1901 C CA . LEU A 1 251 ? -2.576 13.982 30.537 1.00 82.44 251 LEU A CA 1
ATOM 1902 C C . LEU A 1 251 ? -3.114 12.867 31.453 1.00 82.44 251 LEU A C 1
ATOM 1904 O O . LEU A 1 251 ? -3.927 13.134 32.332 1.00 82.44 251 LEU A O 1
ATOM 1908 N N . SER A 1 252 ? -2.665 11.619 31.275 1.00 76.88 252 SER A N 1
ATOM 1909 C CA . SER A 1 252 ? -3.154 10.458 32.037 1.00 76.88 252 SER A CA 1
ATOM 1910 C C . SER A 1 252 ? -2.536 10.280 33.434 1.00 76.88 252 SER A C 1
ATOM 1912 O O . SER A 1 252 ? -2.873 9.324 34.132 1.00 76.88 252 SER A O 1
ATOM 1914 N N . GLY A 1 253 ? -1.621 11.163 33.858 1.00 63.81 253 GLY A N 1
ATOM 1915 C CA . GLY A 1 253 ? -1.069 11.185 35.221 1.00 63.81 253 GLY A CA 1
ATOM 1916 C C . GLY A 1 253 ? -0.243 9.954 35.642 1.00 63.81 253 GLY A C 1
ATOM 1917 O O . GLY A 1 253 ? 0.133 9.836 36.810 1.00 63.81 253 GLY A O 1
ATOM 1918 N N . ARG A 1 254 ? 0.070 9.018 34.732 1.00 57.12 254 ARG A N 1
ATOM 1919 C CA . ARG A 1 254 ? 0.845 7.801 35.038 1.00 57.12 254 ARG A CA 1
ATOM 1920 C C . ARG A 1 254 ? 2.366 8.067 35.003 1.00 57.12 254 ARG A C 1
ATOM 1922 O O . ARG A 1 254 ? 2.922 8.391 33.965 1.00 57.12 254 ARG A O 1
ATOM 1929 N N . ARG A 1 255 ? 2.996 7.923 36.186 1.00 53.22 255 ARG A N 1
ATOM 1930 C CA . ARG A 1 255 ? 4.437 7.899 36.576 1.00 53.22 255 ARG A CA 1
ATOM 1931 C C . ARG A 1 255 ? 5.476 8.600 35.664 1.00 53.22 255 ARG A C 1
ATOM 1933 O O . ARG A 1 255 ? 5.814 8.128 34.583 1.00 53.22 255 ARG A O 1
ATOM 1940 N N . LYS A 1 256 ? 6.160 9.599 36.256 1.00 50.59 256 LYS A N 1
ATOM 1941 C CA . LYS A 1 256 ? 7.322 10.372 35.746 1.00 50.59 256 LYS A CA 1
ATOM 1942 C C . LYS A 1 256 ? 8.420 9.570 35.014 1.00 50.59 256 LYS A C 1
ATOM 1944 O O . LYS A 1 256 ? 9.049 10.132 34.129 1.00 50.59 256 LYS A O 1
ATOM 1949 N N . ALA A 1 257 ? 8.641 8.292 35.338 1.00 52.22 257 ALA A N 1
ATOM 1950 C CA . ALA A 1 257 ? 9.709 7.475 34.744 1.00 52.22 257 ALA A CA 1
ATOM 1951 C C . ALA A 1 257 ? 9.455 7.045 33.280 1.00 52.22 257 ALA A C 1
ATOM 1953 O O . ALA A 1 257 ? 10.408 6.827 32.540 1.00 52.22 257 ALA A O 1
ATOM 1954 N N . GLN A 1 258 ? 8.194 6.940 32.838 1.00 53.84 258 GLN A N 1
ATOM 1955 C CA . GLN A 1 258 ? 7.866 6.626 31.434 1.00 53.84 258 GLN A CA 1
ATOM 1956 C C . GLN A 1 258 ? 7.835 7.882 30.546 1.00 53.84 258 GLN A C 1
ATOM 1958 O O . GLN A 1 258 ? 8.079 7.805 29.343 1.00 53.84 258 GLN A O 1
ATOM 1963 N N . ILE A 1 259 ? 7.594 9.047 31.154 1.00 54.75 259 ILE A N 1
ATOM 1964 C CA . ILE A 1 259 ? 7.531 10.349 30.480 1.00 54.75 259 ILE A CA 1
ATOM 1965 C C . ILE A 1 259 ? 8.927 10.809 30.036 1.00 54.75 259 ILE A C 1
ATOM 1967 O O . ILE A 1 259 ? 9.082 11.260 28.906 1.00 54.75 259 ILE A O 1
ATOM 1971 N N . THR A 1 260 ? 9.960 10.640 30.870 1.00 55.88 260 THR A N 1
ATOM 1972 C CA . THR A 1 260 ? 11.353 10.950 30.493 1.00 55.88 260 THR A CA 1
ATOM 1973 C C . THR A 1 260 ? 11.864 10.054 29.364 1.00 55.88 260 THR A C 1
ATOM 1975 O O . THR A 1 260 ? 12.511 10.552 28.446 1.00 55.88 260 THR A O 1
ATOM 1978 N N . GLY A 1 261 ? 11.521 8.760 29.373 1.00 55.25 261 GLY A N 1
ATOM 1979 C CA . GLY A 1 261 ? 11.899 7.826 28.306 1.00 55.25 261 GLY A CA 1
ATOM 1980 C C . GLY A 1 261 ? 11.245 8.148 26.959 1.00 55.25 261 GLY A C 1
ATOM 1981 O O . GLY A 1 261 ? 11.918 8.179 25.932 1.00 55.25 261 GLY A O 1
ATOM 1982 N N . GLY A 1 262 ? 9.943 8.448 26.945 1.00 54.59 262 GLY A N 1
ATOM 1983 C CA . GLY A 1 262 ? 9.253 8.750 25.691 1.00 54.59 262 GLY A CA 1
ATOM 1984 C C . GLY A 1 262 ? 9.470 10.183 25.178 1.00 54.59 262 GLY A C 1
ATOM 1985 O O . GLY A 1 262 ? 9.476 10.387 23.966 1.00 54.59 262 GLY A O 1
ATOM 1986 N N . ALA A 1 263 ? 9.696 11.175 26.050 1.00 56.72 263 ALA A N 1
ATOM 1987 C CA . ALA A 1 263 ? 10.103 12.517 25.620 1.00 56.72 263 ALA A CA 1
ATOM 1988 C C . ALA A 1 263 ? 11.500 12.486 24.978 1.00 56.72 263 ALA A C 1
ATOM 1990 O O . ALA A 1 263 ? 11.705 13.095 23.930 1.00 56.72 263 ALA A O 1
ATOM 1991 N N . GLY A 1 264 ? 12.423 11.696 25.543 1.00 58.47 264 GLY A N 1
ATOM 1992 C CA . GLY A 1 264 ? 13.722 11.410 24.933 1.00 58.47 264 GLY A CA 1
ATOM 1993 C C . GLY A 1 264 ? 13.602 10.713 23.575 1.00 58.47 264 GLY A C 1
ATOM 1994 O O . GLY A 1 264 ? 14.332 11.062 22.655 1.00 58.47 264 GLY A O 1
ATOM 1995 N N . LEU A 1 265 ? 12.635 9.802 23.410 1.00 64.44 265 LEU A N 1
ATOM 1996 C CA . LEU A 1 265 ? 12.367 9.145 22.128 1.00 64.44 265 LEU A CA 1
ATOM 1997 C C . LEU A 1 265 ? 11.864 10.134 21.067 1.00 64.44 265 LEU A C 1
ATOM 1999 O O . LEU A 1 265 ? 12.330 10.079 19.941 1.00 64.44 265 LEU A O 1
ATOM 2003 N N . ILE A 1 266 ? 10.948 11.050 21.402 1.00 61.78 266 ILE A N 1
ATOM 2004 C CA . ILE A 1 266 ? 10.411 12.034 20.441 1.00 61.78 266 ILE A CA 1
ATOM 2005 C C . ILE A 1 266 ? 11.454 13.077 20.078 1.00 61.78 266 ILE A C 1
ATOM 2007 O O . ILE A 1 266 ? 11.606 13.394 18.901 1.00 61.78 266 ILE A O 1
ATOM 2011 N N . VAL A 1 267 ? 12.175 13.601 21.070 1.00 64.56 267 VAL A N 1
ATOM 2012 C CA . VAL A 1 267 ? 13.279 14.534 20.837 1.00 64.56 267 VAL A CA 1
ATOM 2013 C C . VAL A 1 267 ? 14.357 13.840 20.015 1.00 64.56 267 VAL A C 1
ATOM 2015 O O . VAL A 1 267 ? 14.794 14.409 19.027 1.00 64.56 267 VAL A O 1
ATOM 2018 N N . GLY A 1 268 ? 14.695 12.590 20.336 1.00 65.62 268 GLY A N 1
ATOM 2019 C CA . GLY A 1 268 ? 15.634 11.765 19.582 1.00 65.62 268 GLY A CA 1
ATOM 2020 C C . GLY A 1 268 ? 15.181 11.484 18.151 1.00 65.62 268 GLY A C 1
ATOM 2021 O O . GLY A 1 268 ? 15.979 11.644 17.239 1.00 65.62 268 GLY A O 1
ATOM 2022 N N . LEU A 1 269 ? 13.910 11.138 17.921 1.00 66.38 269 LEU A N 1
ATOM 2023 C CA . LEU A 1 269 ? 13.376 10.890 16.578 1.00 66.38 269 LEU A CA 1
ATOM 2024 C C . LEU A 1 269 ? 13.282 12.187 15.766 1.00 66.38 269 LEU A C 1
ATOM 2026 O O . LEU A 1 269 ? 13.602 12.195 14.586 1.00 66.38 269 LEU A O 1
ATOM 2030 N N . SER A 1 270 ? 12.883 13.291 16.402 1.00 65.56 270 SER A N 1
ATOM 2031 C CA . SER A 1 270 ? 12.807 14.609 15.764 1.00 65.56 270 SER A CA 1
ATOM 2032 C C . SER A 1 270 ? 14.205 15.131 15.429 1.00 65.56 270 SER A C 1
ATOM 2034 O O . SER A 1 270 ? 14.414 15.624 14.329 1.00 65.56 270 SER A O 1
ATOM 2036 N N . LEU A 1 271 ? 15.185 14.957 16.326 1.00 67.44 271 LEU A N 1
ATOM 2037 C CA . LEU A 1 271 ? 16.600 15.230 16.059 1.00 67.44 271 LEU A CA 1
ATOM 2038 C C . LEU A 1 271 ? 17.153 14.311 14.981 1.00 67.44 271 LEU A C 1
ATOM 2040 O O . LEU A 1 271 ? 17.883 14.794 14.136 1.00 67.44 271 LEU A O 1
ATOM 2044 N N . LEU A 1 272 ? 16.805 13.024 14.964 1.00 70.06 272 LEU A N 1
ATOM 2045 C CA . LEU A 1 272 ? 17.234 12.096 13.920 1.00 70.06 272 LEU A CA 1
ATOM 2046 C C . LEU A 1 272 ? 16.698 12.535 12.553 1.00 70.06 272 LEU A C 1
ATOM 2048 O O . LEU A 1 272 ? 17.457 12.579 11.594 1.00 70.06 272 LEU A O 1
ATOM 2052 N N . VAL A 1 273 ? 15.419 12.914 12.470 1.00 66.62 273 VAL A N 1
ATOM 2053 C CA . VAL A 1 273 ? 14.798 13.429 11.242 1.00 66.62 273 VAL A CA 1
ATOM 2054 C C . VAL A 1 273 ? 15.433 14.756 10.822 1.00 66.62 273 VAL A C 1
ATOM 2056 O O . VAL A 1 273 ? 15.750 14.921 9.650 1.00 66.62 273 VAL A O 1
ATOM 2059 N N . LEU A 1 274 ? 15.689 15.676 11.758 1.00 65.19 274 LEU A N 1
ATOM 2060 C CA . LEU A 1 274 ? 16.369 16.947 11.479 1.00 65.19 274 LEU A CA 1
ATOM 2061 C C . LEU A 1 274 ? 17.841 16.751 11.086 1.00 65.19 274 LEU A C 1
ATOM 2063 O O . LEU A 1 274 ? 18.333 17.436 10.194 1.00 65.19 274 LEU A O 1
ATOM 2067 N N . LEU A 1 275 ? 18.551 15.804 11.701 1.00 67.44 275 LEU A N 1
ATOM 2068 C CA . LEU A 1 275 ? 19.928 15.438 11.360 1.00 67.44 275 LEU A CA 1
ATOM 2069 C C . LEU A 1 275 ? 19.990 14.773 9.988 1.00 67.44 275 LEU A C 1
ATOM 2071 O O . LEU A 1 275 ? 20.888 15.068 9.208 1.00 67.44 275 LEU A O 1
ATOM 2075 N N . PHE A 1 276 ? 19.025 13.915 9.668 1.00 67.56 276 PHE A N 1
ATOM 2076 C CA . PHE A 1 276 ? 18.924 13.302 8.351 1.00 67.56 276 PHE A CA 1
ATOM 2077 C C . PHE A 1 276 ? 18.592 14.351 7.284 1.00 67.56 276 PHE A C 1
ATOM 2079 O O . PHE A 1 276 ? 19.283 14.424 6.275 1.00 67.56 276 PHE A O 1
ATOM 2086 N N . ALA A 1 277 ? 17.619 15.231 7.541 1.00 61.66 277 ALA A N 1
ATOM 2087 C CA . ALA A 1 277 ? 17.257 16.329 6.645 1.00 61.66 277 ALA A CA 1
ATOM 2088 C C . ALA A 1 277 ? 18.415 17.317 6.427 1.00 61.66 277 ALA A C 1
ATOM 2090 O O . ALA A 1 277 ? 18.692 17.697 5.295 1.00 61.66 277 ALA A O 1
ATOM 2091 N N . SER A 1 278 ? 19.138 17.691 7.488 1.00 63.62 278 SER A N 1
ATOM 2092 C CA . SER A 1 278 ? 20.308 18.579 7.391 1.00 63.62 278 SER A CA 1
ATOM 2093 C C . SER A 1 278 ? 21.507 17.914 6.717 1.00 63.62 278 SER A C 1
ATOM 2095 O O . SER A 1 278 ? 22.219 18.582 5.977 1.00 63.62 278 SER A O 1
ATOM 2097 N N . ARG A 1 279 ? 21.727 16.605 6.902 1.00 66.62 279 ARG A N 1
ATOM 2098 C CA . ARG A 1 279 ? 22.753 15.853 6.159 1.00 66.62 279 ARG A CA 1
ATOM 2099 C C . ARG A 1 279 ? 22.413 15.715 4.681 1.00 66.62 279 ARG A C 1
ATOM 2101 O O . ARG A 1 279 ? 23.321 15.801 3.864 1.00 66.62 279 ARG A O 1
ATOM 2108 N N . PHE A 1 280 ? 21.138 15.539 4.350 1.00 59.97 280 PHE A N 1
ATOM 2109 C CA . PHE A 1 280 ? 20.672 15.510 2.967 1.00 59.97 280 PHE A CA 1
ATOM 2110 C C . PHE A 1 280 ? 20.824 16.888 2.304 1.00 59.97 280 PHE A C 1
ATOM 2112 O O . PHE A 1 280 ? 21.360 16.986 1.207 1.00 59.97 280 PHE A O 1
ATOM 2119 N N . HIS A 1 281 ? 20.458 17.963 3.010 1.00 53.03 281 HIS A N 1
ATOM 2120 C CA . HIS A 1 281 ? 20.640 19.337 2.534 1.00 53.03 281 HIS A CA 1
ATOM 2121 C C . HIS A 1 281 ? 22.122 19.715 2.381 1.00 53.03 281 HIS A C 1
ATOM 2123 O O . HIS A 1 281 ? 22.499 20.309 1.381 1.00 53.03 281 HIS A O 1
ATOM 2129 N N . ALA A 1 282 ? 22.985 19.296 3.313 1.00 51.53 282 ALA A N 1
ATOM 2130 C CA . ALA A 1 282 ? 24.429 19.502 3.211 1.00 51.53 282 ALA A CA 1
ATOM 2131 C C . ALA A 1 282 ? 25.070 18.700 2.062 1.00 51.53 282 ALA A C 1
ATOM 2133 O O . ALA A 1 282 ? 26.059 19.147 1.489 1.00 51.53 282 ALA A O 1
ATOM 2134 N N . ALA A 1 283 ? 24.526 17.525 1.719 1.00 49.12 283 ALA A N 1
ATOM 2135 C CA . ALA A 1 283 ? 24.954 16.775 0.540 1.00 49.12 283 ALA A CA 1
ATOM 2136 C C . ALA A 1 283 ? 24.582 17.523 -0.754 1.00 49.12 283 ALA A C 1
ATOM 2138 O O . ALA A 1 283 ? 25.450 17.693 -1.610 1.00 49.12 283 ALA A O 1
ATOM 2139 N N . ALA A 1 284 ? 23.359 18.062 -0.831 1.00 46.69 284 ALA A N 1
ATOM 2140 C CA . ALA A 1 284 ? 22.884 18.874 -1.955 1.00 46.69 284 ALA A CA 1
ATOM 2141 C C . ALA A 1 284 ? 23.660 20.203 -2.110 1.00 46.69 284 ALA A C 1
ATOM 2143 O O . ALA A 1 284 ? 24.102 20.541 -3.205 1.00 46.69 284 ALA A O 1
ATOM 2144 N N . GLU A 1 285 ? 23.936 20.923 -1.013 1.00 45.66 285 GLU A N 1
ATOM 2145 C CA . GLU A 1 285 ? 24.779 22.132 -1.042 1.00 45.66 285 GLU A CA 1
ATOM 2146 C C . GLU A 1 285 ? 26.238 21.821 -1.418 1.00 45.66 285 GLU A C 1
ATOM 2148 O O . GLU A 1 285 ? 26.921 22.664 -2.004 1.00 45.66 285 GLU A O 1
ATOM 2153 N N . SER A 1 286 ? 26.748 20.623 -1.102 1.00 40.53 286 SER A N 1
ATOM 2154 C CA . SER A 1 286 ? 28.108 20.236 -1.498 1.00 40.53 286 SER A CA 1
ATOM 2155 C C . SER A 1 286 ? 28.243 20.035 -3.011 1.00 40.53 286 SER A C 1
ATOM 2157 O O . SER A 1 286 ? 29.291 20.382 -3.562 1.00 40.53 286 SER A O 1
ATOM 2159 N N . GLU A 1 287 ? 27.185 19.570 -3.687 1.00 42.31 287 GLU A N 1
ATOM 2160 C CA . GLU A 1 287 ? 27.112 19.487 -5.153 1.00 42.31 287 GLU A CA 1
ATOM 2161 C C . GLU A 1 287 ? 26.976 20.881 -5.793 1.00 42.31 287 GLU A C 1
ATOM 2163 O O . GLU A 1 287 ? 27.649 21.185 -6.781 1.00 42.31 287 GLU A O 1
ATOM 2168 N N . GLU A 1 288 ? 26.188 21.782 -5.198 1.00 36.38 288 GLU A N 1
ATOM 2169 C CA . GLU A 1 288 ? 26.017 23.151 -5.709 1.00 36.38 288 GLU A CA 1
ATOM 2170 C C . GLU A 1 288 ? 27.295 24.003 -5.547 1.00 36.38 288 GLU A C 1
ATOM 2172 O O . GLU A 1 288 ? 27.689 24.752 -6.449 1.00 36.38 288 GLU A O 1
ATOM 2177 N N . ASN A 1 289 ? 28.020 23.841 -4.434 1.00 37.91 289 ASN A N 1
ATOM 2178 C CA . ASN A 1 289 ? 29.229 24.616 -4.131 1.00 37.91 289 ASN A CA 1
ATOM 2179 C C . ASN A 1 289 ? 30.512 24.054 -4.785 1.00 37.91 289 ASN A C 1
ATOM 2181 O O . ASN A 1 289 ? 31.532 24.745 -4.866 1.00 37.91 289 ASN A O 1
ATOM 2185 N N . THR A 1 290 ? 30.481 22.814 -5.288 1.00 40.00 290 THR A N 1
ATOM 2186 C CA . THR A 1 290 ? 31.525 22.290 -6.191 1.00 40.00 290 THR A CA 1
ATOM 2187 C C . THR A 1 290 ? 31.278 22.694 -7.647 1.00 40.00 290 THR A C 1
ATOM 2189 O O . THR A 1 290 ? 32.245 22.952 -8.368 1.00 40.00 290 THR A O 1
ATOM 2192 N N . GLY A 1 291 ? 30.017 22.873 -8.062 1.00 35.03 291 GLY A N 1
ATOM 2193 C CA . GLY A 1 291 ? 29.656 23.416 -9.378 1.00 35.03 291 GLY A CA 1
ATOM 2194 C C . GLY A 1 291 ? 29.970 24.908 -9.563 1.00 35.03 291 GLY A C 1
ATOM 2195 O O . GLY A 1 291 ? 30.309 25.337 -10.665 1.00 35.03 291 GLY A O 1
ATOM 2196 N N . SER A 1 292 ? 29.935 25.709 -8.492 1.00 33.59 292 SER A N 1
ATOM 2197 C CA . SER A 1 292 ? 30.139 27.169 -8.561 1.00 33.59 292 SER A CA 1
ATOM 2198 C C . SER A 1 292 ? 31.609 27.623 -8.588 1.00 33.59 292 SER A C 1
ATOM 2200 O O . SER A 1 292 ? 31.894 28.791 -8.860 1.00 33.59 292 SER A O 1
ATOM 2202 N N . ARG A 1 293 ? 32.574 26.719 -8.355 1.00 34.44 293 ARG A N 1
ATOM 2203 C CA . ARG A 1 293 ? 34.013 27.052 -8.274 1.00 34.44 293 ARG A CA 1
ATOM 2204 C C . ARG A 1 293 ? 34.811 26.893 -9.571 1.00 34.44 293 ARG A C 1
ATOM 2206 O O . ARG A 1 293 ? 36.016 27.132 -9.568 1.00 34.44 293 ARG A O 1
ATOM 2213 N N . THR A 1 294 ? 34.167 26.568 -10.692 1.00 35.94 294 THR A N 1
ATOM 2214 C CA . THR A 1 294 ? 34.819 26.504 -12.015 1.00 35.94 294 THR A CA 1
ATOM 2215 C C . THR A 1 294 ? 34.130 27.424 -13.021 1.00 35.94 294 THR A C 1
ATOM 2217 O O . THR A 1 294 ? 33.500 26.989 -13.976 1.00 35.94 294 THR A O 1
ATOM 2220 N N . GLY A 1 295 ? 34.232 28.738 -12.811 1.00 34.06 295 GLY A N 1
ATOM 2221 C CA . GLY A 1 295 ? 33.562 29.689 -13.699 1.00 34.06 295 GLY A CA 1
ATOM 2222 C C . GLY A 1 295 ? 33.987 31.142 -13.558 1.00 34.06 295 GLY A C 1
ATOM 2223 O O . GLY A 1 295 ? 33.135 32.019 -13.611 1.00 34.06 295 GLY A O 1
ATOM 2224 N N . THR A 1 296 ? 35.280 31.429 -13.389 1.00 33.75 296 THR A N 1
ATOM 2225 C CA . THR A 1 296 ? 35.792 32.800 -13.550 1.00 33.75 296 THR A CA 1
ATOM 2226 C C . THR A 1 296 ? 37.063 32.813 -14.394 1.00 33.75 296 THR A C 1
ATOM 2228 O O . THR A 1 296 ? 38.172 32.736 -13.873 1.00 33.75 296 THR A O 1
ATOM 2231 N N . ALA A 1 297 ? 36.889 32.935 -15.706 1.00 29.78 297 ALA A N 1
ATOM 2232 C CA . ALA A 1 297 ? 37.848 33.554 -16.617 1.00 29.78 297 ALA A CA 1
ATOM 2233 C C . ALA A 1 297 ? 37.030 34.133 -17.777 1.00 29.78 297 ALA A C 1
ATOM 2235 O O . ALA A 1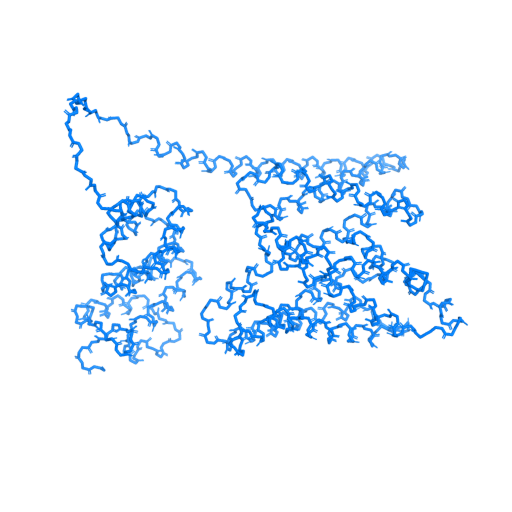 297 ? 36.187 33.442 -18.346 1.00 29.78 297 ALA A O 1
ATOM 2236 N N . GLY A 1 298 ? 37.172 35.440 -17.990 1.00 28.95 298 GLY A N 1
ATOM 2237 C CA . GLY A 1 298 ? 36.222 36.255 -18.734 1.00 28.95 298 GLY A CA 1
ATOM 2238 C C . GLY A 1 298 ? 36.310 36.153 -20.250 1.00 28.95 298 GLY A C 1
ATOM 2239 O O . GLY A 1 298 ? 37.178 35.490 -20.795 1.00 28.95 298 GLY A O 1
ATOM 2240 N N . GLU A 1 299 ? 35.406 36.880 -20.899 1.00 29.86 299 GLU A N 1
ATOM 2241 C CA . GLU A 1 299 ? 35.709 37.815 -21.985 1.00 29.86 299 GLU A CA 1
ATOM 2242 C C . GLU A 1 299 ? 34.416 38.556 -22.346 1.00 29.86 299 GLU A C 1
ATOM 2244 O O . GLU A 1 299 ? 33.364 37.957 -22.571 1.00 29.86 299 GLU A O 1
ATOM 2249 N N . GLY A 1 300 ? 34.479 39.886 -22.332 1.00 33.00 300 GLY A N 1
ATOM 2250 C CA . GLY A 1 300 ? 33.404 40.725 -22.837 1.00 33.00 300 GLY A CA 1
ATOM 2251 C C . GLY A 1 300 ? 33.445 40.763 -24.358 1.00 33.00 300 GLY A C 1
ATOM 2252 O O . GLY A 1 300 ? 34.510 40.960 -24.929 1.00 33.00 300 GLY A O 1
ATOM 2253 N N . VAL A 1 301 ? 32.285 40.649 -25.006 1.00 30.34 301 VAL A N 1
ATOM 2254 C CA . VAL A 1 301 ? 32.105 41.060 -26.403 1.00 30.34 301 VAL A CA 1
ATOM 2255 C C . VAL A 1 301 ? 30.719 41.687 -26.557 1.00 30.34 301 VAL A C 1
ATOM 2257 O O . VAL A 1 301 ? 29.690 41.018 -26.495 1.00 30.34 301 VAL A O 1
ATOM 2260 N N . GLN A 1 302 ? 30.715 43.008 -26.748 1.00 31.61 302 GLN A N 1
ATOM 2261 C CA . GLN A 1 302 ? 29.650 43.735 -27.433 1.00 31.61 302 GLN A CA 1
ATOM 2262 C C . GLN A 1 302 ? 29.582 43.281 -28.894 1.00 31.61 302 GLN A C 1
ATOM 2264 O O . GLN A 1 302 ? 30.614 43.150 -29.548 1.00 31.61 302 GLN A O 1
ATOM 2269 N N . GLY A 1 303 ? 28.369 43.148 -29.427 1.00 25.97 303 GLY A N 1
ATOM 2270 C CA . GLY A 1 303 ? 28.143 43.054 -30.867 1.00 25.97 303 GLY A CA 1
ATOM 2271 C C . GLY A 1 303 ? 26.962 42.165 -31.220 1.00 25.97 303 GLY A C 1
ATOM 2272 O O . GLY A 1 303 ? 27.110 40.961 -31.398 1.00 25.97 303 GLY A O 1
ATOM 2273 N N . THR A 1 304 ? 25.785 42.764 -31.382 1.00 34.31 304 THR A N 1
ATOM 2274 C CA . THR A 1 304 ? 24.758 42.201 -32.263 1.00 34.31 304 THR A CA 1
ATOM 2275 C C . THR A 1 304 ? 25.328 42.109 -33.682 1.00 34.31 304 THR A C 1
ATOM 2277 O O . THR A 1 304 ? 25.947 43.059 -34.164 1.00 34.31 304 THR A O 1
ATOM 2280 N N . PRO A 1 305 ? 25.103 40.988 -34.385 1.00 33.25 305 PRO A N 1
ATOM 2281 C CA . PRO A 1 305 ? 24.359 41.150 -35.628 1.00 33.25 305 PRO A CA 1
ATOM 2282 C C . PRO A 1 305 ? 23.360 40.019 -35.916 1.00 33.25 305 PRO A C 1
ATOM 2284 O O . PRO A 1 305 ? 23.626 38.838 -35.735 1.00 33.25 305 PRO A O 1
ATOM 2287 N N . SER A 1 306 ? 22.228 40.455 -36.468 1.00 26.20 306 SER A N 1
ATOM 2288 C CA . SER A 1 306 ? 21.436 39.819 -37.526 1.00 26.20 306 SER A CA 1
ATOM 2289 C C . SER A 1 306 ? 20.972 38.365 -37.350 1.00 26.20 306 SER A C 1
ATOM 2291 O O . SER A 1 306 ? 21.705 37.396 -37.541 1.00 26.20 306 SER A O 1
ATOM 2293 N N . HIS A 1 307 ? 19.664 38.254 -37.110 1.00 35.72 307 HIS A N 1
ATOM 2294 C CA . HIS A 1 307 ? 18.835 37.067 -37.281 1.00 35.72 307 HIS A CA 1
ATOM 2295 C C . HIS A 1 307 ? 19.185 36.260 -38.546 1.00 35.72 307 HIS A C 1
ATOM 2297 O O . HIS A 1 307 ? 18.886 36.664 -39.670 1.00 35.72 307 HIS A O 1
ATOM 2303 N N . LYS A 1 308 ? 19.680 35.036 -38.347 1.00 30.44 308 LYS A N 1
ATOM 2304 C CA . LYS A 1 308 ? 19.354 33.899 -39.215 1.00 30.44 308 LYS A CA 1
ATOM 2305 C C . LYS A 1 308 ? 18.545 32.909 -38.388 1.00 30.44 308 LYS A C 1
ATOM 2307 O O . LYS A 1 308 ? 18.981 32.497 -37.317 1.00 30.44 308 LYS A O 1
ATOM 2312 N N . ALA A 1 309 ? 17.344 32.587 -38.860 1.00 31.80 309 ALA A N 1
ATOM 2313 C CA . ALA A 1 309 ? 16.471 31.607 -38.231 1.00 31.80 309 ALA A CA 1
ATOM 2314 C C . ALA A 1 309 ? 17.185 30.247 -38.174 1.00 31.80 309 ALA A C 1
ATOM 2316 O O . ALA A 1 309 ? 17.511 29.665 -39.207 1.00 31.80 309 ALA A O 1
ATOM 2317 N N . VAL A 1 310 ? 17.460 29.774 -36.959 1.00 35.06 310 VAL A N 1
ATOM 2318 C CA . VAL A 1 310 ? 17.972 28.426 -36.698 1.00 35.06 310 VAL A CA 1
ATOM 2319 C C . VAL A 1 310 ? 16.776 27.462 -36.770 1.00 35.06 310 VAL A C 1
ATOM 2321 O O . VAL A 1 310 ? 15.759 27.747 -36.134 1.00 35.06 310 VAL A O 1
ATOM 2324 N N . PRO A 1 311 ? 16.836 26.355 -37.532 1.00 37.50 311 PRO A N 1
ATOM 2325 C CA . PRO A 1 311 ? 15.733 25.396 -37.626 1.00 37.50 311 PRO A CA 1
ATOM 2326 C C . PRO A 1 311 ? 15.345 24.835 -36.246 1.00 37.50 311 PRO A C 1
ATOM 2328 O O . PRO A 1 311 ? 16.217 24.560 -35.423 1.00 37.50 311 PRO A O 1
ATOM 2331 N N . HIS A 1 312 ? 14.047 24.616 -35.999 1.00 45.75 312 HIS A N 1
ATOM 2332 C CA . HIS A 1 312 ? 13.512 24.102 -34.722 1.00 45.75 312 HIS A CA 1
ATOM 2333 C C . HIS A 1 312 ? 14.174 22.794 -34.237 1.00 45.75 312 HIS A C 1
ATOM 2335 O O . HIS A 1 312 ? 14.263 22.552 -33.034 1.00 45.75 312 HIS A O 1
ATOM 2341 N N . GLU A 1 313 ? 14.686 21.975 -35.156 1.00 47.84 313 GLU A N 1
ATOM 2342 C CA . GLU A 1 313 ? 15.381 20.720 -34.855 1.00 47.84 313 GLU A CA 1
ATOM 2343 C C . GLU A 1 313 ? 16.756 20.954 -34.191 1.00 47.84 313 GLU A C 1
ATOM 2345 O O . GLU A 1 313 ? 17.125 20.250 -33.250 1.00 47.84 313 GLU A O 1
ATOM 2350 N N . ASP A 1 314 ? 17.470 22.012 -34.584 1.00 47.97 314 ASP A N 1
ATOM 2351 C CA . ASP A 1 314 ? 18.800 22.366 -34.059 1.00 47.97 314 ASP A CA 1
ATOM 2352 C C . ASP A 1 314 ? 18.724 22.940 -32.630 1.00 47.97 314 ASP A C 1
ATOM 2354 O O . ASP A 1 314 ? 19.613 22.732 -31.801 1.00 47.97 314 ASP A O 1
ATOM 2358 N N . LEU A 1 315 ? 17.617 23.622 -32.310 1.00 52.16 315 LEU A N 1
ATOM 2359 C CA . LEU A 1 315 ? 17.300 24.091 -30.957 1.00 52.16 315 LEU A CA 1
ATOM 2360 C C . LEU A 1 315 ? 17.020 22.926 -29.994 1.00 52.16 315 LEU A C 1
ATOM 2362 O O . LEU A 1 315 ? 17.454 22.978 -28.842 1.00 52.16 315 LEU A O 1
ATOM 2366 N N . SER A 1 316 ? 16.358 21.865 -30.465 1.00 68.81 316 SER A N 1
ATOM 2367 C CA . SER A 1 316 ? 16.078 20.670 -29.655 1.00 68.81 316 SER A CA 1
ATOM 2368 C C . SER A 1 316 ? 17.345 19.863 -29.336 1.00 68.81 316 SER A C 1
ATOM 2370 O O . SER A 1 316 ? 17.545 19.434 -28.199 1.00 68.81 316 SER A O 1
ATOM 2372 N N . LEU A 1 317 ? 18.258 19.747 -30.307 1.00 77.12 317 LEU A N 1
ATOM 2373 C CA . LEU A 1 317 ? 19.546 19.063 -30.167 1.00 77.12 317 LEU A CA 1
ATOM 2374 C C . LEU A 1 317 ? 20.471 19.765 -29.172 1.00 77.12 317 LEU A C 1
ATOM 2376 O O . LEU A 1 317 ? 21.007 19.125 -28.271 1.00 77.12 317 LEU A O 1
ATOM 2380 N N . ARG A 1 318 ? 20.617 21.089 -29.295 1.00 77.25 318 ARG A N 1
ATOM 2381 C CA . ARG A 1 318 ? 21.441 21.889 -28.375 1.00 77.25 318 ARG A CA 1
ATOM 2382 C C . ARG A 1 318 ? 20.899 21.910 -26.953 1.00 77.25 318 ARG A C 1
ATOM 2384 O O . ARG A 1 318 ? 21.665 22.131 -26.019 1.00 77.25 318 ARG A O 1
ATOM 2391 N N . HIS A 1 319 ? 19.587 21.757 -26.783 1.00 82.00 319 HIS A N 1
ATOM 2392 C CA . HIS A 1 319 ? 18.991 21.616 -25.461 1.00 82.00 319 HIS A CA 1
ATOM 2393 C C . HIS A 1 319 ? 19.327 20.247 -24.865 1.00 82.00 319 HIS A C 1
ATOM 2395 O O . HIS A 1 319 ? 19.891 20.206 -23.778 1.00 82.00 319 HIS A O 1
ATOM 2401 N N . MET A 1 320 ? 19.110 19.155 -25.609 1.00 83.06 320 MET A N 1
ATOM 2402 C CA . MET A 1 320 ? 19.472 17.804 -25.159 1.00 83.06 320 MET A CA 1
ATOM 2403 C C . MET A 1 320 ? 20.963 17.657 -24.844 1.00 83.06 320 MET A C 1
ATOM 2405 O O . MET A 1 320 ? 21.312 17.069 -23.828 1.00 83.06 320 MET A O 1
ATOM 2409 N N . GLU A 1 321 ? 21.853 18.218 -25.666 1.00 87.56 321 GLU A N 1
ATOM 2410 C CA . GLU A 1 321 ? 23.293 18.213 -25.381 1.00 87.56 321 GLU A CA 1
ATOM 2411 C C . GLU A 1 321 ? 23.610 18.927 -24.059 1.00 87.56 321 GLU A C 1
ATOM 2413 O O . GLU A 1 321 ? 24.453 18.468 -23.293 1.00 87.56 321 GLU A O 1
ATOM 2418 N N . ARG A 1 322 ? 22.904 20.021 -23.755 1.00 86.56 322 ARG A N 1
ATOM 2419 C CA . ARG A 1 322 ? 23.071 20.757 -22.497 1.00 86.56 322 ARG A CA 1
ATOM 2420 C C . ARG A 1 322 ? 22.607 19.953 -21.287 1.00 86.56 322 ARG A C 1
ATOM 2422 O O . ARG A 1 322 ? 23.297 19.967 -20.275 1.00 86.56 322 ARG A O 1
ATOM 2429 N N . GLU A 1 323 ? 21.472 19.268 -21.401 1.00 84.56 323 GLU A N 1
ATOM 2430 C CA . GLU A 1 323 ? 20.925 18.430 -20.326 1.00 84.56 323 GLU A CA 1
ATOM 2431 C C . GLU A 1 323 ? 21.769 17.162 -20.109 1.00 84.56 323 GLU A C 1
ATOM 2433 O O . GLU A 1 323 ? 21.998 16.765 -18.977 1.00 84.56 323 GLU A O 1
ATOM 2438 N N . LEU A 1 324 ? 22.327 16.556 -21.165 1.00 84.50 324 LEU A N 1
ATOM 2439 C CA . LEU A 1 324 ? 23.247 15.414 -21.029 1.00 84.50 324 LEU A CA 1
ATOM 2440 C C . LEU A 1 324 ? 24.588 15.793 -20.392 1.00 84.50 324 LEU A C 1
ATOM 2442 O O . LEU A 1 324 ? 25.243 14.956 -19.776 1.00 84.50 324 LEU A O 1
ATOM 2446 N N . LEU A 1 325 ? 25.019 17.041 -20.569 1.00 87.50 325 LEU A N 1
ATOM 2447 C CA . LEU A 1 325 ? 26.275 17.555 -20.026 1.00 87.50 325 LEU A CA 1
ATOM 2448 C C . LEU A 1 325 ? 26.088 18.342 -18.726 1.00 87.50 325 LEU A C 1
ATOM 2450 O O . LEU A 1 325 ? 27.065 18.930 -18.247 1.00 87.50 325 LEU A O 1
ATOM 2454 N N . SER A 1 326 ? 24.873 18.380 -18.170 1.00 85.44 326 SER A N 1
ATOM 2455 C CA . SER A 1 326 ? 24.617 19.059 -16.904 1.00 85.44 326 SER A CA 1
ATOM 2456 C C . SER A 1 326 ? 25.325 18.351 -15.755 1.00 85.44 326 SER A C 1
ATOM 2458 O O . SER A 1 326 ? 25.479 17.134 -15.763 1.00 85.44 326 SER A O 1
ATOM 2460 N N . SER A 1 327 ? 25.725 19.114 -14.740 1.00 78.31 327 SER A N 1
ATOM 2461 C CA . SER A 1 327 ? 26.231 18.559 -13.478 1.00 78.31 327 SER A CA 1
ATOM 2462 C C . SER A 1 327 ? 25.146 17.820 -12.686 1.00 78.31 327 SER A C 1
ATOM 2464 O O . SER A 1 327 ? 25.449 16.905 -11.935 1.00 78.31 327 SER A O 1
ATOM 2466 N N . ASP A 1 328 ? 23.883 18.194 -12.885 1.00 76.62 328 ASP A N 1
ATOM 2467 C CA . ASP A 1 328 ? 22.708 17.584 -12.264 1.00 76.62 328 ASP A CA 1
ATOM 2468 C C . ASP A 1 328 ? 22.424 16.193 -12.873 1.00 76.62 328 ASP A C 1
ATOM 2470 O O . ASP A 1 328 ? 22.194 16.062 -14.082 1.00 76.62 328 ASP A O 1
ATOM 2474 N N . SER A 1 329 ? 22.464 15.144 -12.045 1.00 74.25 329 SER A N 1
ATOM 2475 C CA . SER A 1 329 ? 22.184 13.751 -12.433 1.00 74.25 329 SER A CA 1
ATOM 2476 C C . SER A 1 329 ? 20.727 13.534 -12.853 1.00 74.25 329 SER A C 1
ATOM 2478 O O . SER A 1 329 ? 20.476 12.828 -13.828 1.00 74.25 329 SER A O 1
ATOM 2480 N N . SER A 1 330 ? 19.768 14.217 -12.219 1.00 71.38 330 SER A N 1
ATOM 2481 C CA . SER A 1 330 ? 18.337 14.097 -12.535 1.00 71.38 330 SER A CA 1
ATOM 2482 C C . SER A 1 330 ? 18.002 14.669 -13.913 1.00 71.38 330 SER A C 1
ATOM 2484 O O . SER A 1 330 ? 17.115 14.179 -14.617 1.00 71.38 330 SER A O 1
ATOM 2486 N N . ARG A 1 331 ? 18.705 15.730 -14.323 1.00 76.19 331 ARG A N 1
ATOM 2487 C CA . ARG A 1 331 ? 18.586 16.293 -15.678 1.00 76.19 331 ARG A CA 1
ATOM 2488 C C . ARG A 1 331 ? 19.165 15.365 -16.734 1.00 76.19 331 ARG A C 1
ATOM 2490 O O . ARG A 1 331 ? 18.519 15.144 -17.760 1.00 76.19 331 ARG A O 1
ATOM 2497 N N . ARG A 1 332 ? 20.326 14.767 -16.454 1.00 80.94 332 ARG A N 1
ATOM 2498 C CA . ARG A 1 332 ? 20.932 13.747 -17.319 1.00 80.94 332 ARG A CA 1
ATOM 2499 C C . ARG A 1 332 ? 20.010 12.544 -17.483 1.00 80.94 332 ARG A C 1
ATOM 2501 O O . ARG A 1 332 ? 19.782 12.116 -18.609 1.00 80.94 332 ARG A O 1
ATOM 2508 N N . GLU A 1 333 ? 19.406 12.061 -16.402 1.00 75.94 333 GLU A N 1
ATOM 2509 C CA . GLU A 1 333 ? 18.468 10.936 -16.432 1.00 75.94 333 GLU A CA 1
ATOM 2510 C C . GLU A 1 333 ? 17.227 11.229 -17.291 1.00 75.94 333 GLU A C 1
ATOM 2512 O O . GLU A 1 333 ? 16.884 10.447 -18.179 1.00 75.94 333 GLU A O 1
ATOM 2517 N N . LYS A 1 334 ? 16.608 12.405 -17.131 1.00 72.38 334 LYS A N 1
ATOM 2518 C CA . LYS A 1 334 ? 15.494 12.839 -17.996 1.00 72.38 334 LYS A CA 1
ATOM 2519 C C . LYS A 1 334 ? 15.908 12.962 -19.461 1.00 72.38 334 LYS A C 1
ATOM 2521 O O . LYS A 1 334 ? 15.140 12.610 -20.355 1.00 72.38 334 LYS A O 1
ATOM 2526 N N . ALA A 1 335 ? 17.116 13.453 -19.731 1.00 79.62 335 ALA A N 1
ATOM 2527 C CA . ALA A 1 335 ? 17.632 13.537 -21.093 1.00 79.62 335 ALA A CA 1
ATOM 2528 C C . ALA A 1 335 ? 17.839 12.144 -21.712 1.00 79.62 335 ALA A C 1
ATOM 2530 O O . ALA A 1 335 ? 17.529 11.944 -22.889 1.00 79.62 335 ALA A O 1
ATOM 2531 N N . LEU A 1 336 ? 18.298 11.170 -20.919 1.00 81.94 336 LEU A N 1
ATOM 2532 C CA . LEU A 1 336 ? 18.396 9.768 -21.329 1.00 81.94 336 LEU A CA 1
ATOM 2533 C C . LEU A 1 336 ? 17.012 9.156 -21.587 1.00 81.94 336 LEU A C 1
ATOM 2535 O O . LEU A 1 336 ? 16.848 8.454 -22.580 1.00 81.94 336 LEU A O 1
ATOM 2539 N N . GLU A 1 337 ? 15.997 9.472 -20.777 1.00 75.00 337 GLU A N 1
ATOM 2540 C CA . GLU A 1 337 ? 14.611 9.032 -21.006 1.00 75.00 337 GLU A CA 1
ATOM 2541 C C . GLU A 1 337 ? 14.071 9.532 -22.360 1.00 75.00 337 GLU A C 1
ATOM 2543 O O . GLU A 1 337 ? 13.483 8.771 -23.136 1.00 75.00 337 GLU A O 1
ATOM 2548 N N . VAL A 1 338 ? 14.341 10.796 -22.702 1.00 74.25 338 VAL A N 1
ATOM 2549 C CA . VAL A 1 338 ? 13.960 11.380 -23.999 1.00 74.25 338 VAL A CA 1
ATOM 2550 C C . VAL A 1 338 ? 14.722 10.726 -25.156 1.00 74.25 338 VAL A C 1
ATOM 2552 O O . VAL A 1 338 ? 14.114 10.386 -26.177 1.00 74.25 338 VAL A O 1
ATOM 2555 N N . LEU A 1 339 ? 16.029 10.498 -25.001 1.00 80.88 339 LEU A N 1
ATOM 2556 C CA . LEU A 1 339 ? 16.862 9.786 -25.979 1.00 80.88 339 LEU A CA 1
ATOM 2557 C C . LEU A 1 339 ? 16.400 8.341 -26.207 1.00 80.88 339 LEU A C 1
ATOM 2559 O O . LEU A 1 339 ? 16.436 7.842 -27.337 1.00 80.88 339 LEU A O 1
ATOM 2563 N N . ARG A 1 340 ? 15.908 7.686 -25.155 1.00 78.62 340 ARG A N 1
ATOM 2564 C CA . ARG A 1 340 ? 15.348 6.336 -25.217 1.00 78.62 340 ARG A CA 1
ATOM 2565 C C . ARG A 1 340 ? 14.053 6.295 -26.023 1.00 78.62 340 ARG A C 1
ATOM 2567 O O . ARG A 1 340 ? 13.785 5.306 -26.706 1.00 78.62 340 ARG A O 1
ATOM 2574 N N . ALA A 1 341 ? 13.262 7.362 -26.005 1.00 71.25 341 ALA A N 1
ATOM 2575 C CA . ALA A 1 341 ? 12.106 7.492 -26.887 1.00 71.25 341 ALA A CA 1
ATOM 2576 C C . ALA A 1 341 ? 12.520 7.844 -28.330 1.00 71.25 341 ALA A C 1
ATOM 2578 O O . ALA A 1 341 ? 11.950 7.306 -29.279 1.00 71.25 341 ALA A O 1
ATOM 2579 N N . HIS A 1 342 ? 13.544 8.687 -28.503 1.00 78.44 342 HIS A N 1
ATOM 2580 C CA . HIS A 1 342 ? 13.967 9.212 -29.806 1.00 78.44 342 HIS A CA 1
ATOM 2581 C C . HIS A 1 342 ? 15.500 9.169 -29.980 1.00 78.44 342 HIS A C 1
ATOM 2583 O O . HIS A 1 342 ? 16.178 10.174 -29.744 1.00 78.44 342 HIS A O 1
ATOM 2589 N N . PRO A 1 343 ? 16.077 8.033 -30.427 1.00 80.25 343 PRO A N 1
ATOM 2590 C CA . PRO A 1 343 ? 17.521 7.906 -30.617 1.00 80.25 343 PRO A CA 1
ATOM 2591 C C . PRO A 1 343 ? 18.061 8.901 -31.634 1.00 80.25 343 PRO A C 1
ATOM 2593 O O . PRO A 1 343 ? 17.592 8.950 -32.773 1.00 80.25 343 PRO A O 1
ATOM 2596 N N . ASN A 1 344 ? 19.102 9.641 -31.255 1.00 85.00 344 ASN A N 1
ATOM 2597 C CA . ASN A 1 344 ? 19.740 10.601 -32.142 1.00 85.00 344 ASN A CA 1
ATOM 2598 C C . ASN A 1 344 ? 21.268 10.422 -32.156 1.00 85.00 344 ASN A C 1
ATOM 2600 O O . ASN A 1 344 ? 21.943 10.883 -31.234 1.00 85.00 344 ASN A O 1
ATOM 2604 N N . PRO A 1 345 ? 21.842 9.822 -33.219 1.00 85.31 345 PRO A N 1
ATOM 2605 C CA . PRO A 1 345 ? 23.284 9.592 -33.322 1.00 85.31 345 PRO A CA 1
ATOM 2606 C C . PRO A 1 345 ? 24.142 10.862 -33.222 1.00 85.31 345 PRO A C 1
ATOM 2608 O O . PRO A 1 345 ? 25.315 10.778 -32.868 1.00 85.31 345 PRO A O 1
ATOM 2611 N N . LYS A 1 346 ? 23.578 12.052 -33.489 1.00 86.62 346 LYS A N 1
ATOM 2612 C CA . LYS A 1 346 ? 24.297 13.330 -33.340 1.00 86.62 346 LYS A CA 1
ATOM 2613 C C . LYS A 1 346 ? 24.689 13.628 -31.885 1.00 86.62 346 LYS A C 1
ATOM 2615 O O . LYS A 1 346 ? 25.590 14.430 -31.669 1.00 86.62 346 LYS A O 1
ATOM 2620 N N . LEU A 1 347 ? 24.052 12.978 -30.906 1.00 88.88 347 LEU A N 1
ATOM 2621 C CA . LEU A 1 347 ? 24.325 13.143 -29.474 1.00 88.88 347 LEU A CA 1
ATOM 2622 C C . LEU A 1 347 ? 25.347 12.138 -28.914 1.00 88.88 347 LEU A C 1
ATOM 2624 O O . LEU A 1 347 ? 25.721 12.247 -27.747 1.00 88.88 347 LEU A O 1
ATOM 2628 N N . LEU A 1 348 ? 25.872 11.213 -29.727 1.00 89.25 348 LEU A N 1
ATOM 2629 C CA . LEU A 1 348 ? 26.932 10.276 -29.318 1.00 89.25 348 LEU A CA 1
ATOM 2630 C C . LEU A 1 348 ? 28.168 10.954 -28.684 1.00 89.25 348 LEU A C 1
ATOM 2632 O O . LEU A 1 348 ? 28.666 10.437 -27.678 1.00 89.25 348 LEU A O 1
ATOM 2636 N N . PRO A 1 349 ? 28.661 12.110 -29.184 1.00 90.06 349 PRO A N 1
ATOM 2637 C CA . PRO A 1 349 ? 29.769 12.819 -28.541 1.00 90.06 349 PRO A CA 1
ATOM 2638 C C . PRO A 1 349 ? 29.407 13.370 -27.156 1.00 90.06 349 PRO A C 1
ATOM 2640 O O . PRO A 1 349 ? 30.256 13.399 -26.263 1.00 90.06 349 PRO A O 1
ATOM 2643 N N . ALA A 1 350 ? 28.156 13.803 -26.968 1.00 88.00 350 ALA A N 1
ATOM 2644 C CA . ALA A 1 350 ? 27.660 14.294 -25.687 1.00 88.00 350 ALA A CA 1
ATOM 2645 C C . ALA A 1 350 ? 27.535 13.148 -24.675 1.00 88.00 350 ALA A C 1
ATOM 2647 O O . ALA A 1 350 ? 27.988 13.293 -23.545 1.00 88.00 350 ALA A O 1
ATOM 2648 N N . LEU A 1 351 ? 27.033 11.985 -25.104 1.00 89.94 351 LEU A N 1
ATOM 2649 C CA . LEU A 1 351 ? 26.961 10.774 -24.279 1.00 89.94 351 LEU A CA 1
ATOM 2650 C C . LEU A 1 351 ? 28.344 10.282 -23.836 1.00 89.94 351 LEU A C 1
ATOM 2652 O O . LEU A 1 351 ? 28.521 9.943 -22.671 1.00 89.94 351 LEU A O 1
ATOM 2656 N N . HIS A 1 352 ? 29.345 10.303 -24.722 1.00 90.44 352 HIS A N 1
ATOM 2657 C CA . HIS A 1 352 ? 30.726 9.970 -24.348 1.00 90.44 352 HIS A CA 1
ATOM 2658 C C . HIS A 1 352 ? 31.264 10.890 -23.248 1.00 90.44 352 HIS A C 1
ATOM 2660 O O . HIS A 1 352 ? 31.864 10.429 -22.279 1.00 90.44 352 HIS A O 1
ATOM 2666 N N . LYS A 1 353 ? 31.041 12.201 -23.386 1.00 89.06 353 LYS A N 1
ATOM 2667 C CA . LYS A 1 353 ? 31.448 13.185 -22.376 1.00 89.06 353 LYS A CA 1
ATOM 2668 C C . LYS A 1 353 ? 30.669 13.022 -21.070 1.00 89.06 353 LYS A C 1
ATOM 2670 O O . LYS A 1 353 ? 31.268 13.170 -20.010 1.00 89.06 353 LYS A O 1
ATOM 2675 N N . ALA A 1 354 ? 29.373 12.721 -21.142 1.00 87.38 354 ALA A N 1
ATOM 2676 C CA . ALA A 1 354 ? 28.537 12.465 -19.975 1.00 87.38 354 ALA A CA 1
ATOM 2677 C C . ALA A 1 354 ? 29.047 11.246 -19.197 1.00 87.38 354 ALA A C 1
ATOM 2679 O O . ALA A 1 354 ? 29.269 11.340 -17.996 1.00 87.38 354 ALA A O 1
ATOM 2680 N N . LEU A 1 355 ? 29.354 10.150 -19.896 1.00 88.25 355 LEU A N 1
ATOM 2681 C CA . LEU A 1 355 ? 29.870 8.919 -19.296 1.00 88.25 355 LEU A CA 1
ATOM 2682 C C . LEU A 1 355 ? 31.215 9.111 -18.583 1.00 88.25 355 LEU A C 1
ATOM 2684 O O . LEU A 1 355 ? 31.459 8.493 -17.553 1.00 88.25 355 LEU A O 1
ATOM 2688 N N . GLN A 1 356 ? 32.097 9.954 -19.130 1.00 85.12 356 GLN A N 1
ATOM 2689 C CA . GLN A 1 356 ? 33.398 10.250 -18.517 1.00 85.12 356 GLN A CA 1
ATOM 2690 C C . GLN A 1 356 ? 33.302 11.135 -17.272 1.00 85.12 356 GLN A C 1
ATOM 2692 O O . GLN A 1 356 ? 34.231 11.147 -16.471 1.00 85.12 356 GLN A O 1
ATOM 2697 N N . ARG A 1 357 ? 32.219 11.904 -17.145 1.00 81.44 357 ARG A N 1
ATOM 2698 C CA . ARG A 1 357 ? 31.964 12.802 -16.013 1.00 81.44 357 ARG A CA 1
ATOM 2699 C C . ARG A 1 357 ? 31.113 12.159 -14.925 1.00 81.44 357 ARG A C 1
ATOM 2701 O O . ARG A 1 357 ? 30.925 12.778 -13.888 1.00 81.44 357 ARG A O 1
ATOM 2708 N N . GLU A 1 358 ? 30.537 10.992 -15.194 1.00 81.94 358 GLU A N 1
ATOM 2709 C CA . GLU A 1 358 ? 29.617 10.340 -14.277 1.00 81.94 358 GLU A CA 1
ATOM 2710 C C . GLU A 1 358 ? 30.360 9.417 -13.317 1.00 81.94 358 GLU A C 1
ATOM 2712 O O . GLU A 1 358 ? 31.069 8.501 -13.745 1.00 81.94 358 GLU A O 1
ATOM 2717 N N . ASP A 1 359 ? 30.151 9.645 -12.024 1.00 77.44 359 ASP A N 1
ATOM 2718 C CA . ASP A 1 359 ? 30.705 8.813 -10.958 1.00 77.44 359 ASP A CA 1
ATOM 2719 C C . ASP A 1 359 ? 29.700 7.753 -10.476 1.00 77.44 359 ASP A C 1
ATOM 2721 O O . ASP A 1 359 ? 30.117 6.705 -9.981 1.00 77.44 359 ASP A O 1
ATOM 2725 N N . ASP A 1 360 ? 28.394 7.974 -10.680 1.00 79.62 360 ASP A N 1
ATOM 2726 C CA . ASP A 1 360 ? 27.335 7.029 -10.312 1.00 79.62 360 ASP A CA 1
ATOM 2727 C C . ASP A 1 360 ? 27.339 5.779 -11.222 1.00 79.62 360 ASP A C 1
ATOM 2729 O O . ASP A 1 360 ? 27.104 5.894 -12.432 1.00 79.62 360 ASP A O 1
ATOM 2733 N N . PRO A 1 361 ? 27.583 4.567 -10.679 1.00 78.12 361 PRO A N 1
ATOM 2734 C CA . PRO A 1 361 ? 27.566 3.330 -11.452 1.00 78.12 361 PRO A CA 1
ATOM 2735 C C . PRO A 1 361 ? 26.245 3.073 -12.184 1.00 78.12 361 PRO A C 1
ATOM 2737 O O . PRO A 1 361 ? 26.288 2.558 -13.299 1.00 78.12 361 PRO A O 1
ATOM 2740 N N . ASP A 1 362 ? 25.104 3.439 -11.594 1.00 80.56 362 ASP A N 1
ATOM 2741 C CA . ASP A 1 362 ? 23.771 3.208 -12.168 1.00 80.56 362 ASP A CA 1
ATOM 2742 C C . ASP A 1 362 ? 23.575 4.040 -13.440 1.00 80.56 362 ASP A C 1
ATOM 2744 O O . ASP A 1 362 ? 23.338 3.536 -14.543 1.00 80.56 362 ASP A O 1
ATOM 2748 N N . LEU A 1 363 ? 23.815 5.346 -13.320 1.00 82.12 363 LEU A N 1
ATOM 2749 C CA . LEU A 1 363 ? 23.661 6.278 -14.427 1.00 82.12 363 LEU A CA 1
ATOM 2750 C C . LEU A 1 363 ? 24.697 6.022 -15.533 1.00 82.12 363 LEU A C 1
ATOM 2752 O O . LEU A 1 363 ? 24.389 6.166 -16.718 1.00 82.12 363 LEU A O 1
ATOM 2756 N N . ARG A 1 364 ? 25.899 5.536 -15.192 1.00 87.94 364 ARG A N 1
ATOM 2757 C CA . ARG A 1 364 ? 26.882 5.068 -16.185 1.00 87.94 364 ARG A CA 1
ATOM 2758 C C . ARG A 1 364 ? 26.381 3.887 -17.009 1.00 87.94 364 ARG A C 1
ATOM 2760 O O . ARG A 1 364 ? 26.642 3.856 -18.213 1.00 87.94 364 ARG A O 1
ATOM 2767 N N . ILE A 1 365 ? 25.682 2.930 -16.393 1.00 86.44 365 ILE A N 1
ATOM 2768 C CA . ILE A 1 365 ? 25.066 1.800 -17.104 1.00 86.44 365 ILE A CA 1
ATOM 2769 C C . ILE A 1 365 ? 24.015 2.333 -18.080 1.00 86.44 365 ILE A C 1
ATOM 2771 O O . ILE A 1 365 ? 24.053 1.976 -19.258 1.00 86.44 365 ILE A O 1
ATOM 2775 N N . HIS A 1 366 ? 23.149 3.247 -17.635 1.00 86.62 366 HIS A N 1
ATOM 2776 C CA . HIS A 1 366 ? 22.123 3.856 -18.484 1.00 86.62 366 HIS A CA 1
ATOM 2777 C C . HIS A 1 366 ? 22.706 4.651 -19.662 1.00 86.62 366 HIS A C 1
ATOM 2779 O O . HIS A 1 366 ? 22.258 4.492 -20.798 1.00 86.62 366 HIS A O 1
ATOM 2785 N N . ILE A 1 367 ? 23.742 5.465 -19.434 1.00 89.44 367 ILE A N 1
ATOM 2786 C CA . ILE A 1 367 ? 24.427 6.203 -20.507 1.00 89.44 367 ILE A CA 1
ATOM 2787 C C . ILE A 1 367 ? 25.064 5.225 -21.507 1.00 89.44 367 ILE A C 1
ATOM 2789 O O . ILE A 1 367 ? 24.965 5.420 -22.723 1.00 89.44 367 ILE A O 1
ATOM 2793 N N . ALA A 1 368 ? 25.707 4.162 -21.012 1.00 91.06 368 ALA A N 1
ATOM 2794 C CA . ALA A 1 368 ? 26.347 3.169 -21.864 1.00 91.06 368 ALA A CA 1
ATOM 2795 C C . ALA A 1 368 ? 25.343 2.348 -22.683 1.00 91.06 368 ALA A C 1
ATOM 2797 O O . ALA A 1 368 ? 25.606 2.047 -23.850 1.00 91.06 368 ALA A O 1
ATOM 2798 N N . GLU A 1 369 ? 24.184 2.029 -22.108 1.00 91.31 369 GLU A N 1
ATOM 2799 C CA . GLU A 1 369 ? 23.078 1.387 -22.814 1.00 91.31 369 GLU A CA 1
ATOM 2800 C C . GLU A 1 369 ? 22.611 2.225 -24.010 1.00 91.31 369 GLU A C 1
ATOM 2802 O O . GLU A 1 369 ? 22.542 1.707 -25.130 1.00 91.31 369 GLU A O 1
ATOM 2807 N N . GLU A 1 370 ? 22.355 3.522 -23.813 1.00 89.81 370 GLU A N 1
ATOM 2808 C CA . GLU A 1 370 ? 21.904 4.398 -24.900 1.00 89.81 370 GLU A CA 1
ATOM 2809 C C . GLU A 1 370 ? 22.971 4.543 -25.999 1.00 89.81 370 GLU A C 1
ATOM 2811 O O . GLU A 1 370 ? 22.654 4.516 -27.192 1.00 89.81 370 GLU A O 1
ATOM 2816 N N . GLY A 1 371 ? 24.251 4.601 -25.623 1.00 88.12 371 GLY A N 1
ATOM 2817 C CA . GLY A 1 371 ? 25.364 4.605 -26.573 1.00 88.12 371 GLY A CA 1
ATOM 2818 C C . GLY A 1 371 ? 25.448 3.330 -27.426 1.00 88.12 371 GLY A C 1
ATOM 2819 O O . GLY A 1 371 ? 25.573 3.399 -28.654 1.00 88.12 371 GLY A O 1
ATOM 2820 N N . MET A 1 372 ? 25.300 2.154 -26.807 1.00 89.25 372 MET A N 1
ATOM 2821 C CA . MET A 1 372 ? 25.282 0.870 -27.523 1.00 89.25 372 MET A CA 1
ATOM 2822 C C . MET A 1 372 ? 24.044 0.706 -28.407 1.00 89.25 372 MET A C 1
ATOM 2824 O O . MET A 1 372 ? 24.146 0.188 -29.521 1.00 89.25 372 MET A O 1
ATOM 2828 N N . ARG A 1 373 ? 22.884 1.198 -27.963 1.00 86.81 373 ARG A N 1
ATOM 2829 C CA . ARG A 1 373 ? 21.641 1.232 -28.747 1.00 86.81 373 ARG A CA 1
ATOM 2830 C C . ARG A 1 373 ? 21.771 2.110 -29.994 1.00 86.81 373 ARG A C 1
ATOM 2832 O O . ARG A 1 373 ? 21.221 1.778 -31.046 1.00 86.81 373 ARG A O 1
ATOM 2839 N N . MET A 1 374 ? 22.559 3.181 -29.910 1.00 87.12 374 MET A N 1
ATOM 2840 C CA . MET A 1 374 ? 22.960 4.019 -31.047 1.00 87.12 374 MET A CA 1
ATOM 2841 C C . MET A 1 374 ? 24.094 3.413 -31.893 1.00 87.12 374 MET A C 1
ATOM 2843 O O . MET A 1 374 ? 24.586 4.061 -32.816 1.00 87.12 374 MET A O 1
ATOM 2847 N N . ARG A 1 375 ? 24.432 2.136 -31.657 1.00 88.94 375 ARG A N 1
ATOM 2848 C CA . ARG A 1 375 ? 25.377 1.317 -32.433 1.00 88.94 375 ARG A CA 1
ATOM 2849 C C . ARG A 1 375 ? 26.831 1.762 -32.318 1.00 88.94 375 ARG A C 1
ATOM 2851 O O . ARG A 1 375 ? 27.651 1.404 -33.165 1.00 88.94 375 ARG A O 1
ATOM 2858 N N . ASP A 1 376 ? 27.170 2.488 -31.260 1.00 89.31 376 ASP A N 1
ATOM 2859 C CA . ASP A 1 376 ? 28.549 2.849 -30.984 1.00 89.31 376 ASP A CA 1
ATOM 2860 C C . ASP A 1 376 ? 29.219 1.787 -30.102 1.00 89.31 376 ASP A C 1
ATOM 2862 O O . ASP A 1 376 ? 28.899 1.592 -28.928 1.00 89.31 376 ASP A O 1
ATOM 2866 N N . ARG A 1 377 ? 30.175 1.073 -30.703 1.00 89.06 377 ARG A N 1
ATOM 2867 C CA . ARG A 1 377 ? 30.931 0.001 -30.048 1.00 89.06 377 ARG A CA 1
ATOM 2868 C C . ARG A 1 377 ? 31.811 0.493 -28.899 1.00 89.06 377 ARG A C 1
ATOM 2870 O O . ARG A 1 377 ? 32.233 -0.329 -28.092 1.00 89.06 377 ARG A O 1
ATOM 2877 N N . ALA A 1 378 ? 32.155 1.782 -28.840 1.00 88.50 378 ALA A N 1
ATOM 2878 C CA . ALA A 1 378 ? 33.038 2.304 -27.799 1.00 88.50 378 ALA A CA 1
ATOM 2879 C C . ALA A 1 378 ? 32.434 2.093 -26.401 1.00 88.50 378 ALA A C 1
ATOM 2881 O O . ALA A 1 378 ? 33.143 1.693 -25.477 1.00 88.50 378 ALA A O 1
ATOM 2882 N N . PHE A 1 379 ? 31.108 2.207 -26.290 1.00 90.69 379 PHE A N 1
ATOM 2883 C CA . PHE A 1 379 ? 30.370 1.968 -25.051 1.00 90.69 379 PHE A CA 1
ATOM 2884 C C . PHE A 1 379 ? 30.423 0.510 -24.576 1.00 90.69 379 PHE A C 1
ATOM 2886 O O . PHE A 1 379 ? 30.378 0.268 -23.375 1.00 90.69 379 PHE A O 1
ATOM 2893 N N . VAL A 1 380 ? 30.624 -0.465 -25.473 1.00 89.06 380 VAL A N 1
ATOM 2894 C CA . VAL A 1 380 ? 30.866 -1.865 -25.076 1.00 89.06 380 VAL A CA 1
ATOM 2895 C C . VAL A 1 380 ? 32.143 -1.969 -24.235 1.00 89.06 380 VAL A C 1
ATOM 2897 O O . VAL A 1 380 ? 32.173 -2.662 -23.219 1.00 89.06 380 VAL A O 1
ATOM 2900 N N . GLY A 1 381 ? 33.195 -1.249 -24.630 1.00 87.56 381 GLY A N 1
ATOM 2901 C CA . GLY A 1 381 ? 34.455 -1.212 -23.891 1.00 87.56 381 GLY A CA 1
ATOM 2902 C C . GLY A 1 381 ? 34.323 -0.546 -22.525 1.00 87.56 381 GLY A C 1
ATOM 2903 O O . GLY A 1 381 ? 34.963 -0.982 -21.569 1.00 87.56 381 GLY A O 1
ATOM 2904 N N . GLU A 1 382 ? 33.472 0.471 -22.421 1.00 89.12 382 GLU A N 1
ATOM 2905 C CA . GLU A 1 382 ? 33.177 1.155 -21.160 1.00 89.12 382 GLU A CA 1
ATOM 2906 C C . GLU A 1 382 ? 32.415 0.249 -20.188 1.00 89.12 382 GLU A C 1
ATOM 2908 O O . GLU A 1 382 ? 32.779 0.176 -19.017 1.00 89.12 382 GLU A O 1
ATOM 2913 N N . VAL A 1 383 ? 31.442 -0.532 -20.671 1.00 88.25 383 VAL A N 1
ATOM 2914 C CA . VAL A 1 383 ? 30.739 -1.538 -19.854 1.00 88.25 383 VAL A CA 1
ATOM 2915 C C . VAL A 1 383 ? 31.698 -2.624 -19.364 1.00 88.25 383 VAL A C 1
ATOM 2917 O O . VAL A 1 383 ? 31.670 -2.982 -18.189 1.00 88.25 383 VAL A O 1
ATOM 2920 N N . VAL A 1 384 ? 32.606 -3.110 -20.218 1.00 88.25 384 VAL A N 1
ATOM 2921 C CA . VAL A 1 384 ? 33.637 -4.082 -19.806 1.00 88.25 384 VAL A CA 1
ATOM 2922 C C . VAL A 1 384 ? 34.542 -3.511 -18.708 1.00 88.25 384 VAL A C 1
ATOM 2924 O O . VAL A 1 384 ? 34.874 -4.220 -17.758 1.00 88.25 384 VAL A O 1
ATOM 2927 N N . GLN A 1 385 ? 34.927 -2.234 -18.800 1.00 87.12 385 GLN A N 1
ATOM 2928 C CA . GLN A 1 385 ? 35.694 -1.573 -17.740 1.00 87.12 385 GLN A CA 1
ATOM 2929 C C . GLN A 1 385 ? 34.880 -1.393 -16.457 1.00 87.12 385 GLN A C 1
ATOM 2931 O O . GLN A 1 385 ? 35.429 -1.569 -15.369 1.00 87.12 385 GLN A O 1
ATOM 2936 N N . LEU A 1 386 ? 33.595 -1.055 -16.577 1.00 85.25 386 LEU A N 1
ATOM 2937 C CA . LEU A 1 386 ? 32.696 -0.862 -15.444 1.00 85.25 386 LEU A CA 1
ATOM 2938 C C . LEU A 1 386 ? 32.556 -2.156 -14.634 1.00 85.25 386 LEU A C 1
ATOM 2940 O O . LEU A 1 386 ? 32.763 -2.137 -13.428 1.00 85.25 386 LEU A O 1
ATOM 2944 N N . ILE A 1 387 ? 32.348 -3.298 -15.298 1.00 85.31 387 ILE A N 1
ATOM 2945 C CA . ILE A 1 387 ? 32.284 -4.624 -14.654 1.00 85.31 387 ILE A CA 1
ATOM 2946 C C . ILE A 1 387 ? 33.535 -4.900 -13.802 1.00 85.31 387 ILE A C 1
ATOM 2948 O O . ILE A 1 387 ? 33.431 -5.464 -12.713 1.00 85.31 387 ILE A O 1
ATOM 2952 N N . GLY A 1 388 ? 34.715 -4.488 -14.279 1.00 81.00 388 GLY A N 1
ATOM 2953 C CA . GLY A 1 388 ? 35.981 -4.674 -13.565 1.00 81.00 388 GLY A CA 1
ATOM 2954 C C . GLY A 1 388 ? 36.248 -3.675 -12.436 1.00 81.00 388 GLY A C 1
ATOM 2955 O O . GLY A 1 388 ? 36.955 -4.022 -11.495 1.00 81.00 388 GLY A O 1
ATOM 2956 N N . LYS A 1 389 ? 35.706 -2.454 -12.517 1.00 80.44 389 LYS A N 1
ATOM 2957 C CA . LYS A 1 389 ? 35.898 -1.396 -11.506 1.00 80.44 389 LYS A CA 1
ATOM 2958 C C . LYS A 1 389 ? 34.849 -1.425 -10.396 1.00 80.44 389 LYS A C 1
ATOM 2960 O O . LYS A 1 389 ? 35.118 -0.953 -9.298 1.00 80.44 389 LYS A O 1
ATOM 2965 N N . THR A 1 390 ? 33.665 -1.957 -10.673 1.00 74.94 390 THR A N 1
ATOM 2966 C CA . THR A 1 390 ? 32.552 -1.960 -9.727 1.00 74.94 390 THR A CA 1
ATOM 2967 C C . THR A 1 390 ? 32.762 -3.008 -8.631 1.00 74.94 390 THR A C 1
ATOM 2969 O O . THR A 1 390 ? 32.797 -4.216 -8.894 1.00 74.94 390 THR A O 1
ATOM 2972 N N . GLU A 1 391 ? 32.867 -2.541 -7.383 1.00 69.44 391 GLU A N 1
ATOM 2973 C CA . GLU A 1 391 ? 32.967 -3.390 -6.185 1.00 69.44 391 GLU A CA 1
ATOM 2974 C C . GLU A 1 391 ? 31.599 -3.908 -5.706 1.00 69.44 391 GLU A C 1
ATOM 2976 O O . GLU A 1 391 ? 31.525 -4.956 -5.068 1.00 69.44 391 GLU A O 1
ATOM 2981 N N . MET A 1 392 ? 30.505 -3.215 -6.046 1.00 70.75 392 MET A N 1
ATOM 2982 C CA . MET A 1 392 ? 29.148 -3.621 -5.666 1.00 70.75 392 MET A CA 1
ATOM 2983 C C . MET A 1 392 ? 28.606 -4.744 -6.575 1.00 70.75 392 MET A C 1
ATOM 2985 O O . MET A 1 392 ? 28.488 -4.534 -7.785 1.00 70.75 392 MET A O 1
ATOM 2989 N N . PRO A 1 393 ? 28.189 -5.904 -6.025 1.00 71.81 393 PRO A N 1
ATOM 2990 C CA . PRO A 1 393 ? 27.717 -7.039 -6.826 1.00 71.81 393 PRO A CA 1
ATOM 2991 C C . PRO A 1 393 ? 26.515 -6.725 -7.727 1.00 71.81 393 PRO A C 1
ATOM 2993 O O . PRO A 1 393 ? 26.457 -7.203 -8.853 1.00 71.81 393 PRO A O 1
ATOM 2996 N N . PHE A 1 394 ? 25.586 -5.885 -7.259 1.00 73.81 394 PHE A N 1
ATOM 2997 C CA . PHE A 1 394 ? 24.367 -5.531 -7.993 1.00 73.81 394 PHE A CA 1
ATOM 2998 C C . PHE A 1 394 ? 24.661 -4.844 -9.340 1.00 73.81 394 PHE A C 1
ATOM 3000 O O . PHE A 1 394 ? 24.301 -5.367 -10.391 1.00 73.81 394 PHE A O 1
ATOM 3007 N N . PHE A 1 395 ? 25.396 -3.728 -9.326 1.00 75.69 395 PHE A N 1
ATOM 3008 C CA . PHE A 1 395 ? 25.743 -2.985 -10.546 1.00 75.69 395 PHE A CA 1
ATOM 3009 C C . PHE A 1 395 ? 26.667 -3.778 -11.477 1.00 75.69 395 PHE A C 1
ATOM 3011 O O . PHE A 1 395 ? 26.649 -3.600 -12.695 1.00 75.69 395 PHE A O 1
ATOM 3018 N N . ARG A 1 396 ? 27.484 -4.680 -10.916 1.00 79.12 396 ARG A N 1
ATOM 3019 C CA . ARG A 1 396 ? 28.305 -5.597 -11.710 1.00 79.12 396 ARG A CA 1
ATOM 3020 C C . ARG A 1 396 ? 27.429 -6.555 -12.517 1.00 79.12 396 ARG A C 1
ATOM 3022 O O . ARG A 1 396 ? 27.656 -6.698 -13.716 1.00 79.12 396 ARG A O 1
ATOM 3029 N N . GLU A 1 397 ? 26.440 -7.180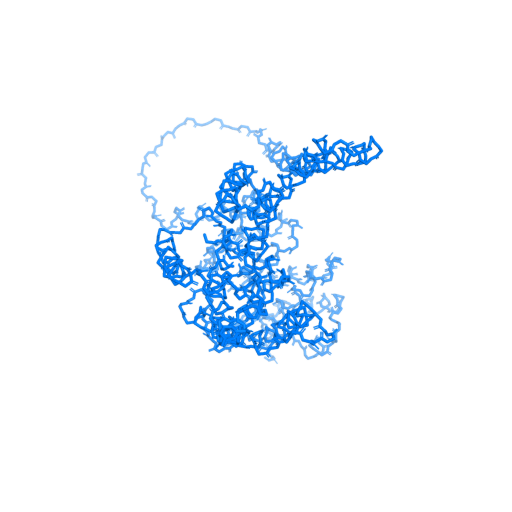 -11.882 1.00 79.06 397 GLU A N 1
ATOM 3030 C CA . GLU A 1 397 ? 25.487 -8.066 -12.560 1.00 79.06 397 GLU A CA 1
ATOM 3031 C C . GLU A 1 397 ? 24.689 -7.326 -13.631 1.00 79.06 397 GLU A C 1
ATOM 3033 O O . GLU A 1 397 ? 24.550 -7.804 -14.757 1.00 79.06 397 GLU A O 1
ATOM 3038 N N . GLU A 1 398 ? 24.229 -6.118 -13.327 1.00 78.38 398 GLU A N 1
ATOM 3039 C CA . GLU A 1 398 ? 23.476 -5.303 -14.273 1.00 78.38 398 GLU A CA 1
ATOM 3040 C C . GLU A 1 398 ? 24.302 -4.934 -15.517 1.00 78.38 398 GLU A C 1
ATOM 3042 O O . GLU A 1 398 ? 23.842 -5.100 -16.652 1.00 78.38 398 GLU A O 1
ATOM 3047 N N . ALA A 1 399 ? 25.570 -4.560 -15.332 1.00 83.50 399 ALA A N 1
ATOM 3048 C CA . ALA A 1 399 ? 26.501 -4.318 -16.430 1.00 83.50 399 ALA A CA 1
ATOM 3049 C C . ALA A 1 399 ? 26.806 -5.595 -17.247 1.00 83.50 399 ALA A C 1
ATOM 3051 O O . ALA A 1 399 ? 26.891 -5.538 -18.477 1.00 83.50 399 ALA A O 1
ATOM 3052 N N . ILE A 1 400 ? 26.917 -6.767 -16.606 1.00 83.62 400 ILE A N 1
ATOM 3053 C CA . ILE A 1 400 ? 27.072 -8.065 -17.293 1.00 83.62 400 ILE A CA 1
ATOM 3054 C C . ILE A 1 400 ? 25.825 -8.392 -18.124 1.00 83.62 400 ILE A C 1
ATOM 3056 O O . ILE A 1 400 ? 25.937 -8.819 -19.279 1.00 83.62 400 ILE A O 1
ATOM 3060 N N . HIS A 1 401 ? 24.635 -8.184 -17.564 1.00 84.12 401 HIS A N 1
ATOM 3061 C CA . HIS A 1 401 ? 23.367 -8.370 -18.261 1.00 84.12 401 HIS A CA 1
ATOM 3062 C C . HIS A 1 401 ? 23.245 -7.447 -19.473 1.00 84.12 401 HIS A C 1
ATOM 3064 O O . HIS A 1 401 ? 22.825 -7.891 -20.547 1.00 84.12 401 HIS A O 1
ATOM 3070 N N . LEU A 1 402 ? 23.652 -6.187 -19.326 1.00 87.19 402 LEU A N 1
ATOM 3071 C CA . LEU A 1 402 ? 23.692 -5.224 -20.416 1.00 87.19 402 LEU A CA 1
ATOM 3072 C C . LEU A 1 402 ? 24.666 -5.671 -21.521 1.00 87.19 402 LEU A C 1
ATOM 3074 O O . LEU A 1 402 ? 24.314 -5.655 -22.703 1.00 87.19 402 LEU A O 1
ATOM 3078 N N . LEU A 1 403 ? 25.854 -6.159 -21.155 1.00 88.44 403 LEU A N 1
ATOM 3079 C CA . LEU A 1 403 ? 26.829 -6.680 -22.113 1.00 88.44 403 LEU A CA 1
ATOM 3080 C C . LEU A 1 403 ? 26.271 -7.880 -22.897 1.00 88.44 403 LEU A C 1
ATOM 3082 O O . LEU A 1 403 ? 26.323 -7.889 -24.123 1.00 88.44 403 LEU A O 1
ATOM 3086 N N . LYS A 1 404 ? 25.670 -8.864 -22.214 1.00 86.06 404 LYS A N 1
ATOM 3087 C CA . LYS A 1 404 ? 25.032 -10.039 -22.845 1.00 86.06 404 LYS A CA 1
ATOM 3088 C C . LY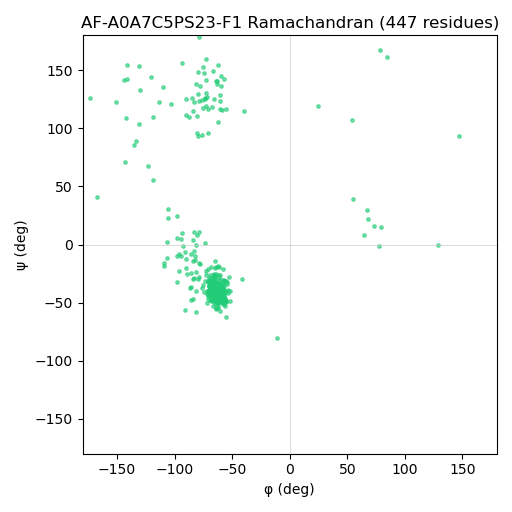S A 1 404 ? 23.863 -9.664 -23.765 1.00 86.06 404 LYS A C 1
ATOM 3090 O O . LYS A 1 404 ? 23.553 -10.403 -24.702 1.00 86.06 404 LYS A O 1
ATOM 3095 N N . ARG A 1 405 ? 23.195 -8.538 -23.494 1.00 84.88 405 ARG A N 1
ATOM 3096 C CA . ARG A 1 405 ? 22.086 -8.023 -24.308 1.00 84.88 405 ARG A CA 1
ATOM 3097 C C . ARG A 1 405 ? 22.573 -7.489 -25.642 1.00 84.88 405 ARG A C 1
ATOM 3099 O O . ARG A 1 405 ? 21.971 -7.815 -26.658 1.00 84.88 405 ARG A O 1
ATOM 3106 N N . PHE A 1 406 ? 23.630 -6.681 -25.622 1.00 86.38 406 PHE A N 1
ATOM 3107 C CA . PHE A 1 406 ? 24.117 -5.965 -26.798 1.00 86.38 406 PHE A CA 1
ATOM 3108 C C . PHE A 1 406 ? 25.278 -6.655 -27.503 1.00 86.38 406 PHE A C 1
ATOM 3110 O O . PHE A 1 406 ? 25.619 -6.236 -28.599 1.00 86.38 406 PHE A O 1
ATOM 3117 N N . VAL A 1 407 ? 25.880 -7.699 -26.935 1.00 87.25 407 VAL A N 1
ATOM 3118 C CA . VAL A 1 407 ? 27.052 -8.372 -27.505 1.00 87.25 407 VAL A CA 1
ATOM 3119 C C . VAL A 1 407 ? 26.843 -9.879 -27.554 1.00 87.25 407 VAL A C 1
ATOM 3121 O O . VAL A 1 407 ? 26.449 -10.509 -26.574 1.00 87.25 407 VAL A O 1
ATOM 3124 N N . GLU A 1 408 ? 27.156 -10.479 -28.697 1.00 84.75 408 GLU A N 1
ATOM 3125 C CA . GLU A 1 408 ? 27.238 -11.929 -28.846 1.00 84.75 408 GLU A CA 1
ATOM 3126 C C . GLU A 1 408 ? 28.583 -12.427 -28.301 1.00 84.75 408 GLU A C 1
ATOM 3128 O O . GLU A 1 408 ? 29.617 -12.401 -28.973 1.00 84.75 408 GLU A O 1
ATOM 3133 N N . LEU A 1 409 ? 28.577 -12.820 -27.025 1.00 83.06 409 LEU A N 1
ATOM 3134 C CA . LEU A 1 409 ? 29.755 -13.354 -26.349 1.00 83.06 409 LEU A CA 1
ATOM 3135 C C . LEU A 1 409 ? 30.052 -14.789 -26.817 1.00 83.06 409 LEU A C 1
ATOM 3137 O O . LEU A 1 409 ? 29.130 -15.559 -27.092 1.00 83.06 409 LEU A O 1
ATOM 3141 N N . PRO A 1 410 ? 31.332 -15.194 -26.872 1.00 78.00 410 PRO A N 1
ATOM 3142 C CA . PRO A 1 410 ? 31.691 -16.565 -27.203 1.00 78.00 410 PRO A CA 1
ATOM 3143 C C . PRO A 1 410 ? 31.143 -17.563 -26.160 1.00 78.00 410 PRO A C 1
ATOM 3145 O O . PRO A 1 410 ? 30.964 -17.212 -24.984 1.00 78.00 410 PRO A O 1
ATOM 3148 N N . PRO A 1 411 ? 30.913 -18.833 -26.547 1.00 69.94 411 PRO A N 1
ATOM 3149 C CA . PRO A 1 411 ? 30.327 -19.855 -25.670 1.00 69.94 411 PRO A CA 1
ATOM 3150 C C . PRO A 1 411 ? 31.100 -20.055 -24.357 1.00 69.94 411 PRO A C 1
ATOM 3152 O O . PRO A 1 411 ? 30.508 -20.340 -23.319 1.00 69.94 411 PRO A O 1
ATOM 3155 N N . GLU A 1 412 ? 32.416 -19.850 -24.404 1.00 70.50 412 GLU A N 1
ATOM 3156 C CA . GLU A 1 412 ? 33.358 -19.944 -23.282 1.00 70.50 412 GLU A CA 1
ATOM 3157 C C . GLU A 1 412 ? 33.078 -18.921 -22.169 1.00 70.50 412 GLU A C 1
ATOM 3159 O O . GLU A 1 412 ? 33.265 -19.223 -20.993 1.00 70.50 412 GLU A O 1
ATOM 3164 N N . LEU A 1 413 ? 32.602 -17.724 -22.532 1.00 71.94 413 LEU A N 1
ATOM 3165 C CA . LEU A 1 413 ? 32.213 -16.664 -21.593 1.00 71.94 413 LEU A CA 1
ATOM 3166 C C . LEU A 1 413 ? 30.736 -16.754 -21.198 1.00 71.94 413 LEU A C 1
ATOM 3168 O O . LEU A 1 413 ? 30.337 -16.210 -20.177 1.00 71.94 413 LEU A O 1
ATOM 3172 N N . THR A 1 414 ? 29.921 -17.443 -21.997 1.00 65.12 414 THR A N 1
ATOM 3173 C CA . THR A 1 414 ? 28.468 -17.525 -21.791 1.00 65.12 414 THR A CA 1
ATOM 3174 C C . THR A 1 414 ? 28.081 -18.599 -20.768 1.00 65.12 414 THR A C 1
ATOM 3176 O O . THR A 1 414 ? 27.063 -18.455 -20.099 1.00 65.12 414 THR A O 1
ATOM 3179 N N . ARG A 1 415 ? 28.887 -19.665 -20.630 1.00 55.94 415 ARG A N 1
ATOM 3180 C CA . ARG A 1 415 ? 28.636 -20.799 -19.714 1.00 55.94 415 ARG A CA 1
ATOM 3181 C C . ARG A 1 415 ? 29.247 -20.652 -18.317 1.00 55.94 415 ARG A C 1
ATOM 3183 O O . ARG A 1 415 ? 29.031 -21.527 -17.487 1.00 55.94 415 ARG A O 1
ATOM 3190 N N . ALA A 1 416 ? 30.044 -19.616 -18.069 1.00 55.62 416 ALA A N 1
ATOM 3191 C CA . ALA A 1 416 ? 30.617 -19.388 -16.747 1.00 55.62 416 ALA A CA 1
ATOM 3192 C C . ALA A 1 416 ? 29.522 -18.881 -15.793 1.00 55.62 416 ALA A C 1
ATOM 3194 O O . ALA A 1 416 ? 28.861 -17.893 -16.114 1.00 55.62 416 ALA A O 1
ATOM 3195 N N . GLU A 1 417 ? 29.339 -19.557 -14.651 1.00 52.62 417 GLU A N 1
ATOM 3196 C CA . GLU A 1 417 ? 28.424 -19.122 -13.579 1.00 52.62 417 GLU A CA 1
ATOM 3197 C C . GLU A 1 417 ? 28.834 -17.745 -13.031 1.00 52.62 417 GLU A C 1
ATOM 3199 O O . GLU A 1 417 ? 27.964 -16.913 -12.805 1.00 52.62 417 GLU A O 1
ATOM 3204 N N . ASP A 1 418 ? 30.143 -17.460 -12.996 1.00 56.50 418 ASP A N 1
ATOM 3205 C CA . ASP A 1 418 ? 30.712 -16.147 -12.687 1.00 56.50 418 ASP A CA 1
ATOM 3206 C C . ASP A 1 418 ? 31.534 -15.632 -13.885 1.00 56.50 418 ASP A C 1
ATOM 3208 O O . ASP A 1 418 ? 32.614 -16.154 -14.199 1.00 56.50 418 ASP A O 1
ATOM 3212 N N . LEU A 1 419 ? 31.057 -14.596 -14.586 1.00 66.94 419 LEU A N 1
ATOM 3213 C CA . LEU A 1 419 ? 31.880 -13.912 -15.591 1.00 66.94 419 LEU A CA 1
ATOM 3214 C C . LEU A 1 419 ? 32.983 -13.099 -14.898 1.00 66.94 419 LEU A C 1
ATOM 3216 O O . LEU A 1 419 ? 32.789 -11.949 -14.513 1.00 66.94 419 LEU A O 1
ATOM 3220 N N . ASP A 1 420 ? 34.171 -13.692 -14.783 1.00 71.25 420 ASP A N 1
ATOM 3221 C CA . ASP A 1 420 ? 35.370 -13.013 -14.286 1.00 71.25 420 ASP A CA 1
ATOM 3222 C C . ASP A 1 420 ? 35.736 -11.806 -15.177 1.00 71.25 420 ASP A C 1
ATOM 3224 O O . ASP A 1 420 ? 35.982 -11.935 -16.386 1.00 71.25 420 ASP A O 1
ATOM 3228 N N . ALA A 1 421 ? 35.819 -10.626 -14.556 1.00 75.62 421 ALA A N 1
ATOM 3229 C CA . ALA A 1 421 ? 36.193 -9.364 -15.190 1.00 75.62 421 ALA A CA 1
ATOM 3230 C C . ALA A 1 421 ? 37.543 -9.447 -15.926 1.00 75.62 421 ALA A C 1
ATOM 3232 O O . ALA A 1 421 ? 37.721 -8.830 -16.980 1.00 75.62 421 ALA A O 1
ATOM 3233 N N . SER A 1 422 ? 38.477 -10.263 -15.429 1.00 78.00 422 SER A N 1
ATOM 3234 C CA . SER A 1 422 ? 39.794 -10.464 -16.043 1.00 78.00 422 SER A CA 1
ATOM 3235 C C . SER A 1 422 ? 39.685 -11.164 -17.399 1.00 78.00 422 SER A C 1
ATOM 3237 O O . SER A 1 422 ? 40.351 -10.791 -18.373 1.00 78.00 422 SER A O 1
ATOM 3239 N N . ARG A 1 423 ? 38.792 -12.156 -17.496 1.00 79.69 423 ARG A N 1
ATOM 3240 C CA . ARG A 1 423 ? 38.519 -12.884 -18.742 1.00 79.69 423 ARG A CA 1
ATOM 3241 C C . ARG A 1 423 ? 37.822 -11.984 -19.756 1.00 79.69 423 ARG A C 1
ATOM 3243 O O . ARG A 1 423 ? 38.253 -11.944 -20.910 1.00 79.69 423 ARG A O 1
ATOM 3250 N N . LEU A 1 424 ? 36.831 -11.206 -19.319 1.00 83.88 424 LEU A N 1
ATOM 3251 C CA . LEU A 1 424 ? 36.136 -10.216 -20.150 1.00 83.88 424 LEU A CA 1
ATOM 3252 C C . LEU A 1 424 ? 37.086 -9.156 -20.717 1.00 83.88 424 LEU A C 1
ATOM 3254 O O . LEU A 1 424 ? 37.070 -8.899 -21.921 1.00 83.88 424 LEU A O 1
ATOM 3258 N N . ALA A 1 425 ? 37.968 -8.596 -19.887 1.00 83.94 425 ALA A N 1
ATOM 3259 C CA . ALA A 1 425 ? 38.968 -7.627 -20.330 1.00 83.94 425 ALA A CA 1
ATOM 3260 C C . ALA A 1 425 ? 39.936 -8.231 -21.364 1.00 83.94 425 ALA A C 1
ATOM 3262 O O . ALA A 1 425 ? 40.268 -7.595 -22.370 1.00 83.94 425 ALA A O 1
ATOM 3263 N N . SER A 1 426 ? 40.358 -9.485 -21.157 1.00 83.69 426 SER A N 1
ATOM 3264 C CA . SER A 1 426 ? 41.232 -10.198 -22.097 1.00 83.69 426 SER A CA 1
ATOM 3265 C C . SER A 1 426 ? 40.558 -10.456 -23.451 1.00 83.69 426 SER A C 1
ATOM 3267 O O . SER A 1 426 ? 41.191 -10.299 -24.498 1.00 83.69 426 SER A O 1
ATOM 3269 N N . TRP A 1 427 ? 39.265 -10.792 -23.439 1.00 86.75 427 TRP A N 1
ATOM 3270 C CA . TRP A 1 427 ? 38.459 -10.991 -24.637 1.00 86.75 427 TRP A CA 1
ATOM 3271 C C . TRP A 1 427 ? 38.238 -9.672 -25.381 1.00 86.75 427 TRP A C 1
ATOM 3273 O O . TRP A 1 427 ? 38.508 -9.605 -26.580 1.00 86.75 427 TRP A O 1
ATOM 3283 N N . TRP A 1 428 ? 37.864 -8.599 -24.677 1.00 87.69 428 TRP A N 1
ATOM 3284 C CA . TRP A 1 428 ? 37.680 -7.272 -25.269 1.00 87.69 428 TRP A CA 1
ATOM 3285 C C . TRP A 1 428 ? 38.944 -6.790 -25.993 1.00 87.69 428 TRP A C 1
ATOM 3287 O O . TRP A 1 428 ? 38.873 -6.300 -27.121 1.00 87.69 428 TRP A O 1
ATOM 3297 N N . LYS A 1 429 ? 40.126 -7.015 -25.403 1.00 85.50 429 LYS A N 1
ATOM 3298 C CA . LYS A 1 429 ? 41.415 -6.662 -26.018 1.00 85.50 429 LYS A CA 1
ATOM 3299 C C . LYS A 1 429 ? 41.686 -7.415 -27.329 1.00 85.50 429 LYS A C 1
ATOM 3301 O O . LYS A 1 429 ? 42.329 -6.858 -28.218 1.00 85.50 429 LYS A O 1
ATOM 3306 N N . LYS A 1 430 ? 41.219 -8.663 -27.448 1.00 83.38 430 LYS A N 1
ATOM 3307 C CA . LYS A 1 430 ? 41.420 -9.522 -28.628 1.00 83.38 430 LYS A CA 1
ATOM 3308 C C . LYS A 1 430 ? 40.362 -9.295 -29.712 1.00 83.38 430 LYS A C 1
ATOM 3310 O O . LYS A 1 430 ? 40.716 -9.137 -30.874 1.00 83.38 430 LYS A O 1
ATOM 3315 N N . ALA A 1 431 ? 39.086 -9.264 -29.330 1.00 81.19 431 ALA A N 1
ATOM 3316 C CA . ALA A 1 431 ? 37.948 -9.311 -30.250 1.00 81.19 431 ALA A CA 1
ATOM 3317 C C . ALA A 1 431 ? 37.172 -7.987 -30.357 1.00 81.19 431 ALA A C 1
ATOM 3319 O O . ALA A 1 431 ? 36.484 -7.765 -31.349 1.00 81.19 431 ALA A O 1
ATOM 3320 N N . GLY A 1 432 ? 37.310 -7.062 -29.401 1.00 79.31 432 GLY A N 1
ATOM 3321 C CA . GLY A 1 432 ? 36.512 -5.827 -29.354 1.00 79.31 432 GLY A CA 1
ATOM 3322 C C . GLY A 1 432 ? 36.658 -4.941 -30.597 1.00 79.31 432 GLY A C 1
ATOM 3323 O O . GLY A 1 432 ? 35.704 -4.299 -31.033 1.00 79.31 432 GLY A O 1
ATOM 3324 N N . LYS A 1 433 ? 37.832 -4.962 -31.245 1.00 80.50 433 LYS A N 1
ATOM 3325 C CA . LYS A 1 433 ? 38.070 -4.221 -32.497 1.00 80.50 433 LYS A CA 1
ATOM 3326 C C . LYS A 1 433 ? 37.346 -4.806 -33.713 1.00 80.50 433 LYS A C 1
ATOM 3328 O O . LYS A 1 433 ? 37.172 -4.078 -34.687 1.00 80.50 433 LYS A O 1
ATOM 3333 N N . GLN A 1 434 ? 36.965 -6.078 -33.655 1.00 82.00 434 GLN A N 1
ATOM 3334 C CA . GLN A 1 434 ? 36.332 -6.820 -34.747 1.00 82.00 434 GLN A CA 1
ATOM 3335 C C . GLN A 1 434 ? 34.806 -6.844 -34.621 1.00 82.00 434 GLN A C 1
ATOM 3337 O O . GLN A 1 434 ? 34.135 -7.267 -35.552 1.00 82.00 434 GLN A O 1
ATOM 3342 N N . LEU A 1 435 ? 34.251 -6.367 -33.503 1.00 84.75 435 LEU A N 1
ATOM 3343 C CA . LEU A 1 435 ? 32.810 -6.303 -33.301 1.00 84.75 435 LEU A CA 1
ATOM 3344 C C . LEU A 1 435 ? 32.152 -5.313 -34.266 1.00 84.75 435 LEU A C 1
ATOM 3346 O O . LEU A 1 435 ? 32.498 -4.128 -34.301 1.00 84.75 435 LEU A O 1
ATOM 3350 N N . VAL A 1 436 ? 31.167 -5.813 -35.004 1.00 85.19 436 VAL A N 1
ATOM 3351 C CA . VAL A 1 436 ? 30.315 -5.050 -35.915 1.00 85.19 436 VAL A CA 1
ATOM 3352 C C . VAL A 1 436 ? 28.869 -5.206 -35.463 1.00 85.19 436 VAL A C 1
ATOM 3354 O O . VAL A 1 436 ? 28.470 -6.256 -34.964 1.00 85.19 436 VAL A O 1
ATOM 3357 N N . TRP A 1 437 ? 28.079 -4.146 -35.607 1.00 85.56 437 TRP A N 1
ATOM 3358 C CA . TRP A 1 437 ? 26.651 -4.197 -35.320 1.00 85.56 437 TRP A CA 1
ATOM 3359 C C . TRP A 1 437 ? 25.923 -5.094 -36.332 1.00 85.56 437 TRP A C 1
ATOM 3361 O O . TRP A 1 437 ? 25.887 -4.776 -37.521 1.00 85.56 437 TRP A O 1
ATOM 3371 N N . ASP A 1 438 ? 25.307 -6.175 -35.858 1.00 85.19 438 ASP A N 1
ATOM 3372 C CA . ASP A 1 438 ? 24.386 -7.010 -36.624 1.00 85.19 438 ASP A CA 1
ATOM 3373 C C . ASP A 1 438 ? 22.957 -6.437 -36.510 1.00 85.19 438 ASP A C 1
ATOM 3375 O O . ASP A 1 438 ? 22.327 -6.518 -35.446 1.00 85.19 438 ASP A O 1
ATOM 3379 N N . PRO A 1 439 ? 22.399 -5.867 -37.596 1.00 78.88 439 PRO A N 1
ATOM 3380 C CA . PRO A 1 439 ? 21.059 -5.294 -37.582 1.00 78.88 439 PRO A CA 1
ATOM 3381 C C . PRO A 1 439 ? 19.942 -6.335 -37.437 1.00 78.88 439 PRO A C 1
ATOM 3383 O O . PRO A 1 439 ? 18.843 -5.948 -37.060 1.00 78.88 439 PRO A O 1
ATOM 3386 N N . LYS A 1 440 ? 20.188 -7.622 -37.725 1.00 77.56 440 LYS A N 1
ATOM 3387 C CA . LYS A 1 440 ? 19.184 -8.690 -37.585 1.00 77.56 440 LYS A CA 1
ATOM 3388 C C . LYS A 1 440 ? 19.072 -9.173 -36.145 1.00 77.56 440 LYS A C 1
ATOM 3390 O O . LYS A 1 440 ? 17.973 -9.442 -35.674 1.00 77.56 440 LYS A O 1
ATOM 3395 N N . LYS A 1 441 ? 20.208 -9.286 -35.453 1.00 76.75 441 LYS A N 1
ATOM 3396 C CA . LYS A 1 441 ? 20.261 -9.733 -34.054 1.00 76.75 441 LYS A CA 1
ATOM 3397 C C . LYS A 1 441 ? 20.148 -8.581 -33.050 1.00 76.75 441 LYS A C 1
ATOM 3399 O O . LYS A 1 441 ? 19.955 -8.847 -31.869 1.00 76.75 441 LYS A O 1
ATOM 3404 N N . HIS A 1 442 ? 20.265 -7.328 -33.504 1.00 82.00 442 HIS A N 1
ATOM 3405 C CA . HIS A 1 442 ? 20.365 -6.130 -32.659 1.00 82.00 442 HIS A CA 1
ATOM 3406 C C . HIS A 1 442 ? 21.510 -6.219 -31.635 1.00 82.00 442 HIS A C 1
ATOM 3408 O O . HIS A 1 442 ? 21.363 -5.820 -30.480 1.00 82.00 442 HIS A O 1
ATOM 3414 N N . ARG A 1 443 ? 22.646 -6.787 -32.057 1.00 87.12 443 ARG A N 1
ATOM 3415 C CA . ARG A 1 443 ? 23.819 -7.045 -31.212 1.00 87.12 443 ARG A CA 1
ATOM 3416 C C . ARG A 1 443 ? 25.108 -6.782 -31.971 1.00 87.12 443 ARG A C 1
ATOM 3418 O O . ARG A 1 443 ? 25.158 -6.910 -33.187 1.00 87.12 443 ARG A O 1
ATOM 3425 N N . PHE A 1 444 ? 26.169 -6.471 -31.247 1.00 85.19 444 PHE A N 1
ATOM 3426 C CA . PHE A 1 444 ? 27.537 -6.509 -31.728 1.00 85.19 444 PHE A CA 1
ATOM 3427 C C . PHE A 1 444 ? 28.021 -7.959 -31.797 1.00 85.19 444 PHE A C 1
ATOM 3429 O O . PHE A 1 444 ? 28.015 -8.668 -30.790 1.00 85.19 444 PHE A O 1
ATOM 3436 N N . ALA A 1 445 ? 28.473 -8.380 -32.974 1.00 84.31 445 ALA A N 1
ATOM 3437 C CA . ALA A 1 445 ? 29.016 -9.710 -33.223 1.00 84.31 445 ALA A CA 1
ATOM 3438 C C . ALA A 1 445 ? 30.351 -9.611 -33.971 1.00 84.31 445 ALA A C 1
ATOM 3440 O O . ALA A 1 445 ? 30.625 -8.631 -34.669 1.00 84.31 445 ALA A O 1
ATOM 3441 N N . SER A 1 446 ? 31.206 -10.620 -33.808 1.00 76.31 446 SER A N 1
ATOM 3442 C CA . SER A 1 446 ? 32.437 -10.736 -34.593 1.00 76.31 446 SER A CA 1
ATOM 3443 C C . SER A 1 446 ? 32.108 -11.342 -35.962 1.00 76.31 446 SER A C 1
ATOM 3445 O O . SER A 1 446 ? 31.338 -12.302 -36.007 1.00 76.31 446 SER A O 1
ATOM 3447 N N . PRO A 1 447 ? 32.688 -10.857 -37.076 1.00 58.28 447 PRO A N 1
ATOM 3448 C CA . PRO A 1 447 ? 32.515 -11.483 -38.381 1.00 58.28 447 PRO A CA 1
ATOM 3449 C C . PRO A 1 447 ? 33.088 -12.907 -38.336 1.00 58.28 447 PRO A C 1
ATOM 3451 O O . PRO A 1 447 ? 34.302 -13.088 -38.279 1.00 58.28 447 PRO A O 1
ATOM 3454 N N . GLY A 1 448 ? 32.205 -13.908 -38.302 1.00 56.25 448 GLY A N 1
ATOM 3455 C CA . GLY A 1 448 ? 32.564 -15.328 -38.209 1.00 56.25 448 GLY A CA 1
ATOM 3456 C C . GLY A 1 448 ? 31.861 -16.127 -37.104 1.00 56.25 448 GLY A C 1
ATOM 3457 O O . GLY A 1 448 ? 32.126 -17.322 -37.014 1.00 56.25 448 GLY A O 1
ATOM 3458 N N . ASN A 1 449 ? 30.990 -15.500 -36.300 1.00 47.00 449 ASN A N 1
ATOM 3459 C CA . ASN A 1 449 ? 30.142 -16.162 -35.297 1.00 47.00 449 ASN A CA 1
ATOM 3460 C C . ASN A 1 449 ? 28.648 -16.059 -35.629 1.00 47.00 449 ASN A C 1
ATOM 3462 O O . ASN A 1 449 ? 28.224 -14.985 -36.118 1.00 47.00 449 ASN A O 1
#

Nearest PDB structures (foldseek):
  7kyp-assembly4_N  TM=8.268E-01  e=2.015E-08  Streptococcus pneumoniae D39
  7kyo-assembly1_C-2  TM=8.141E-01  e=2.569E-08  Streptococcus pneumoniae D39
  2nq2-assembly1_A  TM=6.919E-01  e=3.798E-04  Haemophilus influenzae
  4dbl-assembly2_F  TM=5.283E-01  e=1.004E-03  Escherichia coli K-12
  7lb8-assembly1_B  TM=3.882E-01  e=6.740E-03  Escherichia coli K-12

Radius of gyration: 27.88 Å; Cα contacts (8 Å, |Δi|>4): 471; chains: 1; bounding box: 71×65×76 Å